Protein AF-A0A389MUV8-F1 (afdb_monomer_lite)

Sequence (398 aa):
MSDDGNKIAGRWSVSFKKWKWIYTFEDDGKVSWVDPLNNLGGDGRWAENGKLINLTWYGSETKESWYRPIVPEKQSGWYAADYGTGNFQAKKIEAPVAPRAPDLSVNPEIAKLPWSRYVDQFSSQLYDMNYKIPPDKSFAYSSILRMTYDDGTEIEIDFEKELSNENLSSKEVQDALVRGSLGRGGRIFPLKMTAATVPRIWAARDTALKIQNGDFEAFAAVALAGVAFILTIPAMPAGAPPPSTVKVGRQRVNGVSRAGARAAGAPRIKPVNGKVNVGGGTENSKVTNLNPINPNSGGPTTGIPNHVLGGMEDMGELFEAGSVREMFSNKLRYVDVNWPRATQAAARVMAPGGKVSMNVWTIETAEQQALKTAFEAAGFKNVKVVGEGAGTILTATF

Secondary structure (DSSP, 8-state):
--HHHHHH-EEEEEEETTEEEEEEE-TTSEEEEE-TTT--EEEEEEEEETTEEEEEETT---EEEEESSP-TTSEEEEEEETTEEEEEEEEEEPPP-----------HHHHTS-GGGBTT--SEEEE-TTTT--TT-TTPPP-EEEEE-TTS-EEEEETTTSB------HHHHHHHHHT-EE-GGG-EE-SSB-TTT-HHHHHHHHHHHHHHHHHHHHHHHHHHHHHHHHHHS----S--PPPP-----PPPPTT---TT---TTPPPBPPGGGEEEEEES---TTSEEEE---TTSSS-SS--TTEEE--GGGHHHHB-TT-EEEEEEEEEEGGG--HHHHHHHHHHHEEEEEEEEEEEEB-SHHHHHHHHHHHHHTT-EEEEEES-BTT-EEEEE-

Radius of gyration: 32.74 Å; chains: 1; bounding box: 74×57×90 Å

pLDDT: mean 86.62, std 18.41, range [26.22, 98.69]

Structure (mmCIF, N/CA/C/O backbone):
data_AF-A0A389MUV8-F1
#
_entry.id   AF-A0A389MUV8-F1
#
loop_
_atom_site.group_PDB
_atom_site.id
_atom_site.type_symbol
_atom_site.label_atom_id
_atom_site.label_alt_id
_atom_site.label_comp_id
_atom_site.label_asym_id
_atom_site.label_entity_id
_atom_site.label_seq_id
_atom_site.pdbx_PDB_ins_code
_atom_site.Cartn_x
_atom_site.Cartn_y
_atom_site.Cartn_z
_atom_site.occupancy
_atom_site.B_iso_or_equiv
_atom_site.auth_seq_id
_atom_site.auth_comp_id
_atom_site.auth_asym_id
_atom_site.auth_atom_id
_atom_site.pdbx_PDB_model_num
ATOM 1 N N . MET A 1 1 ? 11.111 -7.616 -46.922 1.00 54.78 1 MET A N 1
ATOM 2 C CA . MET A 1 1 ? 11.272 -6.194 -46.558 1.00 54.78 1 MET A CA 1
ATOM 3 C C . MET A 1 1 ? 12.121 -5.539 -47.627 1.00 54.78 1 MET A C 1
ATOM 5 O O . MET A 1 1 ? 12.992 -6.219 -48.163 1.00 54.78 1 MET A O 1
ATOM 9 N N . SER A 1 2 ? 11.831 -4.296 -48.008 1.00 71.31 2 SER A N 1
ATOM 10 C CA . SER A 1 2 ? 12.710 -3.585 -48.940 1.00 71.31 2 SER A CA 1
ATOM 11 C C . SER A 1 2 ? 14.032 -3.221 -48.243 1.00 71.31 2 SER A C 1
ATOM 13 O O . SER A 1 2 ? 14.113 -3.268 -47.015 1.00 71.31 2 SER A O 1
ATOM 15 N N . ASP A 1 3 ? 15.061 -2.847 -49.006 1.00 83.31 3 ASP A N 1
ATOM 16 C CA . ASP A 1 3 ? 16.342 -2.357 -48.465 1.00 83.31 3 ASP A CA 1
ATOM 17 C C . ASP A 1 3 ? 16.144 -1.186 -47.474 1.00 83.31 3 ASP A C 1
ATOM 19 O O . ASP A 1 3 ? 16.835 -1.083 -46.462 1.00 83.31 3 ASP A O 1
ATOM 23 N N . ASP A 1 4 ? 15.119 -0.355 -47.690 1.00 85.00 4 ASP A N 1
ATOM 24 C CA . ASP A 1 4 ? 14.779 0.742 -46.780 1.00 85.00 4 ASP A CA 1
ATOM 25 C C . ASP A 1 4 ? 14.173 0.265 -45.452 1.00 85.00 4 ASP A C 1
ATOM 27 O O . ASP A 1 4 ? 14.415 0.896 -44.425 1.00 85.00 4 ASP A O 1
ATOM 31 N N . GLY A 1 5 ? 13.434 -0.850 -45.445 1.00 84.00 5 GLY A N 1
ATOM 32 C CA . GLY A 1 5 ? 12.856 -1.430 -44.228 1.00 84.00 5 GLY A CA 1
ATOM 33 C C . GLY A 1 5 ? 13.933 -1.860 -43.228 1.00 84.00 5 GLY A C 1
ATOM 34 O O . GLY A 1 5 ? 13.861 -1.537 -42.046 1.00 84.00 5 GLY A O 1
ATOM 35 N N . ASN A 1 6 ? 15.010 -2.478 -43.717 1.00 88.25 6 ASN A N 1
ATOM 36 C CA . ASN A 1 6 ? 16.160 -2.819 -42.873 1.00 88.25 6 ASN A CA 1
ATOM 37 C C . ASN A 1 6 ? 16.940 -1.564 -42.438 1.00 88.25 6 ASN A C 1
ATOM 39 O O . ASN A 1 6 ? 17.514 -1.510 -41.349 1.00 88.25 6 ASN A O 1
ATOM 43 N N . LYS A 1 7 ? 16.986 -0.532 -43.290 1.00 93.19 7 LYS A N 1
ATOM 44 C CA . LYS A 1 7 ? 17.697 0.717 -42.989 1.00 93.19 7 LYS A CA 1
ATOM 45 C C . LYS A 1 7 ? 16.971 1.581 -41.964 1.00 93.19 7 LYS A C 1
ATOM 47 O O . LYS A 1 7 ? 17.663 2.247 -41.189 1.00 93.19 7 LYS A O 1
ATOM 52 N N . ILE A 1 8 ? 15.635 1.575 -41.930 1.00 95.50 8 ILE A N 1
ATOM 53 C CA . ILE A 1 8 ? 14.860 2.366 -40.965 1.00 95.50 8 ILE A CA 1
ATOM 54 C C . ILE A 1 8 ? 14.865 1.758 -39.559 1.00 95.50 8 ILE A C 1
ATOM 56 O O . ILE A 1 8 ? 14.865 2.512 -38.592 1.00 95.50 8 ILE A O 1
ATOM 60 N N . ALA A 1 9 ? 14.964 0.436 -39.416 1.00 94.69 9 ALA A N 1
ATOM 61 C CA . ALA A 1 9 ? 15.017 -0.217 -38.110 1.00 94.69 9 ALA A CA 1
ATOM 62 C C . ALA A 1 9 ? 16.135 0.332 -37.200 1.00 94.69 9 ALA A C 1
ATOM 64 O O . ALA A 1 9 ? 17.258 0.575 -37.652 1.00 94.69 9 ALA A O 1
ATOM 65 N N . GLY A 1 10 ? 15.849 0.516 -35.910 1.00 94.25 10 GLY A N 1
ATOM 66 C CA . GLY A 1 10 ? 16.774 1.057 -34.910 1.00 94.25 10 GLY A CA 1
ATOM 67 C C . GLY A 1 10 ? 16.385 2.440 -34.377 1.00 94.25 10 GLY A C 1
ATOM 68 O O . GLY A 1 10 ? 15.248 2.888 -34.523 1.00 94.25 10 GLY A O 1
ATOM 69 N N . ARG A 1 11 ? 17.333 3.113 -33.708 1.00 95.50 11 ARG A N 1
ATOM 70 C CA . ARG A 1 11 ? 17.088 4.393 -33.025 1.00 95.50 11 ARG A CA 1
ATOM 71 C C . ARG A 1 11 ? 17.426 5.596 -33.899 1.00 95.50 11 ARG A C 1
ATOM 73 O O . ARG A 1 11 ? 18.440 5.600 -34.591 1.00 95.50 11 ARG A O 1
ATOM 80 N N . TRP A 1 12 ? 16.616 6.645 -33.815 1.00 97.44 12 TRP A N 1
ATOM 81 C CA . TRP A 1 12 ? 16.769 7.872 -34.595 1.00 97.44 12 TRP A CA 1
ATOM 82 C C . TRP A 1 12 ? 16.587 9.109 -33.725 1.00 97.44 12 TRP A C 1
ATOM 84 O O . TRP A 1 12 ? 15.674 9.169 -32.913 1.00 97.44 12 TRP A O 1
ATOM 94 N N . SER A 1 13 ? 17.435 10.114 -33.922 1.00 97.19 13 SER A N 1
ATOM 95 C CA . SER A 1 13 ? 17.246 11.462 -33.392 1.00 97.19 13 SER A CA 1
ATOM 96 C C . SER A 1 13 ? 16.457 12.257 -34.416 1.00 97.19 13 SER A C 1
ATOM 98 O O . SER A 1 13 ? 16.943 12.447 -35.531 1.00 97.19 13 SER A O 1
ATOM 100 N N . VAL A 1 14 ? 15.259 12.703 -34.057 1.00 97.81 14 VAL A N 1
ATOM 101 C CA . VAL A 1 14 ? 14.355 13.467 -34.924 1.00 97.81 14 VAL A CA 1
ATOM 102 C C . VAL A 1 14 ? 14.259 14.887 -34.391 1.00 97.81 14 VAL A C 1
ATOM 104 O O . VAL A 1 14 ? 14.138 15.096 -33.187 1.00 97.81 14 VAL A O 1
ATOM 107 N N . SER A 1 15 ? 14.353 15.884 -35.267 1.00 96.81 15 SER A N 1
ATOM 108 C CA . SER A 1 15 ? 14.296 17.302 -34.905 1.00 96.81 15 SER A CA 1
ATOM 109 C C . SER A 1 15 ? 13.340 18.072 -35.814 1.00 96.81 15 SER A C 1
ATOM 111 O O . SER A 1 15 ? 13.486 18.060 -37.039 1.00 96.81 15 SER A O 1
ATOM 113 N N . PHE A 1 16 ? 12.401 18.798 -35.206 1.00 96.88 16 PHE A N 1
ATOM 114 C CA . PHE A 1 16 ? 11.449 19.671 -35.894 1.00 96.88 16 PHE A CA 1
ATOM 115 C C . PHE A 1 16 ? 11.296 20.995 -35.139 1.00 96.88 16 PHE A C 1
ATOM 117 O O . PHE A 1 16 ? 10.817 21.039 -34.005 1.00 96.88 16 PHE A O 1
ATOM 124 N N . LYS A 1 17 ? 11.686 22.108 -35.773 1.00 94.50 17 LYS A N 1
ATOM 125 C CA . LYS A 1 17 ? 11.768 23.428 -35.122 1.00 94.50 17 LYS A CA 1
ATOM 126 C C . LYS A 1 17 ? 12.594 23.344 -33.822 1.00 94.50 17 LYS A C 1
ATOM 128 O O . LYS A 1 17 ? 13.778 23.030 -33.876 1.00 94.50 17 LYS A O 1
ATOM 133 N N . LYS A 1 18 ? 11.976 23.626 -32.669 1.00 94.69 18 LYS A N 1
ATOM 134 C CA . LYS A 1 18 ? 12.597 23.573 -31.335 1.00 94.69 18 LYS A CA 1
ATOM 135 C C . LYS A 1 18 ? 12.527 22.194 -30.670 1.00 94.69 18 LYS A C 1
ATOM 137 O O . LYS A 1 18 ? 13.106 22.017 -29.605 1.00 94.69 18 LYS A O 1
ATOM 142 N N . TRP A 1 19 ? 11.794 21.254 -31.259 1.00 94.81 19 TRP A N 1
ATOM 143 C CA . TRP A 1 19 ? 11.508 19.958 -30.659 1.00 94.81 19 TRP A CA 1
ATOM 144 C C . TRP A 1 19 ? 12.507 18.902 -31.113 1.00 94.81 19 TRP A C 1
ATOM 146 O O . TRP A 1 19 ? 12.962 18.918 -32.262 1.00 94.81 19 TRP A O 1
ATOM 156 N N . LYS A 1 20 ? 12.833 17.989 -30.197 1.00 96.75 20 LYS A N 1
ATOM 157 C CA . LYS A 1 20 ? 13.702 16.841 -30.440 1.00 96.75 20 LYS A CA 1
ATOM 158 C C . LYS A 1 20 ? 13.088 15.599 -29.821 1.00 96.75 20 LYS A C 1
ATOM 160 O O . LYS A 1 20 ? 12.614 15.660 -28.694 1.00 96.75 20 LYS A O 1
ATOM 165 N N . TRP A 1 21 ? 13.177 14.484 -30.527 1.00 96.69 21 TRP A N 1
ATOM 166 C CA . TRP A 1 21 ? 12.692 13.192 -30.060 1.00 96.69 21 TRP A CA 1
ATOM 167 C C . TRP A 1 21 ? 13.672 12.089 -30.419 1.00 96.69 21 TRP A C 1
ATOM 169 O O . TRP A 1 21 ? 14.461 12.219 -31.359 1.00 96.69 21 TRP A O 1
ATOM 179 N N . ILE A 1 22 ? 13.590 10.989 -29.682 1.00 96.88 22 ILE A N 1
ATOM 180 C CA . ILE A 1 22 ? 14.299 9.755 -29.987 1.00 96.88 22 ILE A CA 1
ATOM 181 C C . ILE A 1 22 ? 13.281 8.709 -30.406 1.00 96.88 22 ILE A C 1
ATOM 183 O O . ILE A 1 22 ? 12.478 8.282 -29.583 1.00 96.88 22 ILE A O 1
ATOM 187 N N . TYR A 1 23 ? 13.310 8.315 -31.674 1.00 97.44 23 TYR A N 1
ATOM 188 C CA . TYR A 1 23 ? 12.422 7.293 -32.219 1.00 97.44 23 TYR A CA 1
ATOM 189 C C . TYR A 1 23 ? 13.114 5.937 -32.177 1.00 97.44 23 TYR A C 1
ATOM 191 O O . TYR A 1 23 ? 14.331 5.866 -32.352 1.00 97.44 23 TYR A O 1
ATOM 199 N N . THR A 1 24 ? 12.350 4.869 -31.984 1.00 96.38 24 THR A N 1
ATOM 200 C CA . THR A 1 24 ? 12.818 3.484 -32.080 1.00 96.38 24 THR A CA 1
ATOM 201 C C . THR A 1 24 ? 11.906 2.738 -33.039 1.00 96.38 24 THR A C 1
ATOM 203 O O . THR A 1 24 ? 10.734 2.544 -32.739 1.00 96.38 24 THR A O 1
ATOM 206 N N . PHE A 1 25 ? 12.435 2.350 -34.198 1.00 96.12 25 PHE A N 1
ATOM 207 C CA . PHE A 1 25 ? 11.728 1.545 -35.192 1.00 96.12 25 PHE A CA 1
ATOM 208 C C . PHE A 1 25 ? 12.079 0.070 -34.997 1.00 96.12 25 PHE A C 1
ATOM 210 O O . PHE A 1 25 ? 13.259 -0.286 -34.978 1.00 96.12 25 PHE A O 1
ATOM 217 N N . GLU A 1 26 ? 11.062 -0.776 -34.884 1.00 93.44 26 GLU A N 1
ATOM 218 C CA . GLU A 1 26 ? 11.199 -2.233 -34.860 1.00 93.44 26 GLU A CA 1
ATOM 219 C C . GLU A 1 26 ? 10.945 -2.822 -36.253 1.00 93.44 26 GLU A C 1
ATOM 221 O O . GLU A 1 26 ? 10.185 -2.265 -37.053 1.00 93.44 26 GLU A O 1
ATOM 226 N N . ASP A 1 27 ? 11.549 -3.981 -36.523 1.00 91.12 27 ASP A N 1
ATOM 227 C CA . ASP A 1 27 ? 11.438 -4.699 -37.803 1.00 91.12 27 ASP A CA 1
ATOM 228 C C . ASP A 1 27 ? 10.005 -5.182 -38.105 1.00 91.12 27 ASP A C 1
ATOM 230 O O . ASP A 1 27 ? 9.671 -5.497 -39.247 1.00 91.12 27 ASP A O 1
ATOM 234 N N . ASP A 1 28 ? 9.137 -5.240 -37.091 1.00 89.94 28 ASP A N 1
ATOM 235 C CA . ASP A 1 28 ? 7.749 -5.706 -37.189 1.00 89.94 28 ASP A CA 1
ATOM 236 C C . ASP A 1 28 ? 6.739 -4.583 -37.511 1.00 89.94 28 ASP A C 1
ATOM 238 O O . ASP A 1 28 ? 5.519 -4.763 -37.393 1.00 89.94 28 ASP A O 1
ATOM 242 N N . GLY A 1 29 ? 7.234 -3.405 -37.900 1.00 94.44 29 GLY A N 1
ATOM 243 C CA . GLY A 1 29 ? 6.402 -2.257 -38.242 1.00 94.44 29 GLY A CA 1
ATOM 244 C C . GLY A 1 29 ? 5.940 -1.434 -37.039 1.00 94.44 29 GLY A C 1
ATOM 245 O O . GLY A 1 29 ? 5.076 -0.571 -37.205 1.00 94.44 29 GLY A O 1
ATOM 246 N N . LYS A 1 30 ? 6.439 -1.684 -35.821 1.00 96.31 30 LYS A N 1
ATOM 247 C CA . LYS A 1 30 ? 6.211 -0.794 -34.671 1.00 96.31 30 LYS A CA 1
ATOM 248 C C . LYS A 1 30 ? 7.210 0.353 -34.635 1.00 96.31 30 LYS A C 1
ATOM 250 O O . LYS A 1 30 ? 8.349 0.237 -35.089 1.00 96.31 30 LYS A O 1
ATOM 255 N N . VAL A 1 31 ? 6.766 1.469 -34.072 1.00 97.50 31 VAL A N 1
ATOM 256 C CA . VAL A 1 31 ? 7.623 2.610 -33.763 1.00 97.50 31 VAL A CA 1
ATOM 257 C C . VAL A 1 31 ? 7.207 3.212 -32.427 1.00 97.50 31 VAL A C 1
ATOM 259 O O . VAL A 1 31 ? 6.016 3.308 -32.143 1.00 97.50 31 VAL A O 1
ATOM 262 N N . SER A 1 32 ? 8.176 3.630 -31.624 1.00 96.62 32 SER A N 1
ATOM 263 C CA . SER A 1 32 ? 7.953 4.416 -30.409 1.00 96.62 32 SER A CA 1
ATOM 264 C C . SER A 1 32 ? 8.815 5.670 -30.419 1.00 96.62 32 SER A C 1
ATOM 266 O O . SER A 1 32 ? 9.820 5.733 -31.132 1.00 96.62 32 SER A O 1
ATOM 268 N N . TRP A 1 33 ? 8.435 6.681 -29.644 1.00 96.94 33 TRP A N 1
ATOM 269 C CA . TRP A 1 33 ? 9.227 7.889 -29.450 1.00 96.94 33 TRP A CA 1
ATOM 270 C C . TRP A 1 33 ? 9.306 8.291 -27.982 1.00 96.94 33 TRP A C 1
ATOM 272 O O . TRP A 1 33 ? 8.397 8.016 -27.204 1.00 96.94 33 TRP A O 1
ATOM 282 N N . VAL A 1 34 ? 10.392 8.980 -27.626 1.00 93.25 34 VAL A N 1
ATOM 283 C CA . VAL A 1 34 ? 10.586 9.620 -26.318 1.00 93.25 34 VAL A CA 1
ATOM 284 C C . VAL A 1 34 ? 11.140 11.033 -26.510 1.00 93.25 34 VAL A C 1
ATOM 286 O O . VAL A 1 34 ? 12.075 11.237 -27.289 1.00 93.25 34 VAL A O 1
ATOM 289 N N . ASP A 1 35 ? 10.575 12.012 -25.807 1.00 91.75 35 ASP A N 1
ATOM 290 C CA . ASP A 1 35 ? 11.143 13.351 -25.646 1.00 91.75 35 ASP A CA 1
ATOM 291 C C . ASP A 1 35 ? 12.225 13.303 -24.547 1.00 91.75 35 ASP A C 1
ATOM 293 O O . ASP A 1 35 ? 11.921 13.026 -23.382 1.00 91.75 35 ASP A O 1
ATOM 297 N N . PRO A 1 36 ? 13.503 13.562 -24.879 1.00 85.56 36 PRO A N 1
ATOM 298 C CA . PRO A 1 36 ? 14.603 13.446 -23.928 1.00 85.56 36 PRO A CA 1
ATOM 299 C C . PRO A 1 36 ? 14.572 14.492 -22.801 1.00 85.56 36 PRO A C 1
ATOM 301 O O . PRO A 1 36 ? 15.344 14.358 -21.855 1.00 85.56 36 PRO A O 1
ATOM 304 N N . LEU A 1 37 ? 13.744 15.542 -22.887 1.00 82.31 37 LEU A N 1
ATOM 305 C CA . LEU A 1 37 ? 13.689 16.606 -21.877 1.00 82.31 37 LEU A CA 1
ATOM 306 C C . LEU A 1 37 ? 12.729 16.302 -20.726 1.00 82.31 37 LEU A C 1
ATOM 308 O O . LEU A 1 37 ? 12.982 16.714 -19.597 1.00 82.31 37 LEU A O 1
ATOM 312 N N . ASN A 1 38 ? 11.620 15.622 -21.007 1.00 84.25 38 ASN A N 1
ATOM 313 C CA . ASN A 1 38 ? 10.549 15.366 -20.035 1.00 84.25 38 ASN A CA 1
ATOM 314 C C . ASN A 1 38 ? 10.171 13.880 -19.930 1.00 84.25 38 ASN A C 1
ATOM 316 O O . ASN A 1 38 ? 9.315 13.533 -19.119 1.00 84.25 38 ASN A O 1
ATOM 320 N N . ASN A 1 39 ? 10.814 13.015 -20.721 1.00 82.31 39 ASN A N 1
ATOM 321 C CA . ASN A 1 39 ? 10.585 11.574 -20.767 1.00 82.31 39 ASN A CA 1
ATOM 322 C C . ASN A 1 39 ? 9.142 11.173 -21.131 1.00 82.31 39 ASN A C 1
ATOM 324 O O . ASN A 1 39 ? 8.731 10.041 -20.880 1.00 82.31 39 ASN A O 1
ATOM 328 N N . LEU A 1 40 ? 8.370 12.089 -21.724 1.00 81.94 40 LEU A N 1
ATOM 329 C CA . LEU A 1 40 ? 7.099 11.756 -22.355 1.00 81.94 40 LEU A CA 1
ATOM 330 C C . LEU A 1 40 ? 7.372 10.963 -23.629 1.00 81.94 40 LEU A C 1
ATOM 332 O O . LEU A 1 40 ? 8.399 11.149 -24.282 1.00 81.94 40 LEU A O 1
ATOM 336 N N . GLY A 1 41 ? 6.445 10.091 -23.995 1.00 93.81 41 GLY A N 1
ATOM 337 C CA . GLY A 1 41 ? 6.591 9.253 -25.170 1.00 93.81 41 GLY A CA 1
ATOM 338 C C . GLY A 1 41 ? 5.257 8.861 -25.770 1.00 93.81 41 GLY A C 1
ATOM 339 O O . GLY A 1 41 ? 4.192 9.231 -25.274 1.00 93.81 41 GLY A O 1
ATOM 340 N N . GLY A 1 42 ? 5.334 8.097 -26.846 1.00 93.94 42 GLY A N 1
ATOM 341 C CA . GLY A 1 42 ? 4.172 7.531 -27.503 1.00 93.94 42 GLY A CA 1
ATOM 342 C C . GLY A 1 42 ? 4.567 6.432 -28.472 1.00 93.94 42 GLY A C 1
ATOM 343 O O . GLY A 1 42 ? 5.729 6.306 -28.860 1.00 93.94 42 GLY A O 1
ATOM 344 N N . ASP A 1 43 ? 3.573 5.653 -28.872 1.00 96.38 43 ASP A N 1
ATOM 345 C CA . ASP A 1 43 ? 3.746 4.477 -29.715 1.00 96.38 43 ASP A CA 1
ATOM 346 C C . ASP A 1 43 ? 2.915 4.591 -30.992 1.00 96.38 43 ASP A C 1
ATOM 348 O O . ASP A 1 43 ? 1.929 5.331 -31.077 1.00 96.38 43 ASP A O 1
ATOM 352 N N . GLY A 1 44 ? 3.310 3.834 -32.006 1.00 97.38 44 GLY A N 1
ATOM 353 C CA . GLY A 1 44 ? 2.691 3.861 -33.314 1.00 97.38 44 GLY A CA 1
ATOM 354 C C . GLY A 1 44 ? 3.086 2.688 -34.202 1.00 97.38 44 GLY A C 1
ATOM 355 O O . GLY A 1 44 ? 3.680 1.690 -33.781 1.00 97.38 44 GLY A O 1
ATOM 356 N N . ARG A 1 45 ? 2.728 2.819 -35.475 1.00 97.88 45 ARG A N 1
ATOM 357 C CA . ARG A 1 45 ? 3.082 1.896 -36.553 1.00 97.88 45 ARG A CA 1
ATOM 358 C C . ARG A 1 45 ? 3.715 2.654 -37.700 1.00 97.88 45 ARG A C 1
ATOM 360 O O . ARG A 1 45 ? 3.368 3.807 -37.945 1.00 97.88 45 ARG A O 1
ATOM 367 N N . TRP A 1 46 ? 4.585 1.983 -38.437 1.00 97.75 46 TRP A N 1
ATOM 368 C CA . TRP A 1 46 ? 5.121 2.481 -39.693 1.00 97.75 46 TRP A CA 1
ATOM 369 C C . TRP A 1 46 ? 4.876 1.476 -40.815 1.00 97.75 46 TRP A C 1
ATOM 371 O O . TRP A 1 46 ? 4.827 0.266 -40.596 1.00 97.75 46 TRP A O 1
ATOM 381 N N . ALA A 1 47 ? 4.699 1.988 -42.029 1.00 96.50 47 ALA A N 1
ATOM 382 C CA . ALA A 1 47 ? 4.551 1.167 -43.220 1.00 96.50 47 ALA A CA 1
ATOM 383 C C . ALA A 1 47 ? 5.175 1.854 -44.434 1.00 96.50 47 ALA A C 1
ATOM 385 O O . ALA A 1 47 ? 5.063 3.069 -44.618 1.00 96.50 47 ALA A O 1
ATOM 386 N N . GLU A 1 48 ? 5.813 1.064 -45.292 1.00 96.19 48 GLU A N 1
ATOM 387 C CA . GLU A 1 48 ? 6.312 1.542 -46.576 1.00 96.19 48 GLU A CA 1
ATOM 388 C C . GLU A 1 48 ? 5.152 1.804 -47.550 1.00 96.19 48 GLU A C 1
ATOM 390 O O . GLU A 1 48 ? 4.296 0.946 -47.755 1.00 96.19 48 GLU A O 1
ATOM 395 N N . ASN A 1 49 ? 5.144 2.968 -48.201 1.00 95.19 49 ASN A N 1
ATOM 396 C CA . ASN A 1 49 ? 4.180 3.309 -49.243 1.00 95.19 49 ASN A CA 1
ATOM 397 C C . ASN A 1 49 ? 4.852 4.103 -50.376 1.00 95.19 49 ASN A C 1
ATOM 399 O O . ASN A 1 49 ? 5.030 5.322 -50.301 1.00 95.19 49 ASN A O 1
ATOM 403 N N . GLY A 1 50 ? 5.239 3.400 -51.443 1.00 94.38 50 GLY A N 1
ATOM 404 C CA . GLY A 1 50 ? 5.884 4.005 -52.607 1.00 94.38 50 GLY A CA 1
ATOM 405 C C . GLY A 1 50 ? 7.176 4.733 -52.228 1.00 94.38 50 GLY A C 1
ATOM 406 O O . GLY A 1 50 ? 8.132 4.109 -51.778 1.00 94.38 50 GLY A O 1
ATOM 407 N N . LYS A 1 51 ? 7.196 6.060 -52.405 1.00 96.69 51 LYS A N 1
ATOM 408 C CA . LYS A 1 51 ? 8.346 6.935 -52.096 1.00 96.69 51 LYS A CA 1
ATOM 409 C C . LYS A 1 51 ? 8.395 7.407 -50.638 1.00 96.69 51 LYS A C 1
ATOM 411 O O . LYS A 1 51 ? 9.245 8.228 -50.298 1.00 96.69 51 LYS A O 1
ATOM 416 N N . LEU A 1 52 ? 7.479 6.931 -49.801 1.00 97.25 52 LEU A N 1
ATOM 417 C CA . LEU A 1 52 ? 7.332 7.358 -48.416 1.00 97.25 52 LEU A CA 1
ATOM 418 C C . LEU A 1 52 ? 7.342 6.156 -47.471 1.00 97.25 52 LEU A C 1
ATOM 420 O O . LEU A 1 52 ? 7.014 5.034 -47.857 1.00 97.25 52 LEU A O 1
ATOM 424 N N . ILE A 1 53 ? 7.687 6.412 -46.216 1.00 97.38 53 ILE A N 1
ATOM 425 C CA . ILE A 1 53 ? 7.338 5.567 -45.077 1.00 97.38 53 ILE A CA 1
ATOM 426 C C . ILE A 1 53 ? 6.374 6.379 -44.224 1.00 97.38 53 ILE A C 1
ATOM 428 O O . ILE A 1 53 ? 6.736 7.445 -43.738 1.00 97.38 53 ILE A O 1
ATOM 432 N N . ASN A 1 54 ? 5.139 5.909 -44.089 1.00 97.94 54 ASN A N 1
ATOM 433 C CA . ASN A 1 54 ? 4.102 6.607 -43.337 1.00 97.94 54 ASN A CA 1
ATOM 434 C C . ASN A 1 54 ? 4.069 6.096 -41.905 1.00 97.94 54 ASN A C 1
ATOM 436 O O . ASN A 1 54 ? 4.093 4.883 -41.689 1.00 97.94 54 ASN A O 1
ATOM 440 N N . LEU A 1 55 ? 3.977 7.018 -40.952 1.00 98.00 55 LEU A N 1
ATOM 441 C CA . LEU A 1 55 ? 3.833 6.717 -39.537 1.00 98.00 55 LEU A CA 1
ATOM 442 C C . LEU A 1 55 ? 2.400 7.025 -39.101 1.00 98.00 55 LEU A C 1
ATOM 444 O O . LEU A 1 55 ? 1.781 7.991 -39.545 1.00 98.00 55 LEU A O 1
ATOM 448 N N . THR A 1 56 ? 1.866 6.175 -38.233 1.00 96.69 56 THR A N 1
ATOM 449 C CA . THR A 1 56 ? 0.584 6.369 -37.554 1.00 96.69 56 THR A CA 1
ATOM 450 C C . THR A 1 56 ? 0.831 6.294 -36.059 1.00 96.69 56 THR A C 1
ATOM 452 O O . THR A 1 56 ? 1.257 5.254 -35.563 1.00 96.69 56 THR A O 1
ATOM 455 N N . TRP A 1 57 ? 0.562 7.386 -35.352 1.00 96.81 57 TRP A N 1
ATOM 456 C CA . TRP A 1 57 ? 0.742 7.492 -33.908 1.00 96.81 57 TRP A CA 1
ATOM 457 C C . TRP A 1 57 ? -0.574 7.206 -33.187 1.00 96.81 57 TRP A C 1
ATOM 459 O O . TRP A 1 57 ? -1.611 7.778 -33.528 1.00 96.81 57 TRP A O 1
ATOM 469 N N . TYR A 1 58 ? -0.562 6.322 -32.193 1.00 95.56 58 TYR A N 1
ATOM 470 C CA . TYR A 1 58 ? -1.774 6.008 -31.442 1.00 95.56 58 TYR A CA 1
ATOM 471 C C . TYR A 1 58 ? -2.186 7.190 -30.559 1.00 95.56 58 TYR A C 1
ATOM 473 O O . TYR A 1 58 ? -1.363 7.780 -29.865 1.00 95.56 58 TYR A O 1
ATOM 481 N N . GLY A 1 59 ? -3.475 7.540 -30.589 1.00 93.56 59 GLY A N 1
ATOM 482 C CA . GLY A 1 59 ? -4.018 8.644 -29.789 1.00 93.56 59 GLY A CA 1
ATOM 483 C C . GLY A 1 59 ? -3.589 10.042 -30.249 1.00 93.56 59 GLY A C 1
ATOM 484 O O . GLY A 1 59 ? -3.783 10.999 -29.506 1.00 93.56 59 GLY A O 1
ATOM 485 N N . SER A 1 60 ? -3.021 10.182 -31.452 1.00 93.94 60 SER A N 1
ATOM 486 C CA . SER A 1 60 ? -2.612 11.472 -32.010 1.00 93.94 60 SER A CA 1
ATOM 487 C C . SER A 1 60 ? -3.153 11.661 -33.425 1.00 93.94 60 SER A C 1
ATOM 489 O O . SER A 1 60 ? -3.145 10.737 -34.232 1.00 93.94 60 SER A O 1
ATOM 491 N N . GLU A 1 61 ? -3.574 12.883 -33.750 1.00 95.06 61 GLU A N 1
ATOM 492 C CA . GLU A 1 61 ? -3.950 13.274 -35.119 1.00 95.06 61 GLU A CA 1
ATOM 493 C C . GLU A 1 61 ? -2.734 13.626 -35.995 1.00 95.06 61 GLU A C 1
ATOM 495 O O . GLU A 1 61 ? -2.877 14.008 -37.159 1.00 95.06 61 GLU A O 1
ATOM 500 N N . THR A 1 62 ? -1.529 13.499 -35.437 1.00 95.81 62 THR A N 1
ATOM 501 C CA . THR A 1 62 ? -0.268 13.763 -36.125 1.00 95.81 62 THR A CA 1
ATOM 502 C C . THR A 1 62 ? -0.129 12.905 -37.377 1.00 95.81 62 THR A C 1
ATOM 504 O O . THR A 1 62 ? -0.231 11.678 -37.325 1.00 95.81 62 THR A O 1
ATOM 507 N N . LYS A 1 63 ? 0.201 13.550 -38.497 1.00 95.50 63 LYS A N 1
ATOM 508 C CA . LYS A 1 63 ? 0.554 12.888 -39.755 1.00 95.50 63 LYS A CA 1
ATOM 509 C C . LYS A 1 63 ? 2.036 13.056 -40.023 1.00 95.50 63 LYS A C 1
ATOM 511 O O . LYS A 1 63 ? 2.537 14.178 -40.051 1.00 95.50 63 LYS A O 1
ATOM 516 N N . GLU A 1 64 ? 2.722 11.950 -40.270 1.00 97.56 64 GLU A N 1
ATOM 517 C CA . GLU A 1 64 ? 4.161 11.961 -40.496 1.00 97.56 64 GLU A CA 1
ATOM 518 C C . GLU A 1 64 ? 4.566 10.969 -41.588 1.00 97.56 64 GLU A C 1
ATOM 520 O O . GLU A 1 64 ? 4.109 9.824 -41.622 1.00 97.56 64 GLU A O 1
ATOM 525 N N . SER A 1 65 ? 5.445 11.425 -42.481 1.00 98.00 65 SER A N 1
ATOM 526 C CA . SER A 1 65 ? 5.958 10.640 -43.600 1.00 98.00 65 SER A CA 1
ATOM 527 C C . SER A 1 65 ? 7.455 10.871 -43.779 1.00 98.00 65 SER A C 1
ATOM 529 O O . SER A 1 65 ? 7.904 12.008 -43.906 1.00 98.00 65 SER A O 1
ATOM 531 N N . TRP A 1 66 ? 8.234 9.798 -43.852 1.00 98.19 66 TRP A N 1
ATOM 532 C CA . TRP A 1 66 ? 9.675 9.825 -44.099 1.00 98.19 66 TRP A CA 1
ATOM 533 C C . TRP A 1 66 ? 9.949 9.602 -45.585 1.00 98.19 66 TRP A C 1
ATOM 535 O O . TRP A 1 66 ? 9.376 8.698 -46.194 1.00 98.19 66 TRP A O 1
ATOM 545 N N . TYR A 1 67 ? 10.817 10.417 -46.184 1.00 98.00 67 TYR A N 1
ATOM 546 C CA . TYR A 1 67 ? 11.151 10.277 -47.602 1.00 98.00 67 TYR A CA 1
ATOM 547 C C . TYR A 1 67 ? 12.052 9.064 -47.846 1.00 98.00 67 TYR A C 1
ATOM 549 O O . TYR A 1 67 ? 12.975 8.805 -47.078 1.00 98.00 67 TYR A O 1
ATOM 557 N N . ARG A 1 68 ? 11.813 8.343 -48.943 1.00 96.75 68 ARG A N 1
ATOM 558 C CA . ARG A 1 68 ? 12.679 7.255 -49.413 1.00 96.75 68 ARG A CA 1
ATOM 559 C C . ARG A 1 68 ? 13.576 7.729 -50.567 1.00 96.75 68 ARG A C 1
ATOM 561 O O . ARG A 1 68 ? 13.122 8.557 -51.365 1.00 96.75 68 ARG A O 1
ATOM 568 N N . PRO A 1 69 ? 14.802 7.192 -50.719 1.00 97.00 69 PRO A N 1
ATOM 569 C CA . PRO A 1 69 ? 15.418 6.125 -49.914 1.00 97.00 69 PRO A CA 1
ATOM 570 C C . PRO A 1 69 ? 15.850 6.598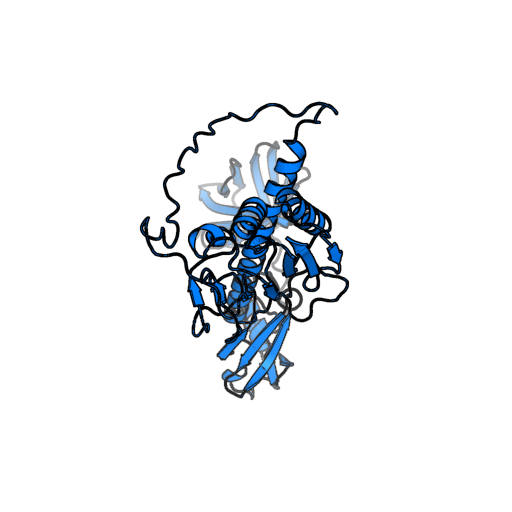 -48.520 1.00 97.00 69 PRO A C 1
ATOM 572 O O . PRO A 1 69 ? 16.038 7.794 -48.302 1.00 97.00 69 PRO A O 1
ATOM 575 N N . ILE A 1 70 ? 16.018 5.658 -47.588 1.00 97.25 70 ILE A N 1
ATOM 576 C CA . ILE A 1 70 ? 16.460 5.966 -46.224 1.00 97.25 70 ILE A CA 1
ATOM 577 C C . ILE A 1 70 ? 17.964 6.260 -46.207 1.00 97.25 70 ILE A C 1
ATOM 579 O O . ILE A 1 70 ? 18.781 5.439 -46.631 1.00 97.25 70 ILE A O 1
ATOM 583 N N . VAL A 1 71 ? 18.329 7.429 -45.677 1.00 96.88 71 VAL A N 1
ATOM 584 C CA . VAL A 1 71 ? 19.704 7.934 -45.561 1.00 96.88 71 VAL A CA 1
ATOM 585 C C . VAL A 1 71 ? 20.046 8.140 -44.078 1.00 96.88 71 VAL A C 1
ATOM 587 O O . VAL A 1 71 ? 19.792 9.218 -43.543 1.00 96.88 71 VAL A O 1
ATOM 590 N N . PRO A 1 72 ? 20.641 7.139 -43.394 1.00 95.56 72 PRO A N 1
ATOM 591 C CA . PRO A 1 72 ? 20.889 7.160 -41.947 1.00 95.56 72 PRO A CA 1
ATOM 592 C C . PRO A 1 72 ? 21.517 8.441 -41.393 1.00 95.56 72 PRO A C 1
ATOM 594 O O . PRO A 1 72 ? 21.091 8.936 -40.356 1.00 95.56 72 PRO A O 1
ATOM 597 N N . GLU A 1 73 ? 22.482 9.025 -42.098 1.00 95.50 73 GLU A N 1
ATOM 598 C CA . GLU A 1 73 ? 23.204 10.208 -41.616 1.00 95.50 73 GLU A CA 1
ATOM 599 C C . GLU A 1 73 ? 22.428 11.525 -41.746 1.00 95.50 73 GLU A C 1
ATOM 601 O O . GLU A 1 73 ? 22.737 12.494 -41.050 1.00 95.50 73 GLU A O 1
ATOM 606 N N . LYS A 1 74 ? 21.453 11.589 -42.659 1.00 95.94 74 LYS A N 1
ATOM 607 C CA . LYS A 1 74 ? 20.748 12.827 -43.015 1.00 95.94 74 LYS A CA 1
ATOM 608 C C . LYS A 1 74 ? 19.376 12.519 -43.607 1.00 95.94 74 LYS A C 1
ATOM 610 O O . LYS A 1 74 ? 19.086 12.814 -44.767 1.00 95.94 74 LYS A O 1
ATOM 615 N N . GLN A 1 75 ? 18.543 11.892 -42.798 1.00 98.19 75 GLN A N 1
ATOM 616 C CA . GLN A 1 75 ? 17.183 11.564 -43.168 1.00 98.19 75 GLN A CA 1
ATOM 617 C C . GLN A 1 75 ? 16.281 12.792 -43.030 1.00 98.19 75 GLN A C 1
ATOM 619 O O . GLN A 1 75 ? 16.543 13.709 -42.252 1.00 98.19 75 GLN A O 1
ATOM 624 N N . SER A 1 76 ? 15.199 12.822 -43.800 1.00 97.81 76 SER A N 1
ATOM 625 C CA . SER A 1 76 ? 14.187 13.868 -43.696 1.00 97.81 76 SER A CA 1
ATOM 626 C C . SER A 1 76 ? 12.799 13.317 -43.988 1.00 97.81 76 SER A C 1
ATOM 628 O O . SER A 1 76 ? 12.629 12.204 -44.496 1.00 97.81 76 SER A O 1
ATOM 630 N N . GLY A 1 77 ? 11.799 14.113 -43.662 1.00 97.81 77 GLY A N 1
ATOM 631 C CA . GLY A 1 77 ? 10.419 13.813 -43.973 1.00 97.81 77 GLY A CA 1
ATOM 632 C C . GLY A 1 77 ? 9.548 15.030 -43.756 1.00 97.81 77 GLY A C 1
ATOM 633 O O . GLY A 1 77 ? 10.040 16.133 -43.501 1.00 97.81 77 GLY A O 1
ATOM 634 N N . TRP A 1 78 ? 8.252 14.806 -43.861 1.00 97.69 78 TRP A N 1
ATOM 635 C CA . TRP A 1 78 ? 7.227 15.802 -43.642 1.00 97.69 78 TRP A CA 1
ATOM 636 C C . TRP A 1 78 ? 6.379 15.425 -42.436 1.00 97.69 78 TRP A C 1
ATOM 638 O O . TRP A 1 78 ? 6.097 14.251 -42.196 1.00 97.69 78 TRP A O 1
ATOM 648 N N . TYR A 1 79 ? 5.978 16.443 -41.689 1.00 94.56 79 TYR A N 1
ATOM 649 C CA . TYR A 1 79 ? 5.251 16.325 -40.440 1.00 94.56 79 TYR A CA 1
ATOM 650 C C . TYR A 1 79 ? 4.128 17.364 -40.389 1.00 94.56 79 TYR A C 1
ATOM 652 O O . TYR A 1 79 ? 4.341 18.523 -40.764 1.00 94.56 79 TYR A O 1
ATOM 660 N N . ALA A 1 80 ? 2.956 16.974 -39.889 1.00 96.06 80 ALA A N 1
ATOM 661 C CA . ALA A 1 80 ? 1.852 17.866 -39.556 1.00 96.06 80 ALA A CA 1
ATOM 662 C C . ALA A 1 80 ? 1.186 17.468 -38.237 1.00 96.06 80 ALA A C 1
ATOM 664 O O . ALA A 1 80 ? 0.632 16.375 -38.120 1.00 96.06 80 ALA A O 1
ATOM 665 N N . ALA A 1 81 ? 1.182 18.403 -37.291 1.00 94.44 81 ALA A N 1
ATOM 666 C CA . ALA A 1 81 ? 0.414 18.348 -36.054 1.00 94.44 81 ALA A CA 1
ATOM 667 C C . ALA A 1 81 ? -0.139 19.734 -35.693 1.00 94.44 81 ALA A C 1
ATOM 669 O O . ALA A 1 81 ? 0.119 20.725 -36.384 1.00 94.44 81 ALA A O 1
ATOM 670 N N . ASP A 1 82 ? -0.873 19.804 -34.588 1.00 93.00 82 ASP A N 1
ATOM 671 C CA . ASP A 1 82 ? -1.471 21.021 -34.025 1.00 93.00 82 ASP A CA 1
ATOM 672 C C . ASP A 1 82 ? -0.448 22.143 -33.759 1.00 93.00 82 ASP A C 1
ATOM 674 O O . ASP A 1 82 ? -0.733 23.319 -33.984 1.00 93.00 82 ASP A O 1
ATOM 678 N N . TYR A 1 83 ? 0.780 21.800 -33.364 1.00 90.56 83 TYR A N 1
ATOM 679 C CA . TYR A 1 83 ? 1.859 22.763 -33.112 1.00 90.56 83 TYR A CA 1
ATOM 680 C C . TYR A 1 83 ? 2.700 23.117 -34.356 1.00 90.56 83 TYR A C 1
ATOM 682 O O . TYR A 1 83 ? 3.664 23.899 -34.281 1.00 90.56 83 TYR A O 1
ATOM 690 N N . GLY A 1 84 ? 2.361 22.574 -35.528 1.00 95.12 84 GLY A N 1
ATOM 691 C CA . GLY A 1 84 ? 2.898 23.037 -36.801 1.00 95.12 84 GLY A CA 1
ATOM 692 C C . GLY A 1 84 ? 3.010 21.983 -37.894 1.00 95.12 84 GLY A C 1
ATOM 693 O O . GLY A 1 84 ? 2.908 20.780 -37.681 1.00 95.12 84 GLY A O 1
ATOM 694 N N . THR A 1 85 ? 3.295 22.476 -39.095 1.00 97.62 85 THR A N 1
ATOM 695 C CA . THR A 1 85 ? 3.507 21.671 -40.300 1.00 97.62 85 THR A CA 1
ATOM 696 C C . THR A 1 85 ? 4.833 22.046 -40.955 1.00 97.62 85 THR A C 1
ATOM 698 O O . THR A 1 85 ? 5.215 23.219 -40.941 1.00 97.62 85 THR A O 1
ATOM 701 N N . GLY A 1 86 ? 5.552 21.071 -41.510 1.00 97.44 86 GLY A N 1
ATOM 702 C CA . GLY A 1 86 ? 6.780 21.314 -42.265 1.00 97.44 86 GLY A CA 1
ATOM 703 C C . GLY A 1 86 ? 7.687 20.093 -42.369 1.00 97.44 86 GLY A C 1
ATOM 704 O O . GLY A 1 86 ? 7.295 18.977 -42.046 1.00 97.44 86 GLY A O 1
ATOM 705 N N . ASN A 1 87 ? 8.921 20.319 -42.822 1.00 98.19 87 ASN A N 1
ATOM 706 C CA . ASN A 1 87 ? 9.922 19.261 -42.912 1.00 98.19 87 ASN A CA 1
ATOM 707 C C . ASN A 1 87 ? 10.679 19.101 -41.588 1.00 98.19 87 ASN A C 1
ATOM 709 O O . ASN A 1 87 ? 11.028 20.097 -40.948 1.00 98.19 87 ASN A O 1
ATOM 713 N N . PHE A 1 88 ? 10.997 17.862 -41.226 1.00 97.75 88 PHE A N 1
ATOM 714 C CA . PHE A 1 88 ? 11.897 17.539 -40.119 1.00 97.75 88 PHE A CA 1
ATOM 715 C C . PHE A 1 88 ? 13.230 16.990 -40.640 1.00 97.75 88 PHE A C 1
ATOM 717 O O . PHE A 1 88 ? 13.370 16.630 -41.813 1.00 97.75 88 PHE A O 1
ATOM 724 N N . GLN A 1 89 ? 14.218 16.939 -39.752 1.00 98.12 89 GLN A N 1
ATOM 725 C CA . GLN A 1 89 ? 15.496 16.271 -39.984 1.00 98.12 89 GLN A CA 1
ATOM 726 C C . GLN A 1 89 ? 15.620 15.098 -39.019 1.00 98.12 89 GLN A C 1
ATOM 728 O O . GLN A 1 89 ? 15.217 15.209 -37.861 1.00 98.12 89 GLN A O 1
ATOM 733 N N . ALA A 1 90 ? 16.186 13.993 -39.484 1.00 98.00 90 ALA A N 1
ATOM 734 C CA . ALA A 1 90 ? 16.424 12.817 -38.671 1.00 98.00 90 ALA A CA 1
ATOM 735 C C . ALA A 1 90 ? 17.822 12.249 -38.925 1.00 98.00 90 ALA A C 1
ATOM 737 O O . ALA A 1 90 ? 18.346 12.302 -40.037 1.00 98.00 90 ALA A O 1
ATOM 738 N N . LYS A 1 91 ? 18.433 11.698 -37.881 1.00 97.75 91 LYS A N 1
ATOM 739 C CA . LYS A 1 91 ? 19.715 11.003 -37.966 1.00 97.75 91 LYS A CA 1
ATOM 740 C C . LYS A 1 91 ? 19.639 9.700 -37.187 1.00 97.75 91 LYS A C 1
ATOM 742 O O . LYS A 1 91 ? 19.223 9.709 -36.029 1.00 97.75 91 LYS A O 1
ATOM 747 N N . LYS A 1 92 ? 20.056 8.594 -37.799 1.00 96.50 92 LYS A N 1
ATOM 748 C CA . LYS A 1 92 ? 20.155 7.301 -37.132 1.00 96.50 92 LYS A CA 1
ATOM 749 C C . LYS A 1 92 ? 21.223 7.411 -36.055 1.00 96.50 92 LYS A C 1
ATOM 751 O O . LYS A 1 92 ? 22.342 7.852 -36.309 1.00 96.50 92 LYS A O 1
ATOM 756 N N . ILE A 1 93 ? 20.846 7.074 -34.835 1.00 94.44 93 ILE A N 1
ATOM 757 C CA . ILE A 1 93 ? 21.770 7.016 -33.715 1.00 94.44 93 ILE A CA 1
ATOM 758 C C . ILE A 1 93 ? 22.235 5.573 -33.682 1.00 94.44 93 ILE A C 1
ATOM 760 O O . ILE A 1 93 ? 21.408 4.662 -33.579 1.00 94.44 93 ILE A O 1
ATOM 764 N N . GLU A 1 94 ? 23.542 5.355 -33.799 1.00 81.69 94 GLU A N 1
ATOM 765 C CA . GLU A 1 94 ? 24.093 4.037 -33.523 1.00 81.69 94 GLU A CA 1
ATOM 766 C C . GLU A 1 94 ? 23.605 3.620 -32.138 1.00 81.69 94 GLU A C 1
ATOM 768 O O . GLU A 1 94 ? 23.698 4.391 -31.175 1.00 81.69 94 GLU A O 1
ATOM 773 N N . ALA A 1 95 ? 23.016 2.423 -32.044 1.00 64.81 95 ALA A N 1
ATOM 774 C CA . ALA A 1 95 ? 22.776 1.831 -30.741 1.00 64.81 95 ALA A CA 1
ATOM 775 C C . ALA A 1 95 ? 24.102 1.951 -29.978 1.00 64.81 95 ALA A C 1
ATOM 777 O O . ALA A 1 95 ? 25.133 1.639 -30.583 1.00 64.81 95 ALA A O 1
ATOM 778 N N . PRO A 1 96 ? 24.112 2.455 -28.726 1.00 56.03 96 PRO A N 1
ATOM 779 C CA . PRO A 1 96 ? 25.346 2.503 -27.955 1.00 56.03 96 PRO A CA 1
ATOM 780 C C . PRO A 1 96 ? 25.981 1.132 -28.104 1.00 56.03 96 PRO A C 1
ATOM 782 O O . PRO A 1 96 ? 25.292 0.142 -27.844 1.00 56.03 96 PRO A O 1
ATOM 785 N N . VAL A 1 97 ? 27.206 1.087 -28.653 1.00 42.16 97 VAL A N 1
ATOM 786 C CA . VAL A 1 97 ? 27.933 -0.159 -28.897 1.00 42.16 97 VAL A CA 1
ATOM 787 C C . VAL A 1 97 ? 27.776 -0.949 -27.621 1.00 42.16 97 VAL A C 1
ATOM 789 O O . VAL A 1 97 ? 28.285 -0.523 -26.581 1.00 42.16 97 VAL A O 1
ATOM 792 N N . ALA A 1 98 ? 26.963 -2.009 -27.669 1.00 42.69 98 ALA A N 1
ATOM 793 C CA . ALA A 1 98 ? 26.710 -2.793 -26.481 1.00 42.69 98 ALA A CA 1
ATOM 794 C C . ALA A 1 98 ? 28.105 -3.191 -26.004 1.00 42.69 98 ALA A C 1
ATOM 796 O O . ALA A 1 98 ? 28.851 -3.746 -26.823 1.00 42.69 98 ALA A O 1
ATOM 797 N N . PRO A 1 99 ? 28.516 -2.829 -24.773 1.00 41.72 99 PRO A N 1
ATOM 798 C CA . PRO A 1 99 ? 29.831 -3.200 -24.288 1.00 41.72 99 PRO A CA 1
ATOM 799 C C . PRO A 1 99 ? 29.974 -4.687 -24.573 1.00 41.72 99 PRO A C 1
ATOM 801 O O . PRO A 1 99 ? 29.069 -5.456 -24.231 1.00 41.72 99 PRO A O 1
ATOM 804 N N . ARG A 1 100 ? 31.025 -5.036 -25.335 1.00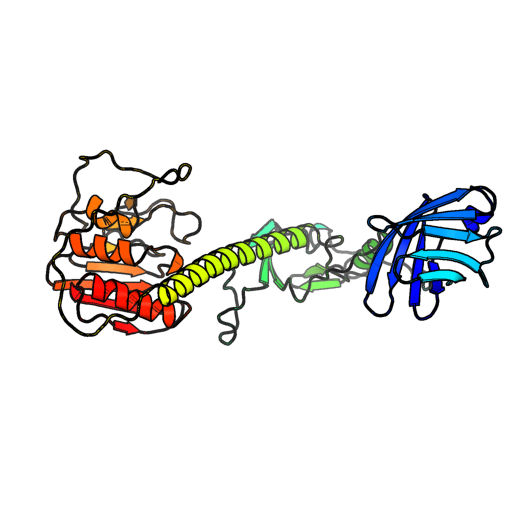 38.34 100 ARG A N 1
ATOM 805 C CA . ARG A 1 100 ? 31.355 -6.400 -25.763 1.00 38.34 100 ARG A CA 1
ATOM 806 C C . ARG A 1 100 ? 30.955 -7.320 -24.625 1.00 38.34 100 ARG A C 1
ATOM 808 O O . ARG A 1 100 ? 31.504 -7.126 -23.543 1.00 38.34 100 ARG A O 1
ATOM 815 N N . ALA A 1 101 ? 29.943 -8.170 -24.854 1.00 42.16 101 ALA A N 1
ATOM 816 C CA . ALA A 1 101 ? 29.264 -8.904 -23.791 1.00 42.16 101 ALA A CA 1
ATOM 817 C C . ALA A 1 101 ? 30.337 -9.434 -22.835 1.00 42.16 101 ALA A C 1
ATOM 819 O O . ALA A 1 101 ? 31.153 -10.250 -23.275 1.00 42.16 101 ALA A O 1
ATOM 820 N N . PRO A 1 102 ? 30.451 -8.888 -21.609 1.00 47.00 102 PRO A N 1
ATOM 821 C CA . PRO A 1 102 ? 31.390 -9.449 -20.663 1.00 47.00 102 PRO A CA 1
ATOM 822 C C . PRO A 1 102 ? 30.955 -10.896 -20.508 1.00 47.00 102 PRO A C 1
ATOM 824 O O . PRO A 1 102 ? 29.751 -11.159 -20.440 1.00 47.00 102 PRO A O 1
ATOM 827 N N . ASP A 1 103 ? 31.928 -11.798 -20.579 1.00 54.44 103 ASP A N 1
ATOM 828 C CA . ASP A 1 103 ? 31.753 -13.223 -20.342 1.00 54.44 103 ASP A CA 1
ATOM 829 C C . ASP A 1 103 ? 30.682 -13.411 -19.259 1.00 54.44 103 ASP A C 1
ATOM 831 O O . ASP A 1 103 ? 30.881 -12.993 -18.113 1.00 54.44 103 ASP A O 1
ATOM 835 N N . LEU A 1 104 ? 29.506 -13.923 -19.653 1.00 57.56 104 LEU A N 1
ATOM 836 C CA . LEU A 1 104 ? 28.337 -14.131 -18.789 1.00 57.56 104 LEU A CA 1
ATOM 837 C C . LEU A 1 104 ? 28.594 -15.307 -17.838 1.00 57.56 104 LEU A C 1
ATOM 839 O O . LEU A 1 104 ? 27.740 -16.164 -17.621 1.00 57.56 104 LEU A O 1
ATOM 843 N N . SER A 1 105 ? 29.796 -15.361 -17.276 1.00 78.94 105 SER A N 1
ATOM 844 C CA . SER A 1 105 ? 30.110 -16.187 -16.135 1.00 78.94 105 SER A CA 1
ATOM 845 C C . SER A 1 105 ? 29.162 -15.778 -15.009 1.00 78.94 105 SER A C 1
ATOM 847 O O . SER A 1 105 ? 29.168 -14.647 -14.517 1.00 78.94 105 SER A O 1
ATOM 849 N N . VAL A 1 106 ? 28.261 -16.701 -14.667 1.00 85.06 106 VAL A N 1
ATOM 850 C CA . VAL A 1 106 ? 27.399 -16.590 -13.490 1.00 85.06 106 VAL A CA 1
ATOM 851 C C . VAL A 1 106 ? 28.296 -16.293 -12.302 1.00 85.06 106 VAL A C 1
ATOM 853 O O . VAL A 1 106 ? 29.338 -16.939 -12.155 1.00 85.06 106 VAL A O 1
ATOM 856 N N . ASN A 1 107 ? 27.901 -15.331 -11.465 1.00 86.88 107 ASN A N 1
ATOM 857 C CA . ASN A 1 107 ? 28.668 -15.004 -10.270 1.00 86.88 107 ASN A CA 1
ATOM 858 C C . ASN A 1 107 ? 28.982 -16.313 -9.499 1.00 86.88 107 ASN A C 1
ATOM 860 O O . ASN A 1 107 ? 28.056 -17.038 -9.116 1.00 86.88 107 ASN A O 1
ATOM 864 N N . PRO A 1 108 ? 30.270 -16.660 -9.299 1.00 90.12 108 PRO A N 1
ATOM 865 C CA . PRO A 1 108 ? 30.665 -17.972 -8.793 1.00 90.12 108 PRO A CA 1
ATOM 866 C C . PRO A 1 108 ? 30.150 -18.256 -7.376 1.00 90.12 108 PRO A C 1
ATOM 868 O O . PRO A 1 108 ? 30.052 -19.424 -6.994 1.00 90.12 108 PRO A O 1
ATOM 871 N N . GLU A 1 109 ? 29.803 -17.218 -6.607 1.00 91.75 109 GLU A N 1
ATOM 872 C CA . GLU A 1 109 ? 29.203 -17.352 -5.275 1.00 91.75 109 GLU A CA 1
ATOM 873 C C . GLU A 1 109 ? 27.770 -17.890 -5.333 1.00 91.75 109 GLU A C 1
ATOM 875 O O . GLU A 1 109 ? 27.394 -18.726 -4.512 1.00 91.75 109 GLU A O 1
ATOM 880 N N . ILE A 1 110 ? 26.981 -17.462 -6.324 1.00 94.25 110 ILE A N 1
ATOM 881 C CA . ILE A 1 110 ? 25.589 -17.909 -6.487 1.00 94.25 110 ILE A CA 1
ATOM 882 C C . ILE A 1 110 ? 25.487 -19.146 -7.383 1.00 94.25 110 ILE A C 1
ATOM 884 O O . ILE A 1 110 ? 24.567 -19.938 -7.213 1.00 94.25 110 ILE A O 1
ATOM 888 N N . ALA A 1 111 ? 26.452 -19.362 -8.288 1.00 92.75 111 ALA A N 1
ATOM 889 C CA . ALA A 1 111 ? 26.458 -20.481 -9.235 1.00 92.75 111 ALA A CA 1
ATOM 890 C C . ALA A 1 111 ? 26.443 -21.863 -8.555 1.00 92.75 111 ALA A C 1
ATOM 892 O O . ALA A 1 111 ? 26.013 -22.847 -9.151 1.00 92.75 111 ALA A O 1
ATOM 893 N N . LYS A 1 112 ? 26.927 -21.942 -7.309 1.00 94.00 112 LYS A N 1
ATOM 894 C CA . LYS A 1 112 ? 26.977 -23.178 -6.511 1.00 94.00 112 LYS A CA 1
ATOM 895 C C . LYS A 1 112 ? 25.730 -23.398 -5.651 1.00 94.00 112 LYS A C 1
ATOM 897 O O . LYS A 1 112 ? 25.603 -24.455 -5.036 1.00 94.00 112 LYS A O 1
ATOM 902 N N . LEU A 1 113 ? 24.846 -22.407 -5.550 1.00 95.38 113 LEU A N 1
ATOM 903 C CA . LEU A 1 113 ? 23.665 -22.464 -4.696 1.00 95.38 113 LEU A CA 1
ATOM 904 C C . LEU A 1 113 ? 22.465 -23.021 -5.474 1.00 95.38 113 LEU A C 1
ATOM 906 O O . LEU A 1 113 ? 22.309 -22.734 -6.661 1.00 95.38 113 LEU A O 1
ATOM 910 N N . PRO A 1 114 ? 21.585 -23.805 -4.827 1.00 96.50 114 PRO A N 1
ATOM 911 C CA . PRO A 1 114 ? 20.380 -24.290 -5.484 1.00 96.50 114 PRO A CA 1
ATOM 912 C C . PRO A 1 114 ? 19.417 -23.129 -5.757 1.00 96.50 114 PRO A C 1
ATOM 914 O O . PRO A 1 114 ? 19.308 -22.200 -4.958 1.00 96.50 114 PRO A O 1
ATOM 917 N N . TRP A 1 115 ? 18.649 -23.217 -6.846 1.00 94.62 115 TRP A N 1
ATOM 918 C CA . TRP A 1 115 ? 17.671 -22.186 -7.224 1.00 94.62 115 TRP A CA 1
ATOM 919 C C . TRP A 1 115 ? 16.591 -21.929 -6.157 1.00 94.62 115 TRP A C 1
ATOM 921 O O . TRP A 1 115 ? 16.052 -20.831 -6.076 1.00 94.62 115 TRP A O 1
ATOM 931 N N . SER A 1 116 ? 16.331 -22.887 -5.261 1.00 96.19 116 SER A N 1
ATOM 932 C CA . SER A 1 116 ? 15.466 -22.692 -4.084 1.00 96.19 116 SER A CA 1
ATOM 933 C C . SER A 1 116 ? 15.968 -21.607 -3.116 1.00 96.19 116 SER A C 1
ATOM 935 O O . SER A 1 116 ? 15.224 -21.141 -2.255 1.00 96.19 116 SER A O 1
ATOM 937 N N . ARG A 1 117 ? 17.225 -21.162 -3.252 1.00 97.44 117 ARG A N 1
ATOM 938 C CA . ARG A 1 117 ? 17.780 -20.008 -2.532 1.00 97.44 117 ARG A CA 1
ATOM 939 C C . ARG A 1 117 ? 17.432 -18.669 -3.183 1.00 97.44 117 ARG A C 1
ATOM 941 O O . ARG A 1 117 ? 17.792 -17.640 -2.619 1.00 97.44 117 ARG A O 1
ATOM 948 N N . TYR A 1 118 ? 16.758 -18.640 -4.330 1.00 98.38 118 TYR A N 1
ATOM 949 C CA . TYR A 1 118 ? 16.362 -17.388 -4.970 1.00 98.38 118 TYR A CA 1
ATOM 950 C C . TYR A 1 118 ? 15.387 -16.591 -4.096 1.00 98.38 118 TYR A C 1
ATOM 952 O O . TYR A 1 118 ? 14.482 -17.162 -3.492 1.00 98.38 118 TYR A O 1
ATOM 960 N N . VAL A 1 119 ? 15.580 -15.271 -4.007 1.00 98.44 119 VAL A N 1
ATOM 961 C CA . VAL A 1 119 ? 14.796 -14.398 -3.113 1.00 98.44 119 VAL A CA 1
ATOM 962 C C . VAL A 1 119 ? 13.289 -14.461 -3.405 1.00 98.44 119 VAL A C 1
ATOM 964 O O . VAL A 1 119 ? 12.469 -14.396 -2.499 1.00 98.44 119 VAL A O 1
ATOM 967 N N . ASP A 1 120 ? 12.897 -14.695 -4.657 1.00 98.38 120 ASP A N 1
ATOM 968 C CA . ASP A 1 120 ? 11.483 -14.790 -5.044 1.00 98.38 120 ASP A CA 1
ATOM 969 C C . ASP A 1 120 ? 10.844 -16.162 -4.714 1.00 98.38 120 ASP A C 1
ATOM 971 O O . ASP A 1 120 ? 9.668 -16.402 -4.986 1.00 98.38 120 ASP A O 1
ATOM 975 N N . GLN A 1 121 ? 11.601 -17.096 -4.124 1.00 98.19 121 GLN A N 1
ATOM 976 C CA . GLN A 1 121 ? 11.152 -18.445 -3.739 1.00 98.19 121 GLN A CA 1
ATOM 977 C C . GLN A 1 121 ? 10.717 -18.522 -2.263 1.00 98.19 121 GLN A C 1
ATOM 979 O O . GLN A 1 121 ? 11.035 -19.479 -1.563 1.00 98.19 121 GLN A O 1
ATOM 984 N N . PHE A 1 122 ? 9.999 -17.510 -1.767 1.00 98.31 122 PHE A N 1
ATOM 985 C CA . PHE A 1 122 ? 9.431 -17.517 -0.412 1.00 98.31 122 PHE A CA 1
ATOM 986 C C . PHE A 1 122 ? 8.200 -18.439 -0.313 1.00 98.31 122 PHE A C 1
ATOM 988 O O . PHE A 1 122 ? 7.511 -18.686 -1.311 1.00 98.31 122 PHE A O 1
ATOM 995 N N . SER A 1 123 ? 7.921 -18.945 0.888 1.00 97.94 123 SER A N 1
ATOM 996 C CA . SER A 1 123 ? 6.793 -19.836 1.188 1.00 97.94 123 SER A CA 1
ATOM 997 C C . SER A 1 123 ? 5.575 -19.073 1.706 1.00 97.94 123 SER A C 1
ATOM 999 O O . SER A 1 123 ? 4.442 -19.403 1.356 1.00 97.94 123 SER A O 1
ATOM 1001 N N . SER A 1 124 ? 5.795 -18.003 2.471 1.00 97.81 124 SER A N 1
ATOM 1002 C CA . SER A 1 124 ? 4.744 -17.089 2.909 1.00 97.81 124 SER A CA 1
ATOM 1003 C C . SER A 1 124 ? 5.248 -15.653 3.020 1.00 97.81 124 SER A C 1
ATOM 1005 O O . SER A 1 124 ? 6.448 -15.389 3.138 1.00 97.81 124 SER A O 1
ATOM 1007 N N . GLN A 1 125 ? 4.304 -14.718 2.963 1.00 97.88 125 GLN A N 1
ATOM 1008 C CA . GLN A 1 125 ? 4.540 -13.297 3.138 1.00 97.88 125 GLN A CA 1
ATOM 1009 C C . GLN A 1 125 ? 3.563 -12.706 4.151 1.00 97.88 125 GLN A C 1
ATOM 1011 O O . GLN A 1 125 ? 2.383 -13.060 4.175 1.00 97.88 125 GLN A O 1
ATOM 1016 N N . LEU A 1 126 ? 4.052 -11.768 4.956 1.00 97.12 126 LEU A N 1
ATOM 1017 C CA . LEU A 1 126 ? 3.257 -10.971 5.877 1.00 97.12 126 LEU A CA 1
ATOM 1018 C C . LEU A 1 126 ? 3.496 -9.491 5.585 1.00 97.12 126 LEU A C 1
ATOM 1020 O O . LEU A 1 126 ? 4.635 -9.020 5.560 1.00 97.12 126 LEU A O 1
ATOM 1024 N N . TYR A 1 127 ? 2.399 -8.766 5.399 1.00 97.44 127 TYR A N 1
ATOM 1025 C CA . TYR A 1 127 ? 2.394 -7.317 5.321 1.00 97.44 127 TYR A CA 1
ATOM 1026 C C . TYR A 1 127 ? 1.617 -6.761 6.511 1.00 97.44 127 TYR A C 1
ATOM 1028 O O . TYR A 1 127 ? 0.448 -7.094 6.699 1.00 97.44 127 TYR A O 1
ATOM 1036 N N . ASP A 1 128 ? 2.279 -5.933 7.313 1.00 93.19 128 ASP A N 1
ATOM 1037 C CA . ASP A 1 128 ? 1.671 -5.206 8.422 1.00 93.19 128 ASP A CA 1
ATOM 1038 C C . ASP A 1 128 ? 1.900 -3.716 8.177 1.00 93.19 128 ASP A C 1
ATOM 1040 O O . ASP A 1 128 ? 3.034 -3.235 8.182 1.00 93.19 128 ASP A O 1
ATOM 1044 N N . MET A 1 129 ? 0.802 -2.992 7.949 1.00 92.50 129 MET A N 1
ATOM 1045 C CA . MET A 1 129 ? 0.821 -1.563 7.643 1.00 92.50 129 MET A CA 1
ATOM 1046 C C . MET A 1 129 ? 1.529 -0.740 8.714 1.00 92.50 129 MET A C 1
ATOM 1048 O O . MET A 1 129 ? 2.082 0.299 8.376 1.00 92.50 129 MET A O 1
ATOM 1052 N N . ASN A 1 130 ? 1.540 -1.199 9.970 1.00 92.12 130 ASN A N 1
ATOM 1053 C CA . ASN A 1 130 ? 2.117 -0.471 11.096 1.00 92.12 130 ASN A CA 1
ATOM 1054 C C . ASN A 1 130 ? 3.539 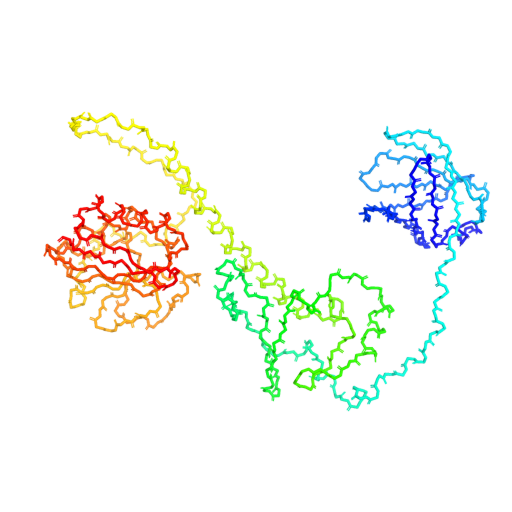-0.921 11.455 1.00 92.12 130 ASN A C 1
ATOM 1056 O O . ASN A 1 130 ? 4.121 -0.474 12.447 1.00 92.12 130 ASN A O 1
ATOM 1060 N N . TYR A 1 131 ? 4.120 -1.819 10.662 1.00 95.12 131 TYR A N 1
ATOM 1061 C CA . TYR A 1 131 ? 5.395 -2.432 10.987 1.00 95.12 131 TYR A CA 1
ATOM 1062 C C . TYR A 1 131 ? 6.569 -1.462 10.828 1.00 95.12 131 TYR A C 1
ATOM 1064 O O . TYR A 1 131 ? 6.839 -0.969 9.733 1.00 95.12 131 TYR A O 1
ATOM 1072 N N . LYS A 1 132 ? 7.310 -1.232 11.919 1.00 94.44 132 LYS A N 1
ATOM 1073 C CA . LYS A 1 132 ? 8.517 -0.382 11.961 1.00 94.44 132 LYS A CA 1
ATOM 1074 C C . LYS A 1 132 ? 8.319 1.031 11.380 1.00 94.44 132 LYS A C 1
ATOM 1076 O O . LYS A 1 132 ? 9.270 1.611 10.857 1.00 94.44 132 LYS A O 1
ATOM 1081 N N . ILE A 1 133 ? 7.119 1.606 11.497 1.00 88.94 133 ILE A N 1
ATOM 1082 C CA . ILE A 1 133 ? 6.917 3.020 11.166 1.00 88.94 133 ILE A CA 1
ATOM 1083 C C . ILE A 1 133 ? 7.703 3.872 12.182 1.00 88.94 133 ILE A C 1
ATOM 1085 O O . ILE A 1 133 ? 7.527 3.685 13.391 1.00 88.94 133 ILE A O 1
ATOM 1089 N N . PRO A 1 134 ? 8.573 4.794 11.731 1.00 81.12 134 PRO A N 1
ATOM 1090 C CA . PRO A 1 134 ? 9.241 5.737 12.618 1.00 81.12 134 PRO A CA 1
ATOM 1091 C C . PRO A 1 134 ? 8.229 6.570 13.429 1.00 81.12 134 PRO A C 1
ATOM 1093 O O . PRO A 1 134 ? 7.221 7.000 12.866 1.00 81.12 134 PRO A O 1
ATOM 1096 N N . PRO A 1 135 ? 8.474 6.849 14.723 1.00 78.56 135 PRO A N 1
ATOM 1097 C CA . PRO A 1 135 ? 7.541 7.618 15.555 1.00 78.56 135 PRO A CA 1
ATOM 1098 C C . PRO A 1 135 ? 7.208 9.014 15.006 1.00 78.56 135 PRO A C 1
ATOM 1100 O O . PRO A 1 135 ? 6.132 9.540 15.267 1.00 78.56 135 PRO A O 1
ATOM 1103 N N . ASP A 1 136 ? 8.119 9.609 14.233 1.00 84.50 136 ASP A N 1
ATOM 1104 C CA . ASP A 1 136 ? 7.972 10.906 13.566 1.00 84.50 136 ASP A CA 1
ATOM 1105 C C . ASP A 1 136 ? 7.124 10.852 12.281 1.00 84.50 136 ASP A C 1
ATOM 1107 O O . ASP A 1 136 ? 6.842 11.890 11.685 1.00 84.50 136 ASP A O 1
ATOM 1111 N N . LYS A 1 137 ? 6.690 9.659 11.853 1.00 77.31 137 LYS A N 1
ATOM 1112 C CA . LYS A 1 137 ? 5.908 9.430 10.631 1.00 77.31 137 LYS A CA 1
ATOM 1113 C C . LYS A 1 137 ? 4.594 8.710 10.914 1.00 77.31 137 LYS A C 1
ATOM 1115 O O . LYS A 1 137 ? 4.259 7.742 10.242 1.00 77.31 137 LYS A O 1
ATOM 1120 N N . SER A 1 138 ? 3.821 9.211 11.871 1.00 67.56 138 SER A N 1
ATOM 1121 C CA . SER A 1 138 ? 2.526 8.645 12.288 1.00 67.56 138 SER A CA 1
ATOM 1122 C C . SER A 1 138 ? 1.488 8.460 11.164 1.00 67.56 138 SER A C 1
ATOM 1124 O O . SER A 1 138 ? 0.519 7.735 11.365 1.00 67.56 138 SER A O 1
ATOM 1126 N N . PHE A 1 139 ? 1.700 9.065 9.991 1.00 68.88 139 PHE A N 1
ATOM 1127 C CA . PHE A 1 139 ? 0.837 8.962 8.807 1.00 68.88 139 PHE A CA 1
ATOM 1128 C C . PHE A 1 139 ? 1.444 8.154 7.647 1.00 68.88 139 PHE A C 1
ATOM 1130 O O . PHE A 1 139 ? 0.864 8.112 6.565 1.00 68.88 139 PHE A O 1
ATOM 1137 N N . ALA A 1 140 ? 2.627 7.559 7.819 1.00 82.88 140 ALA A N 1
ATOM 1138 C CA . ALA A 1 140 ? 3.240 6.734 6.783 1.00 82.88 140 ALA A CA 1
ATOM 1139 C C . ALA A 1 140 ? 2.826 5.273 6.952 1.00 82.88 140 ALA A C 1
ATOM 1141 O O . ALA A 1 140 ? 2.862 4.746 8.058 1.00 82.88 140 ALA A O 1
ATOM 1142 N N . TYR A 1 141 ? 2.507 4.593 5.857 1.00 89.94 141 TYR A N 1
ATOM 1143 C CA . TYR A 1 141 ? 2.373 3.142 5.868 1.00 89.94 141 TYR A CA 1
ATOM 1144 C C . TYR A 1 141 ? 3.751 2.478 5.826 1.00 89.94 141 TYR A C 1
ATOM 1146 O O . TYR A 1 141 ? 4.688 2.993 5.215 1.00 89.94 141 TYR A O 1
ATOM 1154 N N . SER A 1 142 ? 3.884 1.309 6.452 1.00 94.56 142 SER A N 1
ATOM 1155 C CA . SER A 1 142 ? 5.088 0.492 6.320 1.00 94.56 142 SER A CA 1
ATOM 1156 C C . SER A 1 142 ? 5.313 0.103 4.860 1.00 94.56 142 SER A C 1
ATOM 1158 O O . SER A 1 142 ? 4.384 -0.353 4.187 1.00 94.56 142 SER A O 1
ATOM 1160 N N . SER A 1 143 ? 6.556 0.218 4.396 1.00 96.56 143 SER A N 1
ATOM 1161 C CA . SER A 1 143 ? 7.022 -0.297 3.105 1.00 96.56 143 SER A CA 1
ATOM 1162 C C . SER A 1 143 ? 7.669 -1.684 3.220 1.00 96.56 143 SER A C 1
ATOM 1164 O O . SER A 1 143 ? 8.303 -2.166 2.281 1.00 96.56 143 SER A O 1
ATOM 1166 N N . ILE A 1 144 ? 7.561 -2.332 4.384 1.00 97.75 144 ILE A N 1
ATOM 1167 C CA . ILE A 1 144 ? 8.289 -3.564 4.678 1.00 97.75 144 ILE A CA 1
ATOM 1168 C C . ILE A 1 144 ? 7.407 -4.788 4.446 1.00 97.75 144 ILE A C 1
ATOM 1170 O O . ILE A 1 144 ? 6.372 -4.976 5.083 1.00 97.75 144 ILE A O 1
ATOM 1174 N N . LEU A 1 145 ? 7.879 -5.673 3.577 1.00 98.12 145 LEU A N 1
ATOM 1175 C CA . LEU A 1 145 ? 7.362 -7.022 3.416 1.00 98.12 145 LEU A CA 1
ATOM 1176 C C . LEU A 1 145 ? 8.211 -8.004 4.222 1.00 98.12 145 LEU A C 1
ATOM 1178 O O . LEU A 1 145 ? 9.430 -8.065 4.049 1.00 98.12 145 LEU A O 1
ATOM 1182 N N . ARG A 1 146 ? 7.567 -8.802 5.076 1.00 98.25 146 ARG A N 1
ATOM 1183 C CA . ARG A 1 146 ? 8.218 -9.898 5.803 1.00 98.25 146 ARG A CA 1
ATOM 1184 C C . ARG A 1 146 ? 8.018 -11.195 5.033 1.00 98.25 146 ARG A C 1
ATOM 1186 O O . ARG A 1 146 ? 6.882 -11.574 4.762 1.00 98.25 146 ARG A O 1
ATOM 1193 N N . MET A 1 147 ? 9.113 -11.852 4.675 1.00 98.19 147 MET A N 1
ATOM 1194 C CA . MET A 1 147 ? 9.128 -13.046 3.831 1.00 98.19 147 MET A CA 1
ATOM 1195 C C . MET A 1 147 ? 9.694 -14.221 4.621 1.00 98.19 147 MET A C 1
ATOM 1197 O O . MET A 1 147 ? 10.804 -14.120 5.148 1.00 98.19 147 MET A O 1
ATOM 1201 N N . THR A 1 148 ? 8.964 -15.332 4.656 1.00 98.25 148 THR A N 1
ATOM 1202 C CA . THR A 1 148 ? 9.400 -16.597 5.259 1.00 98.25 148 THR A CA 1
ATOM 1203 C C . THR A 1 148 ? 9.645 -17.617 4.152 1.00 98.25 148 THR A C 1
ATOM 1205 O O . THR A 1 148 ? 8.917 -17.653 3.161 1.00 98.25 148 THR A O 1
ATOM 1208 N N . TYR A 1 149 ? 10.683 -18.436 4.296 1.00 98.31 149 TYR A N 1
ATOM 1209 C CA . TYR A 1 149 ? 11.080 -19.446 3.312 1.00 98.31 149 TYR A CA 1
ATOM 1210 C C . TYR A 1 149 ? 10.955 -20.864 3.876 1.00 98.31 149 TYR A C 1
ATOM 1212 O O . TYR A 1 149 ? 10.882 -21.057 5.087 1.00 98.31 149 TYR A O 1
ATOM 1220 N N . ASP A 1 150 ? 10.992 -21.869 2.997 1.00 97.31 150 ASP A N 1
ATOM 1221 C CA . ASP A 1 150 ? 10.838 -23.286 3.372 1.00 97.31 150 ASP A CA 1
ATOM 1222 C C . ASP A 1 150 ? 11.914 -23.805 4.337 1.00 97.31 150 ASP A C 1
ATOM 1224 O O . ASP A 1 150 ? 11.672 -24.739 5.096 1.00 97.31 150 ASP A O 1
ATOM 1228 N N . ASP A 1 151 ? 13.102 -23.198 4.344 1.00 96.88 151 ASP A N 1
ATOM 1229 C CA . ASP A 1 151 ? 14.177 -23.546 5.282 1.00 96.88 151 ASP A CA 1
ATOM 1230 C C . ASP A 1 151 ? 14.081 -22.799 6.629 1.00 96.88 151 ASP A C 1
ATOM 1232 O O . ASP A 1 151 ? 15.019 -22.843 7.424 1.00 96.88 151 ASP A O 1
ATOM 1236 N N . GLY A 1 152 ? 12.975 -22.088 6.873 1.00 97.75 152 GLY A N 1
ATOM 1237 C CA . GLY A 1 152 ? 12.726 -21.317 8.091 1.00 97.75 152 GLY A CA 1
ATOM 1238 C C . GLY A 1 152 ? 13.414 -19.952 8.141 1.00 97.75 152 GLY A C 1
ATOM 1239 O O . GLY A 1 152 ? 13.241 -19.226 9.117 1.00 97.75 152 GLY A O 1
ATOM 1240 N N . THR A 1 153 ? 14.179 -19.569 7.115 1.00 98.25 153 THR A N 1
ATOM 1241 C CA . THR A 1 153 ? 14.764 -18.222 7.047 1.00 98.25 153 THR A CA 1
ATOM 1242 C C . THR A 1 153 ? 13.655 -17.177 6.956 1.00 98.25 153 THR A C 1
ATOM 1244 O O . THR A 1 153 ? 12.718 -17.341 6.175 1.00 98.25 153 THR A O 1
ATOM 1247 N N . GLU A 1 154 ? 13.807 -16.065 7.674 1.00 98.31 154 GLU A N 1
ATOM 1248 C CA . GLU A 1 154 ? 12.991 -14.863 7.497 1.00 98.31 154 GLU A CA 1
ATOM 1249 C C . GLU A 1 154 ? 13.855 -13.706 6.993 1.00 98.31 154 GLU A C 1
ATOM 1251 O O . GLU A 1 154 ? 14.970 -13.497 7.478 1.00 98.31 154 GLU A O 1
ATOM 1256 N N . ILE A 1 155 ? 13.344 -12.937 6.030 1.00 98.38 155 ILE A N 1
ATOM 1257 C CA . ILE A 1 155 ? 13.955 -11.668 5.620 1.00 98.38 155 ILE A CA 1
ATOM 1258 C C . ILE A 1 155 ? 12.899 -10.571 5.511 1.00 98.38 155 ILE A C 1
ATOM 1260 O O . ILE A 1 155 ? 11.715 -10.829 5.306 1.00 98.38 155 ILE A O 1
ATOM 1264 N N . GLU A 1 156 ? 13.363 -9.332 5.586 1.00 98.44 156 GLU A N 1
ATOM 1265 C CA . GLU A 1 156 ? 12.566 -8.139 5.323 1.00 98.44 156 GLU A CA 1
ATOM 1266 C C . GLU A 1 156 ? 12.991 -7.528 3.982 1.00 98.44 156 GLU A C 1
ATOM 1268 O O . GLU A 1 156 ? 14.190 -7.463 3.681 1.00 98.44 156 GLU A O 1
ATOM 1273 N N . ILE A 1 157 ? 12.017 -7.099 3.179 1.00 98.19 157 ILE A N 1
ATOM 1274 C CA . ILE A 1 157 ? 12.214 -6.368 1.921 1.00 98.19 157 ILE A CA 1
ATOM 1275 C C . ILE A 1 157 ? 11.498 -5.025 2.038 1.00 98.19 157 ILE A C 1
ATOM 1277 O O . ILE A 1 157 ? 10.281 -4.994 2.217 1.00 98.19 157 ILE A O 1
ATOM 1281 N N . ASP A 1 158 ? 12.240 -3.925 1.919 1.00 97.75 158 ASP A N 1
ATOM 1282 C CA . ASP A 1 158 ? 11.663 -2.585 1.795 1.00 97.75 158 ASP A CA 1
ATOM 1283 C C . ASP A 1 158 ? 11.298 -2.330 0.328 1.00 97.75 158 ASP A C 1
ATOM 1285 O O . ASP A 1 158 ? 12.165 -2.041 -0.498 1.00 97.75 158 ASP A O 1
ATOM 1289 N N . PHE A 1 159 ? 10.020 -2.481 -0.026 1.00 97.06 159 PHE A N 1
ATOM 1290 C CA . PHE A 1 159 ? 9.600 -2.443 -1.428 1.00 97.06 159 PHE A CA 1
ATOM 1291 C C . PHE A 1 159 ? 9.622 -1.049 -2.056 1.00 97.06 159 PHE A C 1
ATOM 1293 O O . PHE A 1 159 ? 9.469 -0.938 -3.269 1.00 97.06 159 PHE A O 1
ATOM 1300 N N . GLU A 1 160 ? 9.797 0.013 -1.274 1.00 93.75 160 GLU A N 1
ATOM 1301 C CA . GLU A 1 160 ? 9.990 1.357 -1.824 1.00 93.75 160 GLU A CA 1
ATOM 1302 C C . GLU A 1 160 ? 11.456 1.633 -2.153 1.00 93.75 160 GLU A C 1
ATOM 1304 O O . GLU A 1 160 ? 11.750 2.369 -3.092 1.00 93.75 160 GLU A O 1
ATOM 1309 N N . LYS A 1 161 ? 12.382 1.040 -1.390 1.00 96.38 161 LYS A N 1
ATOM 1310 C CA . LYS A 1 161 ? 13.823 1.259 -1.574 1.00 96.38 161 LYS A CA 1
ATOM 1311 C C . LYS A 1 161 ? 14.484 0.232 -2.478 1.00 96.38 161 LYS A C 1
ATOM 1313 O O . LYS A 1 161 ? 15.445 0.560 -3.167 1.00 96.38 161 LYS A O 1
ATOM 1318 N N . GLU A 1 162 ? 14.029 -1.013 -2.418 1.00 97.62 162 GLU A N 1
ATOM 1319 C CA . GLU A 1 162 ? 14.739 -2.139 -3.027 1.00 97.62 162 GLU A CA 1
ATOM 1320 C C . GLU A 1 162 ? 14.149 -2.563 -4.373 1.00 97.62 162 GLU A C 1
ATOM 1322 O O . GLU A 1 162 ? 14.871 -3.110 -5.206 1.00 97.62 162 GLU A O 1
ATOM 1327 N N . LEU A 1 163 ? 12.862 -2.297 -4.615 1.00 97.31 163 LEU A N 1
ATOM 1328 C CA . LEU A 1 163 ? 12.216 -2.592 -5.893 1.00 97.31 163 LEU A CA 1
ATOM 1329 C C . LEU A 1 163 ? 12.311 -1.387 -6.836 1.00 97.31 163 LEU A C 1
ATOM 1331 O O . LEU A 1 163 ? 12.062 -0.247 -6.455 1.00 97.31 163 LEU A O 1
ATOM 1335 N N . SER A 1 164 ? 12.627 -1.659 -8.100 1.00 95.88 164 SER A N 1
ATOM 1336 C CA . SER A 1 164 ? 12.712 -0.669 -9.170 1.00 95.88 164 SER A CA 1
ATOM 1337 C C . SER A 1 164 ? 11.560 -0.834 -10.160 1.00 95.88 164 SER A C 1
ATOM 1339 O O . SER A 1 164 ? 11.250 -1.945 -10.587 1.00 95.88 164 SER A O 1
ATOM 1341 N N . ASN A 1 165 ? 10.952 0.287 -10.561 1.00 92.75 165 ASN A N 1
ATOM 1342 C CA . ASN A 1 165 ? 9.924 0.344 -11.611 1.00 92.75 165 ASN A CA 1
ATOM 1343 C C . ASN A 1 165 ? 10.517 0.382 -13.034 1.00 92.75 165 ASN A C 1
ATOM 1345 O O . ASN A 1 165 ? 9.799 0.667 -13.989 1.00 92.75 165 ASN A O 1
ATOM 1349 N N . GLU A 1 166 ? 11.819 0.136 -13.194 1.00 93.19 166 GLU A N 1
ATOM 1350 C CA . GLU A 1 166 ? 12.447 0.041 -14.511 1.00 93.19 166 GLU A CA 1
ATOM 1351 C C . GLU A 1 166 ? 11.902 -1.149 -15.315 1.00 93.19 166 GLU A C 1
ATOM 1353 O O . GLU A 1 166 ? 11.858 -2.284 -14.835 1.00 93.19 166 GLU A O 1
ATOM 1358 N N . ASN A 1 167 ? 11.557 -0.894 -16.578 1.00 89.44 167 ASN A N 1
ATOM 1359 C CA . ASN A 1 167 ? 11.241 -1.939 -17.546 1.00 89.44 167 ASN A CA 1
ATOM 1360 C C . ASN A 1 167 ? 12.538 -2.440 -18.187 1.00 89.44 167 ASN A C 1
ATOM 1362 O O . ASN A 1 167 ? 13.172 -1.718 -18.955 1.00 89.44 167 ASN A O 1
ATOM 1366 N N . LEU A 1 168 ? 12.926 -3.674 -17.867 1.00 89.19 168 LEU A N 1
ATOM 1367 C CA . LEU A 1 168 ? 14.115 -4.321 -18.422 1.00 89.19 168 LEU A CA 1
ATOM 1368 C C . LEU A 1 168 ? 13.761 -5.113 -19.686 1.00 89.19 168 LEU A C 1
ATOM 1370 O O . LEU A 1 168 ? 12.762 -5.833 -19.722 1.00 89.19 168 LEU A O 1
ATOM 1374 N N . SER A 1 169 ? 14.610 -5.038 -20.710 1.00 89.25 169 SER A N 1
ATOM 1375 C CA . SER A 1 169 ? 14.557 -5.959 -21.850 1.00 89.25 169 SER A CA 1
ATOM 1376 C C . SER A 1 169 ? 14.899 -7.391 -21.419 1.00 89.25 169 SER A C 1
ATOM 1378 O O . SER A 1 169 ? 15.561 -7.611 -20.404 1.00 89.25 169 SER A O 1
ATOM 1380 N N . SER A 1 170 ? 14.523 -8.399 -22.212 1.00 85.38 170 SER A N 1
ATOM 1381 C CA . SER A 1 170 ? 14.805 -9.809 -21.884 1.00 85.38 170 SER A CA 1
ATOM 1382 C C . SER A 1 170 ? 16.292 -10.091 -21.644 1.00 85.38 170 SER A C 1
ATOM 1384 O O . SER A 1 170 ? 16.635 -10.897 -20.781 1.00 85.38 170 SER A O 1
ATOM 1386 N N . LYS A 1 171 ? 17.178 -9.404 -22.375 1.00 86.00 171 LYS A N 1
ATOM 1387 C CA . LYS A 1 171 ? 18.627 -9.514 -22.186 1.00 86.00 171 LYS A CA 1
ATOM 1388 C C . LYS A 1 171 ? 19.067 -8.908 -20.852 1.00 86.00 171 LYS A C 1
ATOM 1390 O O . LYS A 1 171 ? 19.841 -9.524 -20.134 1.00 86.00 171 LYS A O 1
ATOM 1395 N N . GLU A 1 172 ? 18.542 -7.742 -20.489 1.00 90.56 172 GLU A N 1
ATOM 1396 C CA . GLU A 1 172 ? 18.852 -7.100 -19.205 1.00 90.56 172 GLU A CA 1
ATOM 1397 C C . GLU A 1 172 ? 18.313 -7.896 -18.012 1.00 90.56 172 GLU A C 1
ATOM 1399 O O . GLU A 1 172 ? 18.956 -7.930 -16.967 1.00 90.56 172 GLU A O 1
ATOM 1404 N N . VAL A 1 173 ? 17.174 -8.580 -18.168 1.00 92.50 173 VAL A N 1
ATOM 1405 C CA . VAL A 1 173 ? 16.653 -9.518 -17.160 1.00 92.50 173 VAL A CA 1
ATOM 1406 C C . VAL A 1 173 ? 17.623 -10.683 -16.960 1.00 92.50 173 VAL A C 1
ATOM 1408 O O . VAL A 1 173 ? 17.982 -10.984 -15.824 1.00 92.50 173 VAL A O 1
ATOM 1411 N N . GLN A 1 174 ? 18.087 -11.314 -18.045 1.00 91.50 174 GLN A N 1
ATOM 1412 C CA . GLN A 1 174 ? 19.083 -12.390 -17.963 1.00 91.50 174 GLN A CA 1
ATOM 1413 C C . GLN A 1 174 ? 20.376 -11.902 -17.306 1.00 91.50 174 GLN A C 1
ATOM 1415 O O . GLN A 1 174 ? 20.855 -12.528 -16.361 1.00 91.50 174 GLN A O 1
ATOM 1420 N N . ASP A 1 175 ? 20.893 -10.751 -17.738 1.00 91.12 175 ASP A N 1
ATOM 1421 C CA . ASP A 1 175 ? 22.101 -10.153 -17.172 1.00 91.12 175 ASP A CA 1
ATOM 1422 C C . ASP A 1 175 ? 21.930 -9.853 -15.672 1.00 91.12 175 ASP A C 1
ATOM 1424 O O . ASP A 1 175 ? 22.839 -10.120 -14.882 1.00 91.12 175 ASP A O 1
ATOM 1428 N N . ALA A 1 176 ? 20.763 -9.350 -15.252 1.00 94.62 176 ALA A N 1
ATOM 1429 C CA . ALA A 1 176 ? 20.466 -9.066 -13.850 1.00 94.62 176 ALA A CA 1
ATOM 1430 C C . ALA A 1 176 ? 20.399 -10.334 -12.984 1.00 94.62 176 ALA A C 1
ATOM 1432 O O . ALA A 1 176 ? 20.784 -10.288 -11.815 1.00 94.62 176 ALA A O 1
ATOM 1433 N N . LEU A 1 177 ? 19.934 -11.458 -13.537 1.00 94.81 177 LEU A N 1
ATOM 1434 C CA . LEU A 1 177 ? 19.900 -12.750 -12.845 1.00 94.81 177 LEU A CA 1
ATOM 1435 C C . LEU A 1 177 ? 21.298 -13.380 -12.748 1.00 94.81 177 LEU A C 1
ATOM 1437 O O . LEU A 1 177 ? 21.699 -13.818 -11.671 1.00 94.81 177 LEU A O 1
ATOM 1441 N N . VAL A 1 178 ? 22.062 -13.383 -13.846 1.00 92.19 178 VAL A N 1
ATOM 1442 C CA . VAL A 1 178 ? 23.424 -13.954 -13.920 1.00 92.19 178 VAL A CA 1
ATOM 1443 C C . VAL A 1 178 ? 24.395 -13.211 -12.999 1.00 92.19 178 VAL A C 1
ATOM 1445 O O . VAL A 1 178 ? 25.250 -13.828 -12.360 1.00 92.19 178 VAL A O 1
ATOM 1448 N N . ARG A 1 179 ? 24.243 -11.885 -12.900 1.00 92.69 179 ARG A N 1
ATOM 1449 C CA . ARG A 1 179 ? 25.055 -11.006 -12.042 1.00 92.69 179 ARG A CA 1
ATOM 1450 C C . ARG A 1 179 ? 24.444 -10.768 -10.664 1.00 92.69 179 ARG A C 1
ATOM 1452 O O . ARG A 1 179 ? 24.776 -9.778 -10.014 1.00 92.69 179 ARG A O 1
ATOM 1459 N N . GLY A 1 180 ? 23.537 -11.641 -10.235 1.00 95.00 180 GLY A N 1
ATOM 1460 C CA . GLY A 1 180 ? 22.995 -11.593 -8.888 1.00 95.00 180 GLY A CA 1
ATOM 1461 C C . GLY A 1 180 ? 24.079 -11.707 -7.811 1.00 95.00 180 GLY A C 1
ATOM 1462 O O . GLY A 1 180 ? 25.235 -12.058 -8.073 1.00 95.00 180 GLY A O 1
ATOM 1463 N N . SER A 1 181 ? 23.696 -11.421 -6.575 1.00 96.44 181 SER A N 1
ATOM 1464 C CA . SER A 1 181 ? 24.569 -11.505 -5.407 1.00 96.44 181 SER A CA 1
ATOM 1465 C C . SER A 1 181 ? 23.915 -12.307 -4.289 1.00 96.44 181 SER A C 1
ATOM 1467 O O . SER A 1 181 ? 22.695 -12.490 -4.246 1.00 96.44 181 SER A O 1
ATOM 1469 N N . LEU A 1 182 ? 24.745 -12.816 -3.380 1.00 97.25 182 LEU A N 1
ATOM 1470 C CA . LEU A 1 182 ? 24.267 -13.422 -2.148 1.00 97.25 182 LEU A CA 1
ATOM 1471 C C . LEU A 1 182 ? 23.897 -12.307 -1.160 1.00 97.25 182 LEU A C 1
ATOM 1473 O O . LEU A 1 182 ? 24.753 -11.544 -0.721 1.00 97.25 182 LEU A O 1
ATOM 1477 N N . GLY A 1 183 ? 22.613 -12.194 -0.841 1.00 96.62 183 GLY A N 1
ATOM 1478 C CA . GLY A 1 183 ? 22.069 -11.171 0.044 1.00 96.62 183 GLY A CA 1
ATOM 1479 C C . GLY A 1 183 ? 21.667 -11.704 1.419 1.00 96.62 183 GLY A C 1
ATOM 1480 O O . GLY A 1 183 ? 22.143 -12.734 1.906 1.00 96.62 183 GLY A O 1
ATOM 1481 N N . ARG A 1 184 ? 20.755 -10.968 2.063 1.00 97.69 184 ARG A N 1
ATOM 1482 C CA . ARG A 1 184 ? 20.262 -11.261 3.418 1.00 97.69 184 ARG A CA 1
ATOM 1483 C C . ARG A 1 184 ? 19.663 -12.671 3.487 1.00 97.69 184 ARG A C 1
ATOM 1485 O O . ARG A 1 184 ? 19.002 -13.120 2.553 1.00 97.69 184 ARG A O 1
ATOM 1492 N N . GLY A 1 185 ? 19.918 -13.377 4.590 1.00 96.50 185 GLY A N 1
ATOM 1493 C CA . GLY A 1 185 ? 19.437 -14.750 4.789 1.00 96.50 185 GLY A CA 1
ATOM 1494 C C . GLY A 1 185 ? 20.054 -15.789 3.842 1.00 96.50 185 GLY A C 1
ATOM 1495 O O . GLY A 1 185 ? 19.474 -16.855 3.654 1.00 96.50 185 GLY A O 1
ATOM 1496 N N . GLY A 1 186 ? 21.190 -15.480 3.199 1.00 96.94 186 GLY A N 1
ATOM 1497 C CA . GLY A 1 186 ? 21.827 -16.385 2.238 1.00 96.94 186 GLY A CA 1
ATOM 1498 C C . GLY A 1 186 ? 20.986 -16.609 0.977 1.00 96.94 186 GLY A C 1
ATOM 1499 O O . GLY A 1 186 ? 21.031 -17.693 0.392 1.00 96.94 186 GLY A O 1
ATOM 1500 N N . ARG A 1 187 ? 20.180 -15.612 0.586 1.00 98.12 187 ARG A N 1
ATOM 1501 C CA . ARG A 1 187 ? 19.338 -15.658 -0.616 1.00 98.12 187 ARG A CA 1
ATOM 1502 C C . ARG A 1 187 ? 20.051 -15.080 -1.824 1.00 98.12 187 ARG A C 1
ATOM 1504 O O . ARG A 1 187 ? 20.838 -14.151 -1.694 1.00 98.12 187 ARG A O 1
ATOM 1511 N N . ILE A 1 188 ? 19.736 -15.601 -3.001 1.00 98.12 188 ILE A N 1
ATOM 1512 C CA . ILE A 1 188 ? 20.217 -15.069 -4.274 1.00 98.12 188 ILE A CA 1
ATOM 1513 C C . ILE A 1 188 ? 19.309 -13.900 -4.657 1.00 98.12 188 ILE A C 1
ATOM 1515 O O . ILE A 1 188 ? 18.118 -14.099 -4.909 1.00 98.12 188 ILE A O 1
ATOM 1519 N N . PHE A 1 189 ? 19.870 -12.697 -4.705 1.00 98.25 189 PHE A N 1
ATOM 1520 C CA . PHE A 1 189 ? 19.193 -11.494 -5.175 1.00 98.25 189 PHE A CA 1
ATOM 1521 C C . PHE A 1 189 ? 19.624 -11.191 -6.610 1.00 98.25 189 PHE A C 1
ATOM 1523 O O . PHE A 1 189 ? 20.818 -11.270 -6.906 1.00 98.25 189 PHE A O 1
ATOM 1530 N N . PRO A 1 190 ? 18.701 -10.825 -7.517 1.00 97.75 190 PRO A N 1
ATOM 1531 C CA . PRO A 1 190 ? 19.100 -10.271 -8.804 1.00 97.75 190 PRO A CA 1
ATOM 1532 C C . PRO A 1 190 ? 19.795 -8.920 -8.601 1.00 97.75 190 PRO A C 1
ATOM 1534 O O . PRO A 1 190 ? 19.547 -8.228 -7.616 1.00 97.75 190 PRO A O 1
ATOM 1537 N N . LEU A 1 191 ? 20.601 -8.498 -9.577 1.00 96.19 191 LEU A N 1
ATOM 1538 C CA . LEU A 1 191 ? 21.244 -7.179 -9.562 1.00 96.19 191 LEU A CA 1
ATOM 1539 C C . LEU A 1 191 ? 20.222 -6.032 -9.454 1.00 96.19 191 LEU A C 1
ATOM 1541 O O . LEU A 1 191 ? 20.500 -5.001 -8.848 1.00 96.19 191 LEU A O 1
ATOM 1545 N N . LYS A 1 192 ? 19.042 -6.218 -10.056 1.00 96.81 192 LYS A N 1
ATOM 1546 C CA . LYS A 1 192 ? 17.895 -5.312 -9.964 1.00 96.81 192 LYS A CA 1
ATOM 1547 C C . LYS A 1 192 ? 16.642 -6.115 -9.646 1.00 96.81 192 LYS A C 1
ATOM 1549 O O . LYS A 1 192 ? 16.336 -7.076 -10.355 1.00 96.81 192 LYS A O 1
ATOM 1554 N N . MET A 1 193 ? 15.900 -5.710 -8.621 1.00 98.25 193 MET A N 1
ATOM 1555 C CA . MET A 1 193 ? 14.590 -6.274 -8.292 1.00 98.25 193 MET A CA 1
ATOM 1556 C C . MET A 1 193 ? 13.504 -5.481 -9.022 1.00 98.25 193 MET A C 1
ATOM 1558 O O . MET A 1 193 ? 13.203 -4.350 -8.663 1.00 98.25 193 MET A O 1
ATOM 1562 N N . THR A 1 194 ? 12.940 -6.064 -10.072 1.00 98.00 194 THR A N 1
ATOM 1563 C CA . THR A 1 194 ? 11.881 -5.482 -10.911 1.00 98.00 194 THR A CA 1
ATOM 1564 C C . THR A 1 194 ? 10.744 -6.489 -11.046 1.00 98.00 194 THR A C 1
ATOM 1566 O O . THR A 1 194 ? 10.905 -7.654 -10.670 1.00 98.00 194 THR A O 1
ATOM 1569 N N . ALA A 1 195 ? 9.624 -6.090 -11.652 1.00 96.50 195 ALA A N 1
ATOM 1570 C CA . ALA A 1 195 ? 8.522 -7.005 -11.957 1.00 96.50 195 ALA A CA 1
ATOM 1571 C C . ALA A 1 195 ? 8.966 -8.241 -12.765 1.00 96.50 195 ALA A C 1
ATOM 1573 O O . ALA A 1 195 ? 8.389 -9.315 -12.620 1.00 96.50 195 ALA A O 1
ATOM 1574 N N . ALA A 1 196 ? 10.002 -8.100 -13.600 1.00 96.06 196 ALA A N 1
ATOM 1575 C CA . ALA A 1 196 ? 10.503 -9.175 -14.450 1.00 96.06 196 ALA A CA 1
ATOM 1576 C C . ALA A 1 196 ? 11.486 -10.121 -13.740 1.00 96.06 196 ALA A C 1
ATOM 1578 O O . ALA A 1 196 ? 11.594 -11.283 -14.124 1.00 96.06 196 ALA A O 1
ATOM 1579 N N . THR A 1 197 ? 12.216 -9.643 -12.727 1.00 97.75 197 THR A N 1
ATOM 1580 C CA . THR A 1 197 ? 13.197 -10.464 -12.000 1.00 97.75 197 THR A CA 1
ATOM 1581 C C . THR A 1 197 ? 12.598 -11.105 -10.750 1.00 97.75 197 THR A C 1
ATOM 1583 O O . THR A 1 197 ? 12.903 -12.256 -10.472 1.00 97.75 197 THR A O 1
ATOM 1586 N N . VAL A 1 198 ? 11.703 -10.418 -10.032 1.00 98.38 198 VAL A N 1
ATOM 1587 C CA . VAL A 1 198 ? 11.069 -10.913 -8.793 1.00 98.38 198 VAL A CA 1
ATOM 1588 C C . VAL A 1 198 ? 9.535 -10.823 -8.849 1.00 98.38 198 VAL A C 1
ATOM 1590 O O . VAL A 1 198 ? 8.919 -10.094 -8.066 1.00 98.38 198 VAL A O 1
ATOM 1593 N N . PRO A 1 199 ? 8.876 -11.513 -9.798 1.00 98.00 199 PRO A N 1
ATOM 1594 C CA . PRO A 1 199 ? 7.441 -11.360 -10.038 1.00 98.00 199 PRO A CA 1
ATOM 1595 C C . PRO A 1 199 ? 6.556 -11.671 -8.818 1.00 98.00 199 PRO A C 1
ATOM 1597 O O . PRO A 1 199 ? 5.503 -11.050 -8.665 1.00 98.00 199 PRO A O 1
ATOM 1600 N N . ARG A 1 200 ? 6.945 -12.595 -7.926 1.00 98.31 200 ARG A N 1
ATOM 1601 C CA . ARG A 1 200 ? 6.129 -12.940 -6.745 1.00 98.31 200 ARG A CA 1
ATOM 1602 C C . ARG A 1 200 ? 6.219 -11.871 -5.660 1.00 98.31 200 ARG A C 1
ATOM 1604 O O . ARG A 1 200 ? 5.186 -11.475 -5.120 1.00 98.31 200 ARG A O 1
ATOM 1611 N N . ILE A 1 201 ? 7.418 -11.368 -5.366 1.00 98.44 201 ILE A N 1
ATOM 1612 C CA . ILE A 1 201 ? 7.616 -10.229 -4.460 1.00 98.44 201 ILE A CA 1
ATOM 1613 C C . ILE A 1 201 ? 6.930 -8.990 -5.042 1.00 98.44 201 ILE A C 1
ATOM 1615 O O . ILE A 1 201 ? 6.299 -8.239 -4.300 1.00 98.44 201 ILE A O 1
ATOM 1619 N N . TRP A 1 202 ? 6.980 -8.797 -6.363 1.00 98.06 202 TRP A N 1
ATOM 1620 C CA . TRP A 1 202 ? 6.278 -7.700 -7.025 1.00 98.06 202 TRP A CA 1
ATOM 1621 C C . TRP A 1 202 ? 4.760 -7.771 -6.823 1.00 98.06 202 TRP A C 1
ATOM 1623 O O . TRP A 1 202 ? 4.141 -6.791 -6.415 1.00 98.06 202 TRP A O 1
ATOM 1633 N N . ALA A 1 203 ? 4.158 -8.947 -7.004 1.00 95.88 203 ALA A N 1
ATOM 1634 C CA . ALA A 1 203 ? 2.738 -9.149 -6.724 1.00 95.88 203 ALA A CA 1
ATOM 1635 C C . ALA A 1 203 ? 2.387 -8.917 -5.238 1.00 95.88 203 ALA A C 1
ATOM 1637 O O . ALA A 1 203 ? 1.315 -8.392 -4.919 1.00 95.88 203 ALA A O 1
ATOM 1638 N N . ALA A 1 204 ? 3.290 -9.274 -4.316 1.00 97.25 204 ALA A N 1
ATOM 1639 C CA . ALA A 1 204 ? 3.132 -8.977 -2.893 1.00 97.25 204 ALA A CA 1
ATOM 1640 C C . ALA A 1 204 ? 3.175 -7.463 -2.613 1.00 97.25 204 ALA A C 1
ATOM 1642 O O . ALA A 1 204 ? 2.339 -6.970 -1.856 1.00 97.25 204 ALA A O 1
ATOM 1643 N N . ARG A 1 205 ? 4.072 -6.715 -3.275 1.00 97.12 205 ARG A N 1
ATOM 1644 C CA . ARG A 1 205 ? 4.096 -5.241 -3.247 1.00 97.12 205 ARG A CA 1
ATOM 1645 C C . ARG A 1 205 ? 2.778 -4.655 -3.749 1.00 97.12 205 ARG A C 1
ATOM 1647 O O . ARG A 1 205 ? 2.192 -3.832 -3.056 1.00 97.12 205 ARG A O 1
ATOM 1654 N N . ASP A 1 206 ? 2.286 -5.083 -4.910 1.00 94.44 206 ASP A N 1
ATOM 1655 C CA . ASP A 1 206 ? 1.028 -4.564 -5.468 1.00 94.44 206 ASP A CA 1
ATOM 1656 C C . ASP A 1 206 ? -0.161 -4.834 -4.534 1.00 94.44 206 ASP A C 1
ATOM 1658 O O . ASP A 1 206 ? -1.070 -4.013 -4.405 1.00 94.44 206 ASP A O 1
ATOM 1662 N N . THR A 1 207 ? -0.148 -5.977 -3.843 1.00 93.25 207 THR A N 1
ATOM 1663 C CA . THR A 1 207 ? -1.148 -6.308 -2.820 1.00 93.25 207 THR A CA 1
ATOM 1664 C C . THR A 1 207 ? -1.037 -5.377 -1.610 1.00 93.25 207 THR A C 1
ATOM 1666 O O . THR A 1 207 ? -2.055 -4.858 -1.158 1.00 93.25 207 THR A O 1
ATOM 1669 N N . ALA A 1 208 ? 0.178 -5.111 -1.120 1.00 94.19 208 ALA A N 1
ATOM 1670 C CA . ALA A 1 208 ? 0.414 -4.166 -0.029 1.00 94.19 208 ALA A CA 1
ATOM 1671 C C . ALA A 1 208 ? -0.057 -2.746 -0.389 1.00 94.19 208 ALA A C 1
ATOM 1673 O O . ALA A 1 208 ? -0.799 -2.140 0.379 1.00 94.19 208 ALA A O 1
ATOM 1674 N N . LEU A 1 209 ? 0.272 -2.252 -1.588 1.00 91.38 209 LEU A N 1
ATOM 1675 C CA . LEU A 1 209 ? -0.177 -0.940 -2.073 1.00 91.38 209 LEU A CA 1
ATOM 1676 C C . LEU A 1 209 ? -1.704 -0.851 -2.203 1.00 91.38 209 LEU A C 1
ATOM 1678 O O . LEU A 1 209 ? -2.292 0.177 -1.882 1.00 91.38 209 LEU A O 1
ATOM 1682 N N . LYS A 1 210 ? -2.381 -1.928 -2.625 1.00 88.69 210 LYS A N 1
ATOM 1683 C CA . LYS A 1 210 ? -3.855 -1.975 -2.637 1.00 88.69 210 LYS A CA 1
ATOM 1684 C C . LYS A 1 210 ? -4.448 -1.891 -1.234 1.00 88.69 210 LYS A C 1
ATOM 1686 O O . LYS A 1 210 ? -5.453 -1.211 -1.056 1.00 88.69 210 LYS A O 1
ATOM 1691 N N . ILE A 1 211 ? -3.839 -2.565 -0.258 1.00 86.31 211 ILE A N 1
ATOM 1692 C CA . ILE A 1 211 ? -4.260 -2.491 1.147 1.00 86.31 211 ILE A CA 1
ATOM 1693 C C . ILE A 1 211 ? -4.092 -1.057 1.666 1.00 86.31 211 ILE A C 1
ATOM 1695 O O . ILE A 1 211 ? -5.034 -0.513 2.236 1.00 86.31 211 ILE A O 1
ATOM 1699 N N . GLN A 1 212 ? -2.944 -0.425 1.401 1.00 88.62 212 GLN A N 1
ATOM 1700 C CA . GLN A 1 212 ? -2.694 0.976 1.759 1.00 88.62 212 GLN A CA 1
ATOM 1701 C C . GLN A 1 212 ? -3.712 1.928 1.121 1.00 88.62 212 GLN A C 1
ATOM 1703 O O . GLN A 1 212 ? -4.304 2.746 1.816 1.00 88.62 212 GLN A O 1
ATOM 1708 N N . ASN A 1 213 ? -3.959 1.803 -0.186 1.00 79.94 213 ASN A N 1
ATOM 1709 C CA . ASN A 1 213 ? -4.918 2.653 -0.892 1.00 79.94 213 ASN A CA 1
ATOM 1710 C C . ASN A 1 213 ? -6.347 2.451 -0.381 1.00 79.94 213 ASN A C 1
ATOM 1712 O O . ASN A 1 213 ? -7.077 3.423 -0.240 1.00 79.94 213 ASN A O 1
ATOM 1716 N N . GLY A 1 214 ? -6.744 1.212 -0.075 1.00 77.56 214 GLY A N 1
ATOM 1717 C CA . GLY A 1 214 ? -8.062 0.930 0.492 1.00 77.56 214 GLY A CA 1
ATOM 1718 C C . GLY A 1 214 ? -8.255 1.558 1.874 1.00 77.56 214 GLY A C 1
ATOM 1719 O O . GLY A 1 214 ? -9.325 2.093 2.163 1.00 77.56 214 GLY A O 1
ATOM 1720 N N . ASP A 1 215 ? -7.217 1.542 2.712 1.00 77.75 215 ASP A N 1
ATOM 1721 C CA . ASP A 1 215 ? -7.232 2.231 4.005 1.00 77.75 215 ASP A CA 1
ATOM 1722 C C . ASP A 1 215 ? -7.252 3.758 3.836 1.00 77.75 215 ASP A C 1
ATOM 1724 O O . ASP A 1 215 ? -8.048 4.442 4.478 1.00 77.75 215 ASP A O 1
ATOM 1728 N N . PHE A 1 216 ? -6.465 4.287 2.895 1.00 72.62 216 PHE A N 1
ATOM 1729 C CA . PHE A 1 216 ? -6.455 5.711 2.572 1.00 72.62 216 PHE A CA 1
ATOM 1730 C C . PHE A 1 216 ? -7.800 6.201 2.018 1.00 72.62 216 PHE A C 1
ATOM 1732 O O . PHE A 1 216 ? -8.272 7.266 2.403 1.00 72.62 216 PHE A O 1
ATOM 1739 N N . GLU A 1 217 ? -8.456 5.441 1.139 1.00 66.38 217 GLU A N 1
ATOM 1740 C CA . GLU A 1 217 ? -9.789 5.773 0.623 1.00 66.38 217 GLU A CA 1
ATOM 1741 C C . GLU A 1 217 ? -10.839 5.762 1.736 1.00 66.38 217 GLU A C 1
ATOM 1743 O O . GLU A 1 217 ? -11.670 6.672 1.811 1.00 66.38 217 GLU A O 1
ATOM 1748 N N . ALA A 1 218 ? -10.785 4.770 2.632 1.00 64.75 218 ALA A N 1
ATOM 1749 C CA . ALA A 1 218 ? -11.650 4.723 3.805 1.00 64.75 218 ALA A CA 1
ATOM 1750 C C . ALA A 1 218 ? -11.424 5.946 4.710 1.00 64.75 218 ALA A C 1
ATOM 1752 O O . ALA A 1 218 ? -12.390 6.577 5.145 1.00 64.75 218 ALA A O 1
ATOM 1753 N N . PHE A 1 219 ? -10.164 6.331 4.925 1.00 61.62 219 PHE A N 1
ATOM 1754 C CA . PHE A 1 219 ? -9.794 7.544 5.648 1.00 61.62 219 PHE A CA 1
ATOM 1755 C C . PHE A 1 219 ? -10.320 8.816 4.957 1.00 61.62 219 PHE A C 1
ATOM 1757 O O . PHE A 1 219 ? -11.008 9.624 5.583 1.00 61.62 219 PHE A O 1
ATOM 1764 N N . ALA A 1 220 ? -10.082 8.979 3.652 1.00 61.03 220 ALA A N 1
ATOM 1765 C CA . ALA A 1 220 ? -10.493 10.153 2.882 1.00 61.03 220 ALA A CA 1
ATOM 1766 C C . ALA A 1 220 ? -12.020 10.324 2.838 1.00 61.03 220 ALA A C 1
ATOM 1768 O O . ALA A 1 220 ? -12.527 11.443 2.959 1.00 61.03 220 ALA A O 1
ATOM 1769 N N . ALA A 1 221 ? -12.768 9.223 2.712 1.00 57.44 221 ALA A N 1
ATOM 1770 C CA . ALA A 1 221 ? -14.227 9.237 2.744 1.00 57.44 221 ALA A CA 1
ATOM 1771 C C . ALA A 1 221 ? -14.770 9.726 4.098 1.00 57.44 221 ALA A C 1
ATOM 1773 O O . ALA A 1 221 ? -15.738 10.493 4.139 1.00 57.44 221 ALA A O 1
ATOM 1774 N N . VAL A 1 222 ? -14.132 9.329 5.204 1.00 53.31 222 VAL A N 1
ATOM 1775 C CA . VAL A 1 222 ? -14.498 9.789 6.552 1.00 53.31 222 VAL A CA 1
ATOM 1776 C C . VAL A 1 222 ? -14.135 11.263 6.747 1.00 53.31 222 VAL A C 1
ATOM 1778 O O . VAL A 1 222 ? -14.973 12.035 7.221 1.00 53.31 222 VAL A O 1
ATOM 1781 N N . ALA A 1 223 ? -12.943 11.685 6.320 1.00 51.94 223 ALA A N 1
ATOM 1782 C CA . ALA A 1 223 ? -12.499 13.073 6.433 1.00 51.94 223 ALA A CA 1
ATOM 1783 C C . ALA A 1 223 ? -13.415 14.040 5.656 1.00 51.94 223 ALA A C 1
ATOM 1785 O O . ALA A 1 223 ? -13.853 15.061 6.194 1.00 51.94 223 ALA A O 1
ATOM 1786 N N . LEU A 1 224 ? -13.795 13.689 4.419 1.00 47.50 224 LEU A N 1
ATOM 1787 C CA . LEU A 1 224 ? -14.737 14.471 3.606 1.00 47.50 224 LEU A CA 1
ATOM 1788 C C . LEU A 1 224 ? -16.118 14.594 4.266 1.00 47.50 224 LEU A C 1
ATOM 1790 O O . LEU A 1 224 ? -16.710 15.677 4.257 1.00 47.50 224 LEU A O 1
ATOM 1794 N N . ALA A 1 225 ? -16.624 13.518 4.876 1.00 51.59 225 ALA A N 1
ATOM 1795 C CA . ALA A 1 225 ? -17.888 13.553 5.610 1.00 51.59 225 ALA A CA 1
ATOM 1796 C C . ALA A 1 225 ? -17.810 14.453 6.859 1.00 51.59 225 ALA A C 1
ATOM 1798 O O . ALA A 1 225 ? -18.753 15.196 7.142 1.00 51.59 225 ALA A O 1
ATOM 1799 N N . GLY A 1 226 ? -16.681 14.435 7.576 1.00 44.25 226 GLY A N 1
ATOM 1800 C CA . GLY A 1 226 ? -16.429 15.302 8.730 1.00 44.25 226 GLY A CA 1
ATOM 1801 C C . GLY A 1 226 ? -16.395 16.791 8.366 1.00 44.25 226 GLY A C 1
ATOM 1802 O O . GLY A 1 226 ? -17.067 17.603 9.006 1.00 44.25 226 GLY A O 1
ATOM 1803 N N . VAL A 1 227 ? -15.684 17.155 7.293 1.00 42.50 227 VAL A N 1
ATOM 1804 C CA . VAL A 1 227 ? -15.597 18.548 6.816 1.00 42.50 227 VAL A CA 1
ATOM 1805 C C . VAL A 1 227 ? -16.955 19.059 6.318 1.00 42.50 227 VAL A C 1
ATOM 1807 O O . VAL A 1 227 ? -17.358 20.174 6.658 1.00 42.50 227 VAL A O 1
ATOM 1810 N N . ALA A 1 228 ? -17.707 18.244 5.573 1.00 41.66 228 ALA A N 1
ATOM 1811 C CA . ALA A 1 228 ? -19.046 18.611 5.105 1.00 41.66 228 ALA A CA 1
ATOM 1812 C C . ALA A 1 228 ? -20.040 18.831 6.263 1.00 41.66 228 ALA A C 1
ATOM 1814 O O . ALA A 1 228 ? -20.916 19.696 6.179 1.00 41.66 228 ALA A O 1
ATOM 1815 N N . PHE A 1 229 ? -19.894 18.094 7.368 1.00 45.50 229 PHE A N 1
ATOM 1816 C CA . PHE A 1 229 ? -20.710 18.298 8.563 1.00 45.50 229 PHE A CA 1
ATOM 1817 C C . PHE A 1 229 ? -20.413 19.643 9.244 1.00 45.50 229 PHE A C 1
ATOM 1819 O O . PHE A 1 229 ? -21.346 20.374 9.558 1.00 45.50 229 PHE A O 1
ATOM 1826 N N . ILE A 1 230 ? -19.140 20.024 9.403 1.00 40.22 230 ILE A N 1
ATOM 1827 C CA . ILE A 1 230 ? -18.766 21.314 10.019 1.00 40.22 230 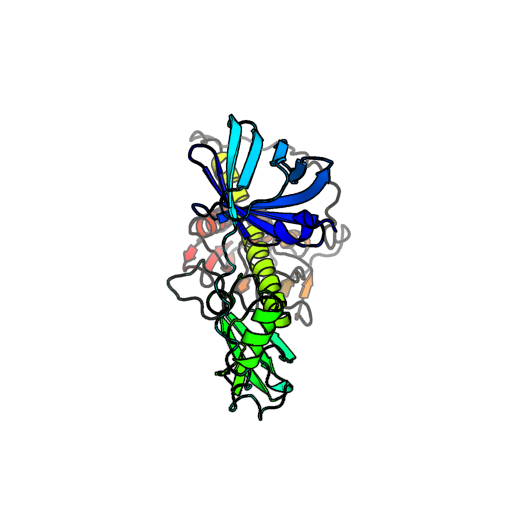ILE A CA 1
ATOM 1828 C C . ILE A 1 230 ? -19.305 22.500 9.204 1.00 40.22 230 ILE A C 1
ATOM 1830 O O . ILE A 1 230 ? -19.788 23.474 9.778 1.00 40.22 230 ILE A O 1
ATOM 1834 N N . LEU A 1 231 ? -19.283 22.409 7.872 1.00 38.88 231 LEU A N 1
ATOM 1835 C CA . LEU A 1 231 ? -19.745 23.487 6.990 1.00 38.88 231 LEU A CA 1
ATOM 1836 C C . LEU A 1 231 ? -21.273 23.601 6.870 1.00 38.88 231 LEU A C 1
ATOM 1838 O O . LEU A 1 231 ? -21.768 24.625 6.404 1.00 38.88 231 LEU A O 1
ATOM 1842 N N . THR A 1 232 ? -22.033 22.579 7.273 1.00 45.06 232 THR A N 1
ATOM 1843 C CA . THR A 1 232 ? -23.505 22.572 7.163 1.00 45.06 232 THR A CA 1
ATOM 1844 C C . THR A 1 232 ? -24.223 22.899 8.467 1.00 45.06 232 THR A C 1
ATOM 1846 O O . THR A 1 232 ? -25.450 22.978 8.466 1.00 45.06 232 THR A O 1
ATOM 1849 N N . ILE A 1 233 ? -23.498 23.146 9.564 1.00 42.25 233 ILE A N 1
ATOM 1850 C CA . ILE A 1 233 ? -24.093 23.690 10.787 1.00 42.25 233 ILE A CA 1
ATOM 1851 C C . ILE A 1 233 ? -24.341 25.190 10.550 1.00 42.25 233 ILE A C 1
ATOM 1853 O O . ILE A 1 233 ? -23.377 25.958 10.505 1.00 42.25 233 ILE A O 1
ATOM 1857 N N . PRO A 1 234 ? -25.598 25.654 10.394 1.00 40.31 234 PRO A N 1
ATOM 1858 C CA . PRO A 1 234 ? -25.863 27.085 10.368 1.00 40.31 234 PRO A CA 1
ATOM 1859 C C . PRO A 1 234 ? -25.399 27.696 11.694 1.00 40.31 234 PRO A C 1
ATOM 1861 O O . PRO A 1 234 ? -25.637 27.121 12.759 1.00 40.31 234 PRO A O 1
ATOM 1864 N N . ALA A 1 235 ? -24.747 28.860 11.639 1.00 44.59 235 ALA A N 1
ATOM 1865 C CA . ALA A 1 235 ? -24.396 29.629 12.828 1.00 44.59 235 ALA A CA 1
ATOM 1866 C C . ALA A 1 235 ? -25.676 29.890 13.642 1.00 44.59 235 ALA A C 1
ATOM 1868 O O . ALA A 1 235 ? -26.526 30.684 13.238 1.00 44.59 235 ALA A O 1
ATOM 1869 N N . MET A 1 236 ? -25.864 29.159 14.744 1.00 38.34 236 MET A N 1
ATOM 1870 C CA . MET A 1 236 ? -27.089 29.269 15.529 1.00 38.34 236 MET A CA 1
ATOM 1871 C C . MET A 1 236 ? -27.120 30.624 16.253 1.00 38.34 236 MET A C 1
ATOM 1873 O O . MET A 1 236 ? -26.153 30.955 16.944 1.00 38.34 236 MET A O 1
ATOM 1877 N N . PRO A 1 237 ? -28.214 31.404 16.144 1.00 42.56 237 PRO A N 1
ATOM 1878 C CA . PRO A 1 237 ? -28.418 32.579 16.979 1.00 42.56 237 PRO A CA 1
ATOM 1879 C C . PRO A 1 237 ? -28.527 32.142 18.440 1.00 42.56 237 PRO A C 1
ATOM 1881 O O . PRO A 1 237 ? -29.260 31.210 18.774 1.00 42.56 237 PRO A O 1
ATOM 1884 N N . ALA A 1 238 ? -27.797 32.816 19.321 1.00 42.97 238 ALA A N 1
ATOM 1885 C CA . ALA A 1 238 ? -27.872 32.582 20.752 1.00 42.97 238 ALA A CA 1
ATOM 1886 C C . ALA A 1 238 ? -29.247 33.020 21.291 1.00 42.97 238 ALA A C 1
ATOM 1888 O O . ALA A 1 238 ? -29.477 34.206 21.508 1.00 42.97 238 ALA A O 1
ATOM 1889 N N . GLY A 1 239 ? -30.154 32.069 21.531 1.00 44.34 239 GLY A N 1
ATOM 1890 C CA . GLY A 1 239 ? -31.322 32.290 22.387 1.00 44.34 239 GLY A CA 1
ATOM 1891 C C . GLY A 1 239 ? -32.607 31.578 21.960 1.00 44.34 239 GLY A C 1
ATOM 1892 O O . GLY A 1 239 ? -33.068 31.731 20.838 1.00 44.34 239 GLY A O 1
ATOM 1893 N N . ALA A 1 240 ? -33.213 30.907 22.945 1.00 38.19 240 ALA A N 1
ATOM 1894 C CA . ALA A 1 240 ? -34.526 30.248 22.981 1.00 38.19 240 ALA A CA 1
ATOM 1895 C C . ALA A 1 240 ? -34.628 28.812 22.398 1.00 38.19 240 ALA A C 1
ATOM 1897 O O . ALA A 1 240 ? -34.354 28.590 21.220 1.00 38.19 240 ALA A O 1
ATOM 1898 N N . PRO A 1 241 ? -35.076 27.818 23.201 1.00 37.59 241 PRO A N 1
ATOM 1899 C CA . PRO A 1 241 ? -35.366 26.474 22.705 1.00 37.59 241 PRO A CA 1
ATOM 1900 C C . PRO A 1 241 ? -36.713 26.447 21.954 1.00 37.59 241 PRO A C 1
ATOM 1902 O O . PRO A 1 241 ? -37.718 26.894 22.513 1.00 37.59 241 PRO A O 1
ATOM 1905 N N . PRO A 1 242 ? -36.792 25.902 20.725 1.00 40.72 242 PRO A N 1
ATOM 1906 C CA . PRO A 1 242 ? -38.072 25.685 20.065 1.00 40.72 242 PRO A CA 1
ATOM 1907 C C . PRO A 1 242 ? -38.727 24.362 20.514 1.00 40.72 242 PRO A C 1
ATOM 1909 O O . PRO A 1 242 ? -38.030 23.393 20.838 1.00 40.72 242 PRO A O 1
ATOM 1912 N N . PRO A 1 243 ? -40.070 24.282 20.504 1.00 43.31 243 PRO A N 1
ATOM 1913 C CA . PRO A 1 243 ? -40.799 23.050 20.762 1.00 43.31 243 PRO A CA 1
ATOM 1914 C C . PRO A 1 243 ? -40.638 22.058 19.601 1.00 43.31 243 PRO A C 1
ATOM 1916 O O . PRO A 1 243 ? -40.722 22.392 18.421 1.00 43.31 243 PRO A O 1
ATOM 1919 N N . SER A 1 244 ? -40.410 20.802 19.968 1.00 46.88 244 SER A N 1
ATOM 1920 C CA . SER A 1 244 ? -40.246 19.648 19.090 1.00 46.88 244 SER A CA 1
ATOM 1921 C C . SER A 1 244 ? -41.474 19.384 18.213 1.00 46.88 244 SER A C 1
ATOM 1923 O O . SER A 1 244 ? -42.548 19.120 18.747 1.00 46.88 244 SER A O 1
ATOM 1925 N N . THR A 1 245 ? -41.306 19.345 16.887 1.00 44.97 245 THR A N 1
ATOM 1926 C CA . THR A 1 245 ? -41.940 18.362 15.976 1.00 44.97 245 THR A CA 1
ATOM 1927 C C . THR A 1 245 ? -41.464 18.569 14.533 1.00 44.97 245 THR A C 1
ATOM 1929 O O . THR A 1 245 ? -42.058 19.312 13.762 1.00 44.97 245 THR A O 1
ATOM 1932 N N . VAL A 1 246 ? -40.412 17.853 14.124 1.00 35.56 246 VAL A N 1
ATOM 1933 C CA . VAL A 1 246 ? -40.105 17.656 12.697 1.00 35.56 246 VAL A CA 1
ATOM 1934 C C . VAL A 1 246 ? -40.014 16.156 12.435 1.00 35.56 246 VAL A C 1
ATOM 1936 O O . VAL A 1 246 ? -39.093 15.478 12.889 1.00 35.56 246 VAL A O 1
ATOM 1939 N N . LYS A 1 247 ? -41.009 15.619 11.719 1.00 37.09 247 LYS A N 1
ATOM 1940 C CA . LYS A 1 247 ? -40.974 14.262 11.162 1.00 37.09 247 LYS A CA 1
ATOM 1941 C C . LYS A 1 247 ? -40.021 14.260 9.970 1.00 37.09 247 LYS A C 1
ATOM 1943 O O . LYS A 1 247 ? -40.379 14.708 8.887 1.00 37.09 247 LYS A O 1
ATOM 1948 N N . VAL A 1 248 ? -38.819 13.730 10.165 1.00 33.91 248 VAL A N 1
ATOM 1949 C CA . VAL A 1 248 ? -37.880 13.467 9.070 1.00 33.91 248 VAL A CA 1
ATOM 1950 C C . VAL A 1 248 ? -38.261 12.140 8.411 1.00 33.91 248 VAL A C 1
ATOM 1952 O O . VAL A 1 248 ? -38.080 11.069 8.994 1.00 33.91 248 VAL A O 1
ATOM 1955 N N . GLY A 1 249 ? -38.808 12.202 7.197 1.00 35.16 249 GLY A N 1
ATOM 1956 C CA . GLY A 1 249 ? -38.991 11.031 6.343 1.00 35.16 249 GLY A CA 1
ATOM 1957 C C . GLY A 1 249 ? -37.640 10.571 5.802 1.00 35.16 249 GLY A C 1
ATOM 1958 O O . GLY A 1 249 ? -37.022 11.267 5.003 1.00 35.16 249 GLY A O 1
ATOM 1959 N N . ARG A 1 250 ? -37.152 9.408 6.247 1.00 34.31 250 ARG A N 1
ATOM 1960 C CA . ARG A 1 250 ? -35.943 8.791 5.685 1.00 34.31 250 ARG A CA 1
ATOM 1961 C C . ARG A 1 250 ? -36.279 8.104 4.365 1.00 34.31 250 ARG A C 1
ATOM 1963 O O . ARG A 1 250 ? -37.013 7.118 4.351 1.00 34.31 250 ARG A O 1
ATOM 1970 N N . GLN A 1 251 ? -35.693 8.593 3.280 1.00 30.42 251 GLN A N 1
ATOM 1971 C CA . GLN A 1 251 ? -35.683 7.912 1.991 1.00 30.42 251 GLN A CA 1
ATOM 1972 C C . GLN A 1 251 ? -34.722 6.715 2.066 1.00 30.42 251 GLN A C 1
ATOM 1974 O O . GLN A 1 251 ? -33.555 6.860 2.430 1.00 30.42 251 GLN A O 1
ATOM 1979 N N . ARG A 1 252 ? -35.231 5.507 1.793 1.00 30.56 252 ARG A N 1
ATOM 1980 C CA . ARG A 1 252 ? -34.419 4.283 1.726 1.00 30.56 252 ARG A CA 1
ATOM 1981 C C . ARG A 1 252 ? -33.552 4.321 0.468 1.00 30.56 252 ARG A C 1
ATOM 1983 O O . ARG A 1 252 ? -34.073 4.512 -0.626 1.00 30.56 252 ARG A O 1
ATOM 1990 N N . VAL A 1 253 ? -32.253 4.087 0.630 1.00 35.44 253 VAL A N 1
ATOM 1991 C CA . VAL A 1 253 ? -31.334 3.801 -0.477 1.00 35.44 253 VAL A CA 1
ATOM 1992 C C . VAL A 1 253 ? -31.411 2.297 -0.753 1.00 35.44 253 VAL A C 1
ATOM 1994 O O . VAL A 1 253 ? -31.149 1.492 0.143 1.00 35.44 253 VAL A O 1
ATOM 1997 N N . ASN A 1 254 ? -31.836 1.908 -1.955 1.00 26.22 254 ASN A N 1
ATOM 1998 C CA . ASN A 1 254 ? -31.871 0.503 -2.371 1.00 26.22 254 ASN A CA 1
ATOM 1999 C C . ASN A 1 254 ? -30.439 -0.010 -2.600 1.00 26.22 254 ASN A C 1
ATOM 2001 O O . ASN A 1 254 ? -29.669 0.646 -3.293 1.00 26.22 254 ASN A O 1
ATOM 2005 N N . GLY A 1 255 ? -30.102 -1.185 -2.054 1.00 34.72 255 GLY A N 1
ATOM 2006 C CA . GLY A 1 255 ? -28.877 -1.923 -2.409 1.00 34.72 255 GLY A CA 1
ATOM 2007 C C . GLY A 1 255 ? -27.901 -2.239 -1.270 1.00 34.72 255 GLY A C 1
ATOM 2008 O O . GLY A 1 255 ? -26.999 -3.041 -1.476 1.00 34.72 255 GLY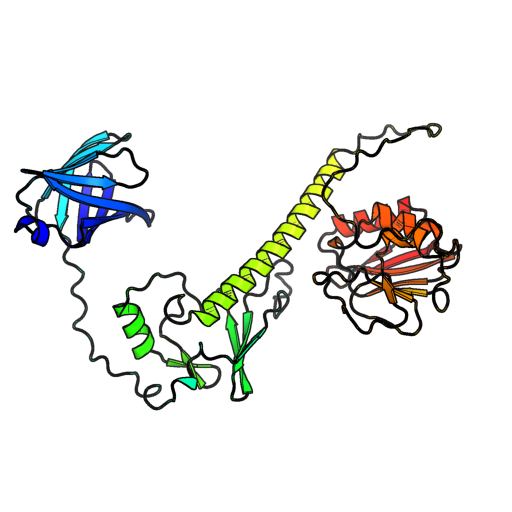 A O 1
ATOM 2009 N N . VAL A 1 256 ? -28.084 -1.690 -0.063 1.00 35.31 256 VAL A N 1
ATOM 2010 C CA . VAL A 1 256 ? -27.254 -2.049 1.103 1.00 35.31 256 VAL A CA 1
ATOM 2011 C C . VAL A 1 256 ? -28.009 -3.042 1.984 1.00 35.31 256 VAL A C 1
ATOM 2013 O O . VAL A 1 256 ? -28.872 -2.667 2.783 1.00 35.31 256 VAL A O 1
ATOM 2016 N N . SER A 1 257 ? -27.692 -4.325 1.833 1.00 35.88 257 SER A N 1
ATOM 2017 C CA . SER A 1 257 ? -28.161 -5.389 2.721 1.00 35.88 257 SER A CA 1
ATOM 2018 C C . SER A 1 257 ? -27.555 -5.181 4.110 1.00 35.88 257 SER A C 1
ATOM 2020 O O . SER A 1 257 ? -26.393 -5.504 4.339 1.00 35.88 257 SER A O 1
ATOM 2022 N N . ARG A 1 258 ? -28.323 -4.620 5.054 1.00 49.28 258 ARG A N 1
ATOM 2023 C CA . ARG A 1 258 ? -27.936 -4.626 6.472 1.00 49.28 258 ARG A CA 1
ATOM 2024 C C . ARG A 1 258 ? -27.791 -6.074 6.924 1.00 49.28 258 ARG A C 1
ATOM 2026 O O . ARG A 1 258 ? -28.763 -6.828 6.872 1.00 49.28 258 ARG A O 1
ATOM 2033 N N . ALA A 1 259 ? -26.605 -6.437 7.397 1.00 43.75 259 ALA A N 1
ATOM 2034 C CA . ALA A 1 259 ? -26.414 -7.665 8.146 1.00 43.75 259 ALA A CA 1
ATOM 2035 C C . ALA A 1 259 ? -27.359 -7.643 9.363 1.00 43.75 259 ALA A C 1
ATOM 2037 O O . ALA A 1 259 ? -27.225 -6.807 10.250 1.00 43.75 259 ALA A O 1
ATOM 2038 N N . GLY A 1 260 ? -28.367 -8.517 9.344 1.00 46.22 260 GLY A N 1
ATOM 2039 C CA . GLY A 1 260 ? -29.194 -8.855 10.500 1.00 46.22 260 GLY A CA 1
ATOM 2040 C C . GLY A 1 260 ? -30.168 -7.780 10.984 1.00 46.22 260 GLY A C 1
ATOM 2041 O O . GLY A 1 260 ? -30.069 -7.331 12.121 1.00 46.22 260 GLY A O 1
ATOM 2042 N N . ALA A 1 261 ? -31.191 -7.432 10.197 1.00 51.06 261 ALA A N 1
ATOM 2043 C CA . ALA A 1 261 ? -32.407 -6.872 10.792 1.00 51.06 261 ALA A CA 1
ATOM 2044 C C . ALA A 1 261 ? -33.040 -7.951 11.690 1.00 51.06 261 ALA A C 1
ATOM 2046 O O . ALA A 1 261 ? -33.731 -8.850 11.208 1.00 51.06 261 ALA A O 1
ATOM 2047 N N . ARG A 1 262 ? -32.747 -7.905 12.995 1.00 59.28 262 ARG A N 1
ATOM 2048 C CA . ARG A 1 262 ? -33.358 -8.780 13.999 1.00 59.28 262 ARG A CA 1
ATOM 2049 C C . ARG A 1 262 ? -34.879 -8.648 13.865 1.00 59.28 262 ARG A C 1
ATOM 2051 O O . ARG A 1 262 ? -35.390 -7.532 13.765 1.00 59.28 262 ARG A O 1
ATOM 2058 N N . ALA A 1 263 ? -35.594 -9.774 13.814 1.00 60.84 263 ALA A N 1
ATOM 2059 C CA . ALA A 1 263 ? -37.050 -9.767 13.711 1.00 60.84 263 ALA A CA 1
ATOM 2060 C C . ALA A 1 263 ? -37.630 -8.873 14.818 1.00 60.84 263 ALA A C 1
ATOM 2062 O O . ALA A 1 263 ? -37.265 -9.018 15.991 1.00 60.84 263 ALA A O 1
ATOM 2063 N N . ALA A 1 264 ? -38.484 -7.922 14.438 1.00 63.28 264 ALA A N 1
ATOM 2064 C CA . ALA A 1 264 ? -39.130 -7.020 15.381 1.00 63.28 264 ALA A CA 1
ATOM 2065 C C . ALA A 1 264 ? -39.837 -7.857 16.462 1.00 63.28 264 ALA A C 1
ATOM 2067 O O . ALA A 1 264 ? -40.778 -8.584 16.157 1.00 63.28 264 ALA A O 1
ATOM 2068 N N . GLY A 1 265 ? -39.340 -7.799 17.703 1.00 74.56 265 GLY A N 1
ATOM 2069 C CA . GLY A 1 265 ? -39.873 -8.571 18.833 1.00 74.56 265 GLY A CA 1
ATOM 2070 C C . GLY A 1 265 ? -38.915 -9.579 19.474 1.00 74.56 265 GLY A C 1
ATOM 2071 O O . GLY A 1 265 ? -39.276 -10.169 20.488 1.00 74.56 265 GLY A O 1
ATOM 2072 N N . ALA A 1 266 ? -37.695 -9.772 18.958 1.00 83.00 266 ALA A N 1
ATOM 2073 C CA . ALA A 1 266 ? -36.707 -10.565 19.688 1.00 83.00 266 ALA A CA 1
ATOM 2074 C C . ALA A 1 266 ? -36.413 -9.925 21.066 1.00 83.00 266 ALA A C 1
ATOM 2076 O O . ALA A 1 266 ? -36.201 -8.709 21.134 1.00 83.00 266 ALA A O 1
ATOM 2077 N N . PRO A 1 267 ? -36.384 -10.707 22.162 1.00 90.88 267 PRO A N 1
ATOM 2078 C CA . PRO A 1 267 ? -36.183 -10.157 23.493 1.00 90.88 267 PRO A CA 1
ATOM 2079 C C . PRO A 1 267 ? -34.814 -9.478 23.598 1.00 90.88 267 PRO A C 1
ATOM 2081 O O . PRO A 1 267 ? -33.786 -9.991 23.131 1.00 90.88 267 PRO A O 1
ATOM 2084 N N . ARG A 1 268 ? -34.820 -8.293 24.209 1.00 96.19 268 ARG A N 1
ATOM 2085 C CA . ARG A 1 268 ? -33.606 -7.607 24.656 1.00 96.19 268 ARG A CA 1
ATOM 2086 C C . ARG A 1 268 ? -32.955 -8.424 25.768 1.00 96.19 268 ARG A C 1
ATOM 2088 O O . ARG A 1 268 ? -33.649 -9.113 26.509 1.00 96.19 268 ARG A O 1
ATOM 2095 N N . ILE A 1 269 ? -31.634 -8.364 25.860 1.00 97.12 269 ILE A N 1
ATOM 2096 C CA . ILE A 1 269 ? -30.858 -9.132 26.838 1.00 97.12 269 ILE A CA 1
ATOM 2097 C C . ILE A 1 269 ? -30.248 -8.213 27.899 1.00 97.12 269 ILE A C 1
ATOM 2099 O O . ILE A 1 269 ? -30.052 -7.018 27.672 1.00 97.12 269 ILE A O 1
ATOM 2103 N N . LYS A 1 270 ? -29.897 -8.779 29.056 1.00 97.94 270 LYS A N 1
ATOM 2104 C CA . LYS A 1 270 ? -29.045 -8.112 30.048 1.00 97.94 270 LYS A CA 1
ATOM 2105 C C . LYS A 1 270 ? -27.582 -8.467 29.780 1.00 97.94 270 LYS A C 1
ATOM 2107 O O . LYS A 1 270 ? -27.293 -9.639 29.535 1.00 97.94 270 LYS A O 1
ATOM 2112 N N . PRO A 1 271 ? -26.653 -7.501 29.834 1.00 98.06 271 PRO A N 1
ATOM 2113 C CA . PRO A 1 271 ? -25.241 -7.783 29.623 1.00 98.06 271 PRO A CA 1
ATOM 2114 C C . PRO A 1 271 ? -24.643 -8.565 30.798 1.00 98.06 271 PRO A C 1
ATOM 2116 O O . PRO A 1 271 ? -25.023 -8.376 31.960 1.00 98.06 271 PRO A O 1
ATOM 2119 N N . VAL A 1 272 ? -23.659 -9.414 30.506 1.00 97.81 272 VAL A N 1
ATOM 2120 C CA . VAL A 1 272 ? -22.937 -10.202 31.511 1.00 97.81 272 VAL A CA 1
ATOM 2121 C C . VAL A 1 272 ? -22.280 -9.249 32.511 1.00 97.81 272 VAL A C 1
ATOM 2123 O O . VAL A 1 272 ? -21.521 -8.357 32.137 1.00 97.81 272 VAL A O 1
ATOM 2126 N N . ASN A 1 273 ? -22.609 -9.413 33.796 1.00 97.81 273 ASN A N 1
ATOM 2127 C CA . ASN A 1 273 ? -22.147 -8.565 34.902 1.00 97.81 273 ASN A CA 1
ATOM 2128 C C . ASN A 1 273 ? -22.463 -7.064 34.758 1.00 97.81 273 ASN A C 1
ATOM 2130 O O . ASN A 1 273 ? -21.814 -6.236 35.398 1.00 97.81 273 ASN A O 1
ATOM 2134 N N . GLY A 1 274 ? -23.443 -6.683 33.932 1.00 98.06 274 GLY A N 1
ATOM 2135 C CA . GLY A 1 274 ? -23.694 -5.268 33.658 1.00 98.06 274 GLY A CA 1
ATOM 2136 C C . GLY A 1 274 ? -22.636 -4.629 32.749 1.00 98.06 274 GLY A C 1
ATOM 2137 O O . GLY A 1 274 ? -22.582 -3.403 32.691 1.00 98.06 274 GLY A O 1
ATOM 2138 N N . LYS A 1 275 ? -21.765 -5.411 32.094 1.00 98.50 275 LYS A N 1
ATOM 2139 C CA . LYS A 1 275 ? -20.599 -4.901 31.359 1.00 98.50 275 LYS A CA 1
ATOM 2140 C C . LYS A 1 275 ? -20.658 -5.248 29.878 1.00 98.50 275 LYS A C 1
ATOM 2142 O O . LYS A 1 275 ? -20.926 -6.396 29.518 1.00 98.50 275 LYS A O 1
ATOM 2147 N N . VAL A 1 276 ? -20.349 -4.270 29.034 1.00 98.19 276 VAL A N 1
ATOM 2148 C CA . VAL A 1 276 ? -20.313 -4.437 27.578 1.00 98.19 276 VAL A CA 1
ATOM 2149 C C . VAL A 1 276 ? -18.970 -3.971 27.029 1.00 98.19 276 VAL A C 1
ATOM 2151 O O . VAL A 1 276 ? -18.556 -2.836 27.268 1.00 98.19 276 VAL A O 1
ATOM 2154 N N . ASN A 1 277 ? -18.319 -4.847 26.267 1.00 97.56 277 ASN A N 1
ATOM 2155 C CA . ASN A 1 277 ? -17.241 -4.476 25.361 1.00 97.56 277 ASN A CA 1
ATOM 2156 C C . ASN A 1 277 ? -17.851 -4.156 23.990 1.00 97.56 277 ASN A C 1
ATOM 2158 O O . ASN A 1 277 ? -18.478 -5.030 23.394 1.00 97.56 277 ASN A O 1
ATOM 2162 N N . VAL A 1 278 ? -17.700 -2.920 23.514 1.00 96.88 278 VAL A N 1
ATOM 2163 C CA . VAL A 1 278 ? -18.320 -2.442 22.263 1.00 96.88 278 VAL A CA 1
ATOM 2164 C C . VAL A 1 278 ? -17.426 -2.591 21.028 1.00 96.88 278 VAL A C 1
ATOM 2166 O O . VAL A 1 278 ? -17.766 -2.079 19.965 1.00 96.88 278 VAL A O 1
ATOM 2169 N N . GLY A 1 279 ? -16.296 -3.289 21.159 1.00 92.44 279 GLY A N 1
ATOM 2170 C CA . GLY A 1 279 ? -15.454 -3.697 20.039 1.00 92.44 279 GLY A CA 1
ATOM 2171 C C . GLY A 1 279 ? -13.964 -3.427 20.246 1.00 92.44 279 GLY A C 1
ATOM 2172 O O . GLY A 1 279 ? -13.507 -3.015 21.320 1.00 92.44 279 GLY A O 1
ATOM 2173 N N . GLY A 1 280 ? -13.204 -3.662 19.177 1.00 87.88 280 GLY A N 1
ATOM 2174 C CA . GLY A 1 280 ? -11.745 -3.636 19.182 1.00 87.88 280 GLY A CA 1
ATOM 2175 C C . GLY A 1 280 ? -11.135 -5.031 19.388 1.00 87.88 280 GLY A C 1
ATOM 2176 O O . GLY A 1 280 ? -11.743 -6.022 19.002 1.00 87.88 280 GLY A O 1
ATOM 2177 N N . GLY A 1 281 ? -9.925 -5.115 19.950 1.00 80.56 281 GLY A N 1
ATOM 2178 C CA . GLY A 1 281 ? -9.075 -6.316 19.898 1.00 80.56 281 GLY A CA 1
ATOM 2179 C C . GLY A 1 281 ? -8.871 -7.076 21.213 1.00 80.56 281 GLY A C 1
ATOM 2180 O O . GLY A 1 281 ? -7.781 -7.604 21.435 1.00 80.56 281 GLY A O 1
ATOM 2181 N N . THR A 1 282 ? -9.827 -7.084 22.149 1.00 83.19 282 THR A N 1
ATOM 2182 C CA . THR A 1 282 ? -9.688 -7.870 23.398 1.00 83.19 282 THR A CA 1
ATOM 2183 C C . THR A 1 282 ? -11.029 -8.288 23.987 1.00 83.19 282 THR A C 1
ATOM 2185 O O . THR A 1 282 ? -11.625 -7.594 24.810 1.00 83.19 282 THR A O 1
ATOM 2188 N N . GLU A 1 283 ? -11.485 -9.464 23.591 1.00 89.62 283 GLU A N 1
ATOM 2189 C CA . GLU A 1 283 ? -12.700 -10.096 24.074 1.00 89.62 283 GLU A CA 1
ATOM 2190 C C . GLU A 1 283 ? -12.496 -10.677 25.475 1.00 89.62 283 GLU A C 1
ATOM 2192 O O . GLU A 1 283 ? -11.472 -11.287 25.784 1.00 89.62 283 GLU A O 1
ATOM 2197 N N . ASN A 1 284 ? -13.497 -10.517 26.341 1.00 90.94 284 ASN A N 1
ATOM 2198 C CA . ASN A 1 284 ? -13.425 -10.974 27.727 1.00 90.94 284 ASN A CA 1
ATOM 2199 C C . ASN A 1 284 ? -14.652 -11.820 28.088 1.00 90.94 284 ASN A C 1
ATOM 2201 O O . ASN A 1 284 ? -15.790 -11.402 27.890 1.00 90.94 284 ASN A O 1
ATOM 2205 N N . SER A 1 285 ? -14.440 -13.007 28.656 1.00 95.88 285 SER A N 1
ATOM 2206 C CA . SER A 1 285 ? -15.518 -13.921 29.065 1.00 95.88 285 SER A CA 1
ATOM 2207 C C . SER A 1 285 ? -16.341 -13.442 30.265 1.00 95.88 285 SER A C 1
ATOM 2209 O O . SER A 1 285 ? -17.381 -14.023 30.567 1.00 95.88 285 SER A O 1
ATOM 2211 N N . LYS A 1 286 ? -15.924 -12.371 30.949 1.00 97.25 286 LYS A N 1
ATOM 2212 C CA . LYS A 1 286 ? -16.647 -11.767 32.080 1.00 97.25 286 LYS A CA 1
ATOM 2213 C C . LYS A 1 286 ? -17.584 -10.627 31.672 1.00 97.25 286 LYS A C 1
ATOM 2215 O O . LYS A 1 286 ? -18.176 -10.005 32.556 1.00 97.25 286 LYS A O 1
ATOM 2220 N N . VAL A 1 287 ? -17.696 -10.333 30.377 1.00 97.44 287 VAL A N 1
ATOM 2221 C CA . VAL A 1 287 ? -18.523 -9.247 29.825 1.00 97.44 287 VAL A CA 1
ATOM 2222 C C . VAL A 1 287 ? -19.281 -9.741 28.596 1.00 97.44 287 VAL A C 1
ATOM 2224 O O . VAL A 1 287 ? -18.964 -10.805 28.064 1.00 97.44 287 VAL A O 1
ATOM 2227 N N . THR A 1 288 ? -20.279 -8.988 28.140 1.00 98.00 288 THR A N 1
ATOM 2228 C CA . THR A 1 288 ? -20.875 -9.211 26.817 1.00 98.00 288 THR A CA 1
ATOM 2229 C C . THR A 1 288 ? -20.027 -8.516 25.757 1.00 98.00 288 THR A C 1
ATOM 2231 O O . THR A 1 288 ? -19.757 -7.323 25.890 1.00 98.00 288 THR A O 1
ATOM 2234 N N . ASN A 1 289 ? -19.614 -9.238 24.713 1.00 97.31 289 ASN A N 1
ATOM 2235 C CA . ASN A 1 289 ? -18.795 -8.681 23.634 1.00 97.31 289 ASN A CA 1
ATOM 2236 C C . ASN A 1 289 ? -19.677 -8.410 22.409 1.00 97.31 289 ASN A C 1
ATOM 2238 O O . ASN A 1 289 ? -20.203 -9.348 21.806 1.00 97.31 289 ASN A O 1
ATOM 2242 N N . LEU A 1 290 ? -19.840 -7.135 22.054 1.00 95.75 290 LEU A N 1
ATOM 2243 C CA . LEU A 1 290 ? -20.432 -6.722 20.786 1.00 95.75 290 LEU A CA 1
ATOM 2244 C C . LEU A 1 290 ? -19.364 -6.753 19.705 1.00 95.75 290 LEU A C 1
ATOM 2246 O O . LEU A 1 290 ? -18.304 -6.146 19.847 1.00 95.75 290 LEU A O 1
ATOM 2250 N N . ASN A 1 291 ? -19.657 -7.457 18.622 1.00 92.88 291 ASN A N 1
ATOM 2251 C CA . ASN A 1 291 ? -18.805 -7.462 17.447 1.00 92.88 291 ASN A CA 1
ATOM 2252 C C . ASN A 1 291 ? -19.689 -7.709 16.210 1.00 92.88 291 ASN A C 1
ATOM 2254 O O . ASN A 1 291 ? -20.406 -8.716 16.185 1.00 92.88 291 ASN A O 1
ATOM 2258 N N . PRO A 1 292 ? -19.673 -6.828 15.192 1.00 88.25 292 PRO A N 1
ATOM 2259 C CA . PRO A 1 292 ? -20.452 -7.013 13.967 1.00 88.25 292 PRO A CA 1
ATOM 2260 C C . PRO A 1 292 ? -19.876 -8.090 13.025 1.00 88.25 292 PRO A C 1
ATOM 2262 O O . PRO A 1 292 ? -20.481 -8.358 11.992 1.00 88.25 292 PRO A O 1
ATOM 2265 N N . ILE A 1 293 ? -18.734 -8.703 13.368 1.00 85.56 293 ILE A N 1
ATOM 2266 C CA . ILE A 1 293 ? -17.926 -9.589 12.516 1.00 85.56 293 ILE A CA 1
ATOM 2267 C C . ILE A 1 293 ? -17.588 -8.883 11.196 1.00 85.56 293 ILE A C 1
ATOM 2269 O O . ILE A 1 293 ? -17.976 -9.312 10.111 1.00 85.56 293 ILE A O 1
ATOM 2273 N N . ASN A 1 294 ? -16.871 -7.763 11.291 1.00 79.75 294 ASN A N 1
ATOM 2274 C CA . ASN A 1 294 ? -16.310 -7.095 10.122 1.00 79.75 294 ASN A CA 1
ATOM 2275 C C . ASN A 1 294 ? -14.877 -7.616 9.890 1.00 79.75 294 ASN A C 1
ATOM 2277 O O . ASN A 1 294 ? -14.007 -7.329 10.711 1.00 79.75 294 ASN A O 1
ATOM 2281 N N . PRO A 1 295 ? -14.590 -8.338 8.787 1.00 75.81 295 PRO A N 1
ATOM 2282 C CA . PRO A 1 295 ? -13.247 -8.856 8.506 1.00 75.81 295 PRO A CA 1
ATOM 2283 C C . PRO A 1 295 ? -12.164 -7.770 8.468 1.00 75.81 295 PRO A C 1
ATOM 2285 O O . PRO A 1 295 ? -10.997 -8.054 8.713 1.00 75.81 295 PRO A O 1
ATOM 2288 N N . ASN A 1 296 ? -12.558 -6.523 8.198 1.00 76.06 296 ASN A N 1
ATOM 2289 C CA . ASN A 1 296 ? -11.643 -5.399 8.053 1.00 76.06 296 ASN A CA 1
ATOM 2290 C C . ASN A 1 296 ? -11.446 -4.598 9.350 1.00 76.06 296 ASN A C 1
ATOM 2292 O O . ASN A 1 296 ? -10.665 -3.652 9.330 1.00 76.06 296 ASN A O 1
ATOM 2296 N N . SER A 1 297 ? -12.135 -4.921 10.457 1.00 73.94 297 SER A N 1
ATOM 2297 C CA . SER A 1 297 ? -12.050 -4.152 11.717 1.00 73.94 297 SER A CA 1
ATOM 2298 C C . SER A 1 297 ? -10.909 -4.573 12.646 1.00 73.94 297 SER A C 1
ATOM 2300 O O . SER A 1 297 ? -10.761 -4.009 13.728 1.00 73.94 297 SER A O 1
ATOM 2302 N N . GLY A 1 298 ? -10.113 -5.577 12.257 1.00 73.81 298 GLY A N 1
ATOM 2303 C CA . GLY A 1 298 ? -8.959 -6.063 13.024 1.00 73.81 298 GLY A CA 1
ATOM 2304 C C . GLY A 1 298 ? -9.296 -6.850 14.300 1.00 73.81 298 GLY A C 1
ATOM 2305 O O . GLY A 1 298 ? -8.383 -7.246 15.022 1.00 73.81 298 GLY A O 1
ATOM 2306 N N . GLY A 1 299 ? -10.580 -7.083 14.590 1.00 82.31 299 GLY A N 1
ATOM 2307 C CA . GLY A 1 299 ? -11.036 -7.938 15.692 1.00 82.31 299 GLY A CA 1
ATOM 2308 C C . GLY A 1 299 ? -11.178 -9.407 15.267 1.00 82.31 299 GLY A C 1
ATOM 2309 O O . GLY A 1 299 ? -11.240 -9.700 14.070 1.00 82.31 299 GLY A O 1
ATOM 2310 N N . PRO A 1 300 ? -11.253 -10.357 16.215 1.00 83.19 300 PRO A N 1
ATOM 2311 C CA . PRO A 1 300 ? -11.513 -11.754 15.891 1.00 83.19 300 PRO A CA 1
ATOM 2312 C C . PRO A 1 300 ? -12.893 -11.930 15.257 1.00 83.19 300 PRO 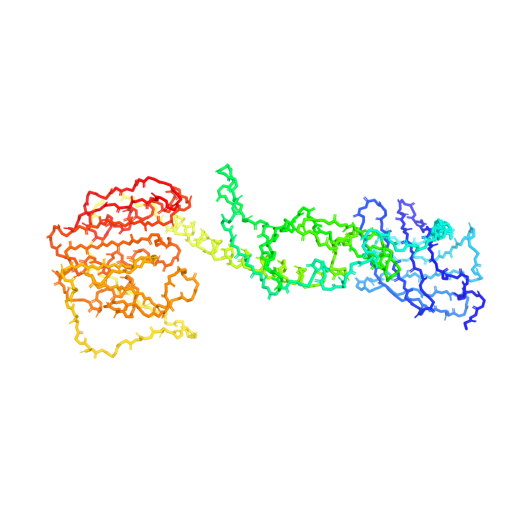A C 1
ATOM 2314 O O . PRO A 1 300 ? -13.847 -11.213 15.556 1.00 83.19 300 PRO A O 1
ATOM 2317 N N . THR A 1 301 ? -13.000 -12.934 14.392 1.00 87.75 301 THR A N 1
ATOM 2318 C CA . THR A 1 301 ? -14.239 -13.294 13.686 1.00 87.75 301 THR A CA 1
ATOM 2319 C C . THR A 1 301 ? -14.878 -14.576 14.223 1.00 87.75 301 THR A C 1
ATOM 2321 O O . THR A 1 301 ? -16.014 -14.893 13.877 1.00 87.75 301 THR A O 1
ATOM 2324 N N . THR A 1 302 ? -14.176 -15.314 15.088 1.00 90.81 302 THR A N 1
ATOM 2325 C CA . THR A 1 302 ? -14.611 -16.602 15.647 1.00 90.81 302 THR A CA 1
ATOM 2326 C C . THR A 1 302 ? -14.190 -16.747 17.106 1.00 90.81 302 THR A C 1
ATOM 2328 O O . THR A 1 302 ? -13.201 -16.151 17.524 1.00 90.81 302 THR A O 1
ATOM 2331 N N . GLY A 1 303 ? -14.898 -17.582 17.874 1.00 92.12 303 GLY A N 1
ATOM 2332 C CA . GLY A 1 303 ? -14.504 -17.921 19.250 1.00 92.12 303 GLY A CA 1
ATOM 2333 C C . GLY A 1 303 ? -14.690 -16.791 20.267 1.00 92.12 303 GLY A C 1
ATOM 2334 O O . GLY A 1 303 ? -14.085 -16.825 21.335 1.00 92.12 303 GLY A O 1
ATOM 2335 N N . ILE A 1 304 ? -15.520 -15.794 19.953 1.00 93.88 304 ILE A N 1
ATOM 2336 C CA . ILE A 1 304 ? -15.790 -14.653 20.830 1.00 93.88 304 ILE A CA 1
ATOM 2337 C C . ILE A 1 304 ? -16.671 -15.120 22.006 1.00 93.88 304 ILE A C 1
ATOM 2339 O O . ILE A 1 304 ? -17.812 -15.540 21.788 1.00 93.88 304 ILE A O 1
ATOM 2343 N N . PRO A 1 305 ? -16.201 -15.061 23.264 1.00 95.12 305 PRO A N 1
ATOM 2344 C CA . PRO A 1 305 ? -17.023 -15.430 24.410 1.00 95.12 305 PRO A CA 1
ATOM 2345 C C . PRO A 1 305 ? -18.169 -14.429 24.610 1.00 95.12 305 PRO A C 1
ATOM 2347 O O . PRO A 1 305 ? -17.985 -13.226 24.433 1.00 95.12 305 PRO A O 1
ATOM 2350 N N . ASN A 1 306 ? -19.351 -14.908 25.016 1.00 96.62 306 ASN A N 1
ATOM 2351 C CA . ASN A 1 306 ? -20.560 -14.087 25.219 1.00 96.62 306 ASN A CA 1
ATOM 2352 C C . ASN A 1 306 ? -20.840 -13.123 24.052 1.00 96.62 306 ASN A C 1
ATOM 2354 O O . ASN A 1 306 ? -21.174 -11.951 24.265 1.00 96.62 306 ASN A O 1
ATOM 2358 N N . HIS A 1 307 ? -20.616 -13.600 22.827 1.00 96.38 307 HIS A N 1
ATOM 2359 C CA . HIS A 1 307 ? -20.754 -12.792 21.627 1.00 96.38 307 HIS A CA 1
ATOM 2360 C C . HIS A 1 307 ? -22.203 -12.396 21.394 1.00 96.38 307 HIS A C 1
ATOM 2362 O O . HIS A 1 307 ? -23.115 -13.223 21.450 1.00 96.38 307 HIS A O 1
ATOM 2368 N N . VAL A 1 308 ? -22.396 -11.124 21.081 1.00 96.06 308 VAL A N 1
ATOM 2369 C CA . VAL A 1 308 ? -23.639 -10.604 20.535 1.00 96.06 308 VAL A CA 1
ATOM 2370 C C . VAL A 1 308 ? -23.306 -9.967 19.197 1.00 96.06 308 VAL A C 1
ATOM 2372 O O . VAL A 1 308 ? -22.504 -9.036 19.117 1.00 96.06 308 VAL A O 1
ATOM 2375 N N . LEU A 1 309 ? -23.924 -10.492 18.141 1.00 94.88 309 LEU A N 1
ATOM 2376 C CA . LEU A 1 309 ? -23.759 -9.967 16.795 1.00 94.88 309 LEU A CA 1
ATOM 2377 C C . LEU A 1 309 ? -24.419 -8.586 16.703 1.00 94.88 309 LEU A C 1
ATOM 2379 O O . LEU A 1 309 ? -25.645 -8.477 16.757 1.00 94.88 309 LEU A O 1
ATOM 2383 N N . GLY A 1 310 ? -23.598 -7.547 16.579 1.00 94.62 310 GLY A N 1
ATOM 2384 C CA . GLY A 1 310 ? -24.050 -6.163 16.458 1.00 94.62 310 GLY A CA 1
ATOM 2385 C C . GLY A 1 310 ? -22.956 -5.156 16.794 1.00 94.62 310 GLY A C 1
ATOM 2386 O O . GLY A 1 310 ? -21.975 -5.493 17.460 1.00 94.62 310 GLY A O 1
ATOM 2387 N N . GLY A 1 311 ? -23.131 -3.927 16.309 1.00 95.94 311 GLY A N 1
ATOM 2388 C CA . GLY A 1 311 ? -22.276 -2.790 16.646 1.00 95.94 311 GLY A CA 1
ATOM 2389 C C . GLY A 1 311 ? -22.788 -2.011 17.860 1.00 95.94 311 GLY A C 1
ATOM 2390 O O . GLY A 1 311 ? -23.861 -2.284 18.411 1.00 95.94 311 GLY A O 1
ATOM 2391 N N . MET A 1 312 ? -22.038 -0.985 18.260 1.00 97.12 312 MET A N 1
ATOM 2392 C CA . MET A 1 312 ? -22.450 -0.059 19.323 1.00 97.12 312 MET A CA 1
ATOM 2393 C C . MET A 1 312 ? -23.755 0.684 18.959 1.00 97.12 312 MET A C 1
ATOM 2395 O O . MET A 1 312 ? -24.580 0.996 19.816 1.00 97.12 312 MET A O 1
ATOM 2399 N N . GLU A 1 313 ? -23.991 0.906 17.668 1.00 97.38 313 GLU A N 1
ATOM 2400 C CA . GLU A 1 313 ? -25.176 1.535 17.077 1.00 97.38 313 GLU A CA 1
ATOM 2401 C C . GLU A 1 313 ? -26.475 0.764 17.303 1.00 97.38 313 GLU A C 1
ATOM 2403 O O . GLU A 1 313 ? -27.563 1.341 17.182 1.00 97.38 313 GLU A O 1
ATOM 2408 N N . ASP A 1 314 ? -26.363 -0.528 17.599 1.00 96.50 314 ASP A N 1
ATOM 2409 C CA . ASP A 1 314 ? -27.491 -1.442 17.749 1.00 96.50 314 ASP A CA 1
ATOM 2410 C C . ASP A 1 314 ? -27.779 -1.741 19.229 1.00 96.50 314 ASP A C 1
ATOM 2412 O O . ASP A 1 314 ? -28.748 -2.428 19.552 1.00 96.50 314 ASP A O 1
ATOM 2416 N N . MET A 1 315 ? -27.006 -1.172 20.166 1.00 97.44 315 MET A N 1
ATOM 2417 C CA . MET A 1 315 ? -27.157 -1.418 21.606 1.00 97.44 315 MET A CA 1
ATOM 2418 C C . MET A 1 315 ? -28.589 -1.222 22.107 1.00 97.44 315 MET A C 1
ATOM 2420 O O . MET A 1 315 ? -29.093 -2.065 22.843 1.00 97.44 315 MET A O 1
ATOM 2424 N N . GLY A 1 316 ? -29.273 -0.161 21.668 1.00 96.38 316 GLY A N 1
ATOM 2425 C CA . GLY A 1 316 ? -30.659 0.125 22.061 1.00 96.38 316 GLY A CA 1
ATOM 2426 C C . GLY A 1 316 ? -31.691 -0.906 21.584 1.00 96.38 316 GLY A C 1
ATOM 2427 O O . GLY A 1 316 ? -32.816 -0.935 22.086 1.00 96.38 316 GLY A O 1
ATOM 2428 N N . GLU A 1 317 ? -31.334 -1.736 20.607 1.00 95.62 317 GLU A N 1
ATOM 2429 C CA . GLU A 1 317 ? -32.155 -2.841 20.104 1.00 95.62 317 GLU A CA 1
ATOM 2430 C C . GLU A 1 317 ? -31.757 -4.176 20.751 1.00 95.62 317 GLU A C 1
ATOM 2432 O O . GLU A 1 317 ? -32.585 -5.080 20.873 1.00 95.62 317 GLU A O 1
ATOM 2437 N N . LEU A 1 318 ? -30.506 -4.290 21.199 1.00 96.50 318 LEU A N 1
ATOM 2438 C CA . LEU A 1 318 ? -29.935 -5.509 21.762 1.00 96.50 318 LEU A CA 1
ATOM 2439 C C . LEU A 1 318 ? -30.153 -5.620 23.274 1.00 96.50 318 LEU A C 1
ATOM 2441 O O . LEU A 1 318 ? -30.531 -6.692 23.747 1.00 96.50 318 LEU A O 1
ATOM 2445 N N . PHE A 1 319 ? -29.972 -4.533 24.025 1.00 97.81 319 PHE A N 1
ATOM 2446 C CA . PHE A 1 319 ? -29.972 -4.551 25.489 1.00 97.81 319 PHE A CA 1
ATOM 2447 C C . PHE A 1 319 ? -31.202 -3.901 26.112 1.00 97.81 319 PHE A C 1
ATOM 2449 O O . PHE A 1 319 ? -31.825 -3.001 25.548 1.00 97.81 319 PHE A O 1
ATOM 2456 N N . GLU A 1 320 ? -31.554 -4.360 27.312 1.00 97.75 320 GLU A N 1
ATOM 2457 C CA . GLU A 1 320 ? -32.589 -3.730 28.132 1.00 97.75 320 GLU A CA 1
ATOM 2458 C C . GLU A 1 320 ? -32.167 -2.316 28.572 1.00 97.75 320 GLU A C 1
ATOM 2460 O O . GLU A 1 320 ? -30.987 -2.049 28.822 1.00 97.75 320 GLU A O 1
ATOM 2465 N N . ALA A 1 321 ? -33.137 -1.407 28.701 1.00 98.00 321 ALA A N 1
ATOM 2466 C CA . ALA A 1 321 ? -32.878 -0.048 29.171 1.00 98.00 321 ALA A CA 1
ATOM 2467 C C . ALA A 1 321 ? -32.326 -0.061 30.607 1.00 98.00 321 ALA A C 1
ATOM 2469 O O . ALA A 1 321 ? -32.826 -0.797 31.457 1.00 98.00 321 ALA A O 1
ATOM 2470 N N . GLY A 1 322 ? -31.292 0.739 30.877 1.00 97.75 322 GLY A N 1
ATOM 2471 C CA . GLY A 1 322 ? -30.652 0.818 32.195 1.00 97.75 322 GLY A CA 1
ATOM 2472 C C . GLY A 1 322 ? -29.907 -0.447 32.648 1.00 97.75 322 GLY A C 1
ATOM 2473 O O . GLY A 1 322 ? -29.584 -0.571 33.829 1.00 97.75 322 GLY A O 1
ATOM 2474 N N . SER A 1 323 ? -29.652 -1.407 31.754 1.00 98.50 323 SER A N 1
ATOM 2475 C CA . SER A 1 323 ? -28.995 -2.675 32.103 1.00 98.50 323 SER A CA 1
ATOM 2476 C C . SER A 1 323 ? -27.464 -2.632 32.010 1.00 98.50 323 SER A C 1
ATOM 2478 O O . SER A 1 323 ? -26.793 -3.458 32.635 1.00 98.50 323 SER A O 1
ATOM 2480 N N . VAL A 1 324 ? -26.896 -1.666 31.279 1.00 98.44 324 VAL A N 1
ATOM 2481 C CA . VAL A 1 324 ? -25.444 -1.506 31.103 1.00 98.44 324 VAL A CA 1
ATOM 2482 C C . VAL A 1 324 ? -24.891 -0.572 32.183 1.00 98.44 324 VAL A C 1
ATOM 2484 O O . VAL A 1 324 ? -25.245 0.600 32.249 1.00 98.44 324 VAL A O 1
ATOM 2487 N N . ARG A 1 325 ? -24.013 -1.081 33.048 1.00 98.62 325 ARG A N 1
ATOM 2488 C CA . ARG A 1 325 ? -23.345 -0.322 34.122 1.00 98.62 325 ARG A CA 1
ATOM 2489 C C . ARG A 1 325 ? -21.950 0.145 33.726 1.00 98.62 325 ARG A C 1
ATOM 2491 O O . ARG A 1 325 ? -21.518 1.207 34.164 1.00 98.62 325 ARG A O 1
ATOM 2498 N N . GLU A 1 326 ? -21.248 -0.649 32.924 1.00 98.44 326 GLU A N 1
ATOM 2499 C CA . GLU A 1 326 ? -19.920 -0.322 32.410 1.00 98.44 326 GLU A CA 1
ATOM 2500 C C . GLU A 1 326 ? -19.845 -0.628 30.914 1.00 98.44 326 GLU A C 1
ATOM 2502 O O . GLU A 1 326 ? -20.196 -1.724 30.472 1.00 98.44 326 GLU A O 1
ATOM 2507 N N . MET A 1 327 ? -19.356 0.339 30.146 1.00 98.31 327 MET A N 1
ATOM 2508 C CA . MET A 1 327 ? -19.116 0.216 28.714 1.00 98.31 327 MET A CA 1
ATOM 2509 C C . MET A 1 327 ? -17.655 0.543 28.418 1.00 98.31 327 MET A C 1
ATOM 2511 O O . MET A 1 327 ? -17.143 1.573 28.861 1.00 98.31 327 MET A O 1
ATOM 2515 N N . PHE A 1 328 ? -16.976 -0.323 27.675 1.00 97.88 328 PHE A N 1
ATOM 2516 C CA . PHE A 1 328 ? -15.580 -0.112 27.309 1.00 97.88 328 PHE A CA 1
ATOM 2517 C C . PHE A 1 328 ? -15.261 -0.659 25.922 1.00 97.88 328 PHE A C 1
ATOM 2519 O O . PHE A 1 328 ? -16.046 -1.398 25.335 1.00 97.88 328 PHE A O 1
ATOM 2526 N N . SER A 1 329 ? -14.100 -0.282 25.402 1.00 96.31 329 SER A N 1
ATOM 2527 C CA . SER A 1 329 ? -13.537 -0.800 24.155 1.00 96.31 329 SER A CA 1
ATOM 2528 C C . SER A 1 329 ? -12.026 -0.922 24.285 1.00 96.31 329 SER A C 1
ATOM 2530 O O . SER A 1 329 ? -11.421 -0.237 25.117 1.00 96.31 329 SER A O 1
ATOM 2532 N N . ASN A 1 330 ? -11.405 -1.749 23.443 1.00 91.75 330 ASN A N 1
ATOM 2533 C CA . ASN A 1 330 ? -9.949 -1.831 23.379 1.00 91.75 330 ASN A CA 1
ATOM 2534 C C . ASN A 1 330 ? -9.433 -1.683 21.947 1.00 91.75 330 ASN A C 1
ATOM 2536 O O . ASN A 1 330 ? -9.546 -2.624 21.172 1.00 91.75 330 ASN A O 1
ATOM 2540 N N . LYS A 1 331 ? -8.822 -0.539 21.613 1.00 88.56 331 LYS A N 1
ATOM 2541 C CA . LYS A 1 331 ? -8.339 -0.219 20.256 1.00 88.56 331 LYS A CA 1
ATOM 2542 C C . LYS A 1 331 ? -9.459 -0.244 19.207 1.00 88.56 331 LYS A C 1
ATOM 2544 O O . LYS A 1 331 ? -9.295 -0.785 18.118 1.00 88.56 331 LYS A O 1
ATOM 2549 N N . LEU A 1 332 ? -10.620 0.310 19.548 1.00 93.31 332 LEU A N 1
ATOM 2550 C CA . LEU A 1 332 ? -11.722 0.459 18.598 1.00 93.31 332 LEU A CA 1
ATOM 2551 C C . LEU A 1 332 ? -11.379 1.571 17.610 1.00 93.31 332 LEU A C 1
ATOM 2553 O O . LEU A 1 332 ? -11.060 2.675 18.037 1.00 93.31 332 LEU A O 1
ATOM 2557 N N . ARG A 1 333 ? -11.425 1.312 16.305 1.00 91.88 333 ARG A N 1
ATOM 2558 C CA . ARG A 1 333 ? -11.100 2.353 15.324 1.00 91.88 333 ARG A CA 1
ATOM 2559 C C . ARG A 1 333 ? -12.215 3.386 15.275 1.00 91.88 333 ARG A C 1
ATOM 2561 O O . ARG A 1 333 ? -13.388 3.019 15.238 1.00 91.88 333 ARG A O 1
ATOM 2568 N N . TYR A 1 334 ? -11.853 4.667 15.239 1.00 93.81 334 TYR A N 1
ATOM 2569 C CA . TYR A 1 334 ? -12.830 5.749 15.137 1.00 93.81 334 TYR A CA 1
ATOM 2570 C C . TYR A 1 334 ? -13.758 5.578 13.922 1.00 93.81 334 TYR A C 1
ATOM 2572 O O . TYR A 1 334 ? -14.967 5.753 14.047 1.00 93.81 334 TYR A O 1
ATOM 2580 N N . VAL A 1 335 ? -13.200 5.156 12.783 1.00 88.94 335 VAL A N 1
ATOM 2581 C CA . VAL A 1 335 ? -13.907 4.996 11.499 1.00 88.94 335 VAL A CA 1
ATOM 2582 C C . VAL A 1 335 ? -14.928 3.854 11.462 1.00 88.94 335 VAL A C 1
ATOM 2584 O O . VAL A 1 335 ? -15.811 3.855 10.607 1.00 88.94 335 VAL A O 1
ATOM 2587 N N . ASP A 1 336 ? -14.842 2.888 12.380 1.00 89.94 336 ASP A N 1
ATOM 2588 C CA . ASP A 1 336 ? -15.747 1.729 12.402 1.00 89.94 336 ASP A CA 1
ATOM 2589 C C . ASP A 1 336 ? -17.111 2.045 13.030 1.00 89.94 336 ASP A C 1
ATOM 2591 O O . ASP A 1 336 ? -18.011 1.204 12.992 1.00 89.94 336 ASP A O 1
ATOM 2595 N N . VAL A 1 337 ? -17.268 3.233 13.624 1.00 94.25 337 VAL A N 1
ATOM 2596 C CA . VAL A 1 337 ? -18.426 3.587 14.445 1.00 94.25 337 VAL A CA 1
ATOM 2597 C C . VAL A 1 337 ? -19.089 4.862 13.934 1.00 94.25 337 VAL A C 1
ATOM 2599 O O . VAL A 1 337 ? -18.475 5.919 13.798 1.00 94.25 337 VAL A O 1
ATOM 2602 N N . ASN A 1 338 ? -20.403 4.810 13.741 1.00 95.38 338 ASN A N 1
ATOM 2603 C CA . ASN A 1 338 ? -21.232 5.997 13.580 1.00 95.38 338 ASN A CA 1
ATOM 2604 C C . ASN A 1 338 ? -21.494 6.619 14.958 1.00 95.38 338 ASN A C 1
ATOM 2606 O O . ASN A 1 338 ? -22.525 6.361 15.585 1.00 95.38 338 ASN A O 1
ATOM 2610 N N . TRP A 1 339 ? -20.556 7.441 15.431 1.00 96.62 339 TRP A N 1
ATOM 2611 C CA . TRP A 1 339 ? -20.567 7.989 16.791 1.00 96.62 339 TRP A CA 1
ATOM 2612 C C . TRP A 1 339 ? -21.879 8.662 17.208 1.00 96.62 339 TRP A C 1
ATOM 2614 O O . TRP A 1 339 ? -22.373 8.314 18.279 1.00 96.62 339 TRP A O 1
ATOM 2624 N N . PRO A 1 340 ? -22.524 9.529 16.398 1.00 96.19 340 PRO A N 1
ATOM 2625 C CA . PRO A 1 340 ? -23.807 10.119 16.782 1.00 96.19 340 PRO A CA 1
ATOM 2626 C C . PRO A 1 340 ? -24.906 9.080 17.039 1.00 96.19 340 PRO A C 1
ATOM 2628 O O . PRO A 1 340 ? -25.687 9.217 17.981 1.00 96.19 340 PRO A O 1
ATOM 2631 N N . ARG A 1 341 ? -24.985 8.024 16.218 1.00 96.81 341 ARG A N 1
ATOM 2632 C CA . ARG A 1 341 ? -25.967 6.946 16.414 1.00 96.81 341 ARG A CA 1
ATOM 2633 C C . ARG A 1 341 ? -25.576 6.048 17.588 1.00 96.81 341 ARG A C 1
ATOM 2635 O O . ARG A 1 341 ? -26.442 5.679 18.380 1.00 96.81 341 ARG A O 1
ATOM 2642 N N . ALA A 1 342 ? -24.299 5.696 17.687 1.00 97.69 342 ALA A N 1
ATOM 2643 C CA . ALA A 1 342 ? -23.753 4.813 18.706 1.00 97.69 342 ALA A CA 1
ATOM 2644 C C . ALA A 1 342 ? -23.913 5.389 20.119 1.00 97.69 342 ALA A C 1
ATOM 2646 O O . ALA A 1 342 ? -24.413 4.697 21.005 1.00 97.69 342 ALA A O 1
ATOM 2647 N N . THR A 1 343 ? -23.587 6.668 20.340 1.00 98.06 343 THR A N 1
ATOM 2648 C CA . THR A 1 343 ? -23.731 7.299 21.664 1.00 98.06 343 THR A CA 1
ATOM 2649 C C . THR A 1 343 ? -25.196 7.433 22.076 1.00 98.06 343 THR A C 1
ATOM 2651 O O . THR A 1 343 ? -25.531 7.179 23.233 1.00 98.06 343 THR A O 1
ATOM 2654 N N . GLN A 1 344 ? -26.101 7.726 21.136 1.00 97.94 344 GLN A N 1
ATOM 2655 C CA . GLN A 1 344 ? -27.546 7.716 21.393 1.00 97.94 344 GLN A CA 1
ATOM 2656 C C . GLN A 1 344 ? -28.072 6.317 21.738 1.00 97.94 344 GLN A C 1
ATOM 2658 O O . GLN A 1 344 ? -28.931 6.176 22.609 1.00 97.94 344 GLN A O 1
ATOM 2663 N N . ALA A 1 345 ? -27.589 5.277 21.054 1.00 97.81 345 ALA A N 1
ATOM 2664 C CA . ALA A 1 345 ? -27.956 3.897 21.348 1.00 97.81 345 ALA A CA 1
ATOM 2665 C C . ALA A 1 345 ? -27.448 3.472 22.734 1.00 97.81 345 ALA A C 1
ATOM 2667 O O . ALA A 1 345 ? -28.217 2.895 23.504 1.00 97.81 345 ALA A O 1
ATOM 2668 N N . ALA A 1 346 ? -26.208 3.828 23.077 1.00 98.25 346 ALA A N 1
ATOM 2669 C CA . ALA A 1 346 ? -25.624 3.588 24.391 1.00 98.25 346 ALA A CA 1
ATOM 2670 C C . ALA A 1 346 ? -26.418 4.291 25.504 1.00 98.25 346 ALA A C 1
ATOM 2672 O O . ALA A 1 346 ? -26.813 3.646 26.473 1.00 98.25 346 ALA A O 1
ATOM 2673 N N . ALA A 1 347 ? -26.755 5.574 25.336 1.00 98.25 347 ALA A N 1
ATOM 2674 C CA . ALA A 1 347 ? -27.548 6.339 26.304 1.00 98.25 347 ALA A CA 1
ATOM 2675 C C . ALA A 1 347 ? -28.896 5.674 26.654 1.00 98.25 347 ALA A C 1
ATOM 2677 O O . ALA A 1 347 ? -29.368 5.763 27.781 1.00 98.25 347 ALA A O 1
ATOM 2678 N N . ARG A 1 348 ? -29.523 4.949 25.718 1.00 98.12 348 ARG A N 1
ATOM 2679 C CA . ARG A 1 348 ? -30.798 4.249 25.979 1.00 98.12 348 ARG A CA 1
ATOM 2680 C C . ARG A 1 348 ? -30.661 3.043 26.907 1.00 98.12 348 ARG A C 1
ATOM 2682 O O . ARG A 1 348 ? -31.660 2.617 27.484 1.00 98.12 348 ARG A O 1
ATOM 2689 N N . VAL A 1 349 ? -29.469 2.458 27.003 1.00 98.31 349 VAL A N 1
ATOM 2690 C CA . VAL A 1 349 ? -29.235 1.192 27.719 1.00 98.31 349 VAL A CA 1
ATOM 2691 C C . VAL A 1 349 ? -28.340 1.341 28.941 1.00 98.31 349 VAL A C 1
ATOM 2693 O O . VAL A 1 349 ? -28.341 0.459 29.799 1.00 98.31 349 VAL A O 1
ATOM 2696 N N . MET A 1 350 ? -27.617 2.455 29.050 1.00 98.62 350 MET A N 1
ATOM 2697 C CA . MET A 1 350 ? -26.803 2.785 30.213 1.00 98.62 350 MET A CA 1
ATOM 2698 C C . MET A 1 350 ? -27.674 3.055 31.446 1.00 98.62 350 MET A C 1
ATOM 2700 O O . MET A 1 350 ? -28.689 3.748 31.382 1.00 98.62 350 MET A O 1
ATOM 2704 N N . ALA A 1 351 ? -27.282 2.487 32.584 1.00 98.38 351 ALA A N 1
ATOM 2705 C CA . ALA A 1 351 ? -27.858 2.788 33.890 1.00 98.38 351 ALA A CA 1
ATOM 2706 C C . ALA A 1 351 ? -27.451 4.204 34.341 1.00 98.38 351 ALA A C 1
ATOM 2708 O O . ALA A 1 351 ? -26.340 4.630 34.012 1.00 98.38 351 ALA A O 1
ATOM 2709 N N . PRO A 1 352 ? -28.274 4.912 35.139 1.00 98.19 352 PRO A N 1
ATOM 2710 C CA . PRO A 1 352 ? -27.852 6.158 35.778 1.00 98.19 352 PRO A CA 1
ATOM 2711 C C . PRO A 1 352 ? -26.558 5.967 36.584 1.00 98.19 352 PRO A C 1
ATOM 2713 O O . PRO A 1 352 ? -26.458 5.036 37.388 1.00 98.19 352 PRO A O 1
ATOM 2716 N N . GLY A 1 353 ? -25.562 6.826 36.363 1.00 97.81 353 GLY A N 1
ATOM 2717 C CA . GLY A 1 353 ? -24.232 6.707 36.967 1.00 97.81 353 GLY A CA 1
ATOM 2718 C C . GLY A 1 353 ? -23.332 5.649 36.316 1.00 97.81 353 GLY A C 1
ATOM 2719 O O . GLY A 1 353 ? -22.251 5.357 36.836 1.00 97.81 353 GLY A O 1
ATOM 2720 N N . GLY A 1 354 ? -23.759 5.056 35.197 1.00 98.38 354 GLY A N 1
ATOM 2721 C CA . GLY A 1 354 ? -22.975 4.086 34.441 1.00 98.38 354 GLY A CA 1
ATOM 2722 C C . GLY A 1 354 ? -21.686 4.700 33.892 1.00 98.38 354 GLY A C 1
ATOM 2723 O O . GLY A 1 354 ? -21.634 5.881 33.553 1.00 98.38 354 GLY A O 1
ATOM 2724 N N . LYS A 1 355 ? -20.620 3.901 33.809 1.00 98.69 355 LYS A N 1
ATOM 2725 C CA . LYS A 1 355 ? -19.275 4.369 33.442 1.00 98.69 355 LYS A CA 1
ATOM 2726 C C . LYS A 1 355 ? -18.908 3.982 32.017 1.00 98.69 355 LYS A C 1
ATOM 2728 O O . LYS A 1 355 ? -19.157 2.855 31.592 1.00 98.69 355 LYS A O 1
ATOM 2733 N N . VAL A 1 356 ? -18.246 4.898 31.318 1.00 98.44 356 VAL A N 1
ATOM 2734 C CA . VAL A 1 356 ? -17.654 4.666 29.997 1.00 98.44 356 VAL A CA 1
ATOM 2735 C C . VAL A 1 356 ? -16.143 4.819 30.097 1.00 98.44 356 VAL A C 1
ATOM 2737 O O . VAL A 1 356 ? -15.667 5.811 30.647 1.00 98.44 356 VAL A O 1
ATOM 2740 N N . SER A 1 357 ? -15.400 3.848 29.571 1.00 97.81 357 SER A N 1
ATOM 2741 C CA . SER A 1 357 ? -13.940 3.898 29.447 1.00 97.81 357 SER A CA 1
ATOM 2742 C C . SER A 1 357 ? -13.519 3.214 28.154 1.00 97.81 357 SER A C 1
ATOM 2744 O O . SER A 1 357 ? -13.401 1.994 28.102 1.00 97.81 357 SER A O 1
ATOM 2746 N N . MET A 1 358 ? -13.314 3.984 27.096 1.00 97.62 358 MET A N 1
ATOM 2747 C CA . MET A 1 358 ? -13.077 3.469 25.753 1.00 97.62 358 MET A CA 1
ATOM 2748 C C . MET A 1 358 ? -11.678 3.834 25.282 1.00 97.62 358 MET A C 1
ATOM 2750 O O . MET A 1 358 ? -11.319 5.007 25.297 1.00 97.62 358 MET A O 1
ATOM 2754 N N . ASN A 1 359 ? -10.908 2.844 24.832 1.00 95.56 359 ASN A N 1
ATOM 2755 C CA . ASN A 1 359 ? -9.756 3.109 23.982 1.00 95.56 359 ASN A CA 1
ATOM 2756 C C . ASN A 1 359 ? -10.238 3.149 22.527 1.00 95.56 359 ASN A C 1
ATOM 2758 O O . ASN A 1 359 ? -10.694 2.124 21.995 1.00 95.56 359 ASN A O 1
ATOM 2762 N N . VAL A 1 360 ? -10.174 4.337 21.930 1.00 95.44 360 VAL A N 1
ATOM 2763 C CA . VAL A 1 360 ? -10.603 4.617 20.561 1.00 95.44 360 VAL A CA 1
ATOM 2764 C C . VAL A 1 360 ? -9.396 5.120 19.790 1.00 95.44 360 VAL A C 1
ATOM 2766 O O . VAL A 1 360 ? -8.805 6.115 20.181 1.00 95.44 360 VAL A O 1
ATOM 2769 N N . TRP A 1 361 ? -9.036 4.470 18.689 1.00 92.38 361 TRP A N 1
ATOM 2770 C CA . TRP A 1 361 ? -7.967 4.956 17.829 1.00 92.38 361 TRP A CA 1
ATOM 2771 C C . TRP A 1 361 ? -8.474 6.157 17.033 1.00 92.38 361 TRP A C 1
ATOM 2773 O O . TRP A 1 361 ? -9.251 5.990 16.093 1.00 92.38 361 TRP A O 1
ATOM 2783 N N . THR A 1 362 ? -8.041 7.348 17.445 1.00 90.88 362 THR A N 1
ATOM 2784 C CA . THR A 1 362 ? -8.259 8.608 16.725 1.00 90.88 362 THR A CA 1
ATOM 2785 C C . THR A 1 362 ? -6.941 9.097 16.150 1.00 90.88 362 THR A C 1
ATOM 2787 O O . THR A 1 362 ? -5.910 9.012 16.818 1.00 90.88 362 THR A O 1
ATOM 2790 N N . ILE A 1 363 ? -6.977 9.621 14.938 1.00 81.12 363 ILE A N 1
ATOM 2791 C CA . ILE A 1 363 ? -5.823 10.134 14.208 1.00 81.12 363 ILE A CA 1
ATOM 2792 C C . ILE A 1 363 ? -5.703 11.646 14.414 1.00 81.12 363 ILE A C 1
ATOM 2794 O O . ILE A 1 363 ? -4.605 12.156 14.629 1.00 81.12 363 ILE A O 1
ATOM 2798 N N . GLU A 1 364 ? -6.827 12.362 14.411 1.00 85.56 364 GLU A N 1
ATOM 2799 C CA . GLU A 1 364 ? -6.844 13.825 14.462 1.00 85.56 364 GLU A CA 1
ATOM 2800 C C . GLU A 1 364 ? -7.507 14.359 15.735 1.00 85.56 364 GLU A C 1
ATOM 2802 O O . GLU A 1 364 ? -8.475 13.798 16.255 1.00 85.56 364 GLU A O 1
ATOM 2807 N N . THR A 1 365 ? -7.067 15.532 16.195 1.00 89.12 365 THR A N 1
ATOM 2808 C CA . THR A 1 365 ? -7.725 16.266 17.289 1.00 89.12 365 THR A CA 1
ATOM 2809 C C . THR A 1 365 ? -9.200 16.555 16.977 1.00 89.12 365 THR A C 1
ATOM 2811 O O . THR A 1 365 ? -10.032 16.605 17.885 1.00 89.12 365 THR A O 1
ATOM 2814 N N . ALA A 1 366 ? -9.550 16.702 15.694 1.00 88.69 366 ALA A N 1
ATOM 2815 C CA . ALA A 1 366 ? -10.929 16.873 15.246 1.00 88.69 366 ALA A CA 1
ATOM 2816 C C . ALA A 1 366 ? -11.806 15.652 15.575 1.00 88.69 366 ALA A C 1
ATOM 2818 O O . ALA A 1 366 ? -12.929 15.821 16.050 1.00 88.69 366 ALA A O 1
ATOM 2819 N N . GLU A 1 367 ? -11.291 14.432 15.405 1.00 93.69 367 GLU A N 1
ATOM 2820 C CA . GLU A 1 367 ? -12.004 13.197 15.751 1.00 93.69 367 GLU A CA 1
ATOM 2821 C C . GLU A 1 367 ? -12.204 13.073 17.262 1.00 93.69 367 GLU A C 1
ATOM 2823 O O . GLU A 1 367 ? -13.295 12.729 17.716 1.00 93.69 367 GLU A O 1
ATOM 2828 N N . GLN A 1 368 ? -11.185 13.423 18.054 1.00 95.56 368 GLN A N 1
ATOM 2829 C CA . GLN A 1 368 ? -11.289 13.465 19.517 1.00 95.56 368 GLN A CA 1
ATOM 2830 C C . GLN A 1 368 ? -12.373 14.441 19.977 1.00 95.56 368 GLN A C 1
ATOM 2832 O O . GLN A 1 368 ? -13.186 14.122 20.850 1.00 95.56 368 GLN A O 1
ATOM 2837 N N . GLN A 1 369 ? -12.412 15.624 19.364 1.00 95.00 369 GLN A N 1
ATOM 2838 C CA . GLN A 1 369 ? -13.421 16.629 19.662 1.00 95.00 369 GLN A CA 1
ATOM 2839 C C . GLN A 1 369 ? -14.814 16.168 19.218 1.00 95.00 369 GLN A C 1
ATOM 2841 O O . GLN A 1 369 ? -15.769 16.314 19.979 1.00 95.00 369 GLN A O 1
ATOM 2846 N N . ALA A 1 370 ? -14.940 15.552 18.041 1.00 94.75 370 ALA A N 1
ATOM 2847 C CA . ALA A 1 370 ? -16.197 14.988 17.557 1.00 94.75 370 ALA A CA 1
ATOM 2848 C C . ALA A 1 370 ? -16.706 13.859 18.468 1.00 94.75 370 ALA A C 1
ATOM 2850 O O . ALA A 1 370 ? -17.894 13.812 18.787 1.00 94.75 370 ALA A O 1
ATOM 2851 N N . LEU A 1 371 ? -15.808 12.990 18.941 1.00 96.69 371 LEU A N 1
ATOM 2852 C CA . LEU A 1 371 ? -16.106 11.934 19.902 1.00 96.69 371 LEU A CA 1
ATOM 2853 C C . LEU A 1 371 ? -16.639 12.532 21.210 1.00 96.69 371 LEU A C 1
ATOM 2855 O O . LEU A 1 371 ? -17.719 12.159 21.672 1.00 96.69 371 LEU A O 1
ATOM 2859 N N . LYS A 1 372 ? -15.923 13.515 21.771 1.00 97.88 372 LYS A N 1
ATOM 2860 C CA . LYS A 1 372 ? -16.345 14.237 22.976 1.00 97.88 372 LYS A CA 1
ATOM 2861 C C . LYS A 1 372 ? -17.735 14.849 22.797 1.00 97.88 372 LYS A C 1
ATOM 2863 O O . LYS A 1 372 ? -18.631 14.582 23.598 1.00 97.88 372 LYS A O 1
ATOM 2868 N N . THR A 1 373 ? -17.936 15.598 21.715 1.00 96.94 373 THR A N 1
ATOM 2869 C CA . THR A 1 373 ? -19.209 16.250 21.398 1.00 96.94 373 THR A CA 1
ATOM 2870 C C . THR A 1 373 ? -20.346 15.240 21.221 1.00 96.94 373 THR A C 1
ATOM 2872 O O . THR A 1 373 ? -21.444 15.480 21.716 1.00 96.94 373 THR A O 1
ATOM 2875 N N . ALA A 1 374 ? -20.110 14.088 20.584 1.00 97.38 374 ALA A N 1
ATOM 2876 C CA . ALA A 1 374 ? -21.131 13.054 20.403 1.00 97.38 374 ALA A CA 1
ATOM 2877 C C . ALA A 1 374 ? -21.592 12.428 21.732 1.00 97.38 374 ALA A C 1
ATOM 2879 O O . ALA A 1 374 ? -22.778 12.125 21.888 1.00 97.38 374 ALA A O 1
ATOM 2880 N N . PHE A 1 375 ? -20.682 12.235 22.692 1.00 98.31 375 PHE A N 1
ATOM 2881 C CA . PHE A 1 375 ? -21.028 11.747 24.031 1.00 98.31 375 PHE A CA 1
ATOM 2882 C C . PHE A 1 375 ? -21.764 12.813 24.850 1.00 98.31 375 PHE A C 1
ATOM 2884 O O . PHE A 1 375 ? -22.808 12.518 25.434 1.00 98.31 375 PHE A O 1
ATOM 2891 N N . GLU A 1 376 ? -21.278 14.056 24.852 1.00 97.94 376 GLU A N 1
ATOM 2892 C CA . GLU A 1 376 ? -21.938 15.172 25.546 1.00 97.94 376 GLU A CA 1
ATOM 2893 C C . GLU A 1 376 ? -23.362 15.399 25.011 1.00 97.94 376 GLU A C 1
ATOM 2895 O O . GLU A 1 376 ? -24.311 15.521 25.789 1.00 97.94 376 GLU A O 1
ATOM 2900 N N . ALA A 1 377 ? -23.537 15.363 23.686 1.00 96.69 377 ALA A N 1
ATOM 2901 C CA . ALA A 1 377 ? -24.836 15.502 23.029 1.00 96.69 377 ALA A CA 1
ATOM 2902 C C . ALA A 1 377 ? -25.807 14.354 23.354 1.00 96.69 377 ALA A C 1
ATOM 2904 O O . ALA A 1 377 ? -27.019 14.562 23.378 1.00 96.69 377 ALA A O 1
ATOM 2905 N N . ALA A 1 378 ? -25.297 13.150 23.633 1.00 97.88 378 ALA A N 1
ATOM 2906 C CA . ALA A 1 378 ? -26.103 12.009 24.068 1.00 97.88 378 ALA A CA 1
ATOM 2907 C C . ALA A 1 378 ? -26.442 12.035 25.573 1.00 97.88 378 ALA A C 1
ATOM 2909 O O . ALA A 1 378 ? -27.109 11.126 26.066 1.00 97.88 378 ALA A O 1
ATOM 2910 N N . GLY A 1 379 ? -26.016 13.074 26.300 1.00 97.94 379 GLY A N 1
ATOM 2911 C CA . GLY A 1 379 ? -26.358 13.300 27.703 1.00 97.94 379 GLY A CA 1
ATOM 2912 C C . GLY A 1 379 ? -25.292 12.859 28.704 1.00 97.94 379 GLY A C 1
ATOM 2913 O O . GLY A 1 379 ? -25.438 13.174 29.886 1.00 97.94 379 GLY A O 1
ATOM 2914 N N . PHE A 1 380 ? -24.209 12.220 28.251 1.00 98.44 380 PHE A N 1
ATOM 2915 C CA . PHE A 1 380 ? -23.109 11.820 29.125 1.00 98.44 380 PHE A CA 1
ATOM 2916 C C . PHE A 1 380 ? -22.415 13.047 29.732 1.00 98.44 380 PHE A C 1
ATOM 2918 O O . PHE A 1 380 ? -22.297 14.112 29.123 1.00 98.44 380 PHE A O 1
ATOM 2925 N N . LYS A 1 381 ? -21.950 12.888 30.966 1.00 98.31 381 LYS A N 1
ATOM 2926 C CA . LYS A 1 381 ? -21.273 13.894 31.784 1.00 98.31 381 LYS A CA 1
ATOM 2927 C C . LYS A 1 381 ? -19.808 13.530 31.978 1.00 98.31 381 LYS A C 1
ATOM 2929 O O . LYS A 1 381 ? -19.402 12.380 31.810 1.00 98.31 381 LYS A O 1
ATOM 2934 N N . ASN A 1 382 ? -19.019 14.525 32.384 1.00 97.88 382 ASN A N 1
ATOM 2935 C CA . ASN A 1 382 ? -17.590 14.376 32.677 1.00 97.88 382 ASN A CA 1
ATOM 2936 C C . ASN A 1 382 ? -16.798 13.750 31.517 1.00 97.88 382 ASN A C 1
ATOM 2938 O O . ASN A 1 382 ? -15.879 12.969 31.755 1.00 97.88 382 ASN A O 1
ATOM 2942 N N . VAL A 1 383 ? -17.171 14.075 30.274 1.00 98.25 383 VAL A N 1
ATOM 2943 C CA . VAL A 1 383 ? -16.542 13.508 29.081 1.00 98.25 383 VAL A CA 1
ATOM 2944 C C . VAL A 1 383 ? -15.122 14.056 28.948 1.00 98.25 383 VAL A C 1
ATOM 2946 O O . VAL A 1 383 ? -14.914 15.259 28.772 1.00 98.25 383 VAL A O 1
ATOM 2949 N N . LYS A 1 384 ? -14.133 13.170 29.048 1.00 97.62 384 LYS A N 1
ATOM 2950 C CA . LYS A 1 384 ? -12.712 13.484 28.881 1.00 97.62 384 LYS A CA 1
ATOM 2951 C C . LYS A 1 384 ? -12.132 12.599 27.796 1.00 97.62 384 LYS A C 1
ATOM 2953 O O . LYS A 1 384 ? -12.322 11.389 27.844 1.00 97.62 384 LYS A O 1
ATOM 2958 N N . VAL A 1 385 ? -11.397 13.208 26.875 1.00 97.00 385 VAL A N 1
ATOM 2959 C CA . VAL A 1 385 ? -10.605 12.515 25.857 1.00 97.00 385 VAL A CA 1
ATOM 2960 C C . VAL A 1 385 ? -9.152 12.908 26.086 1.00 97.00 385 VAL A C 1
ATOM 2962 O O . VAL A 1 385 ? -8.854 14.096 26.193 1.00 97.00 385 VAL A O 1
ATOM 2965 N N . VAL A 1 386 ? -8.282 11.919 26.272 1.00 92.44 386 VAL A N 1
ATOM 2966 C CA . VAL A 1 386 ? -6.850 12.110 26.547 1.00 92.44 386 VAL A CA 1
ATOM 2967 C C . VAL A 1 386 ? -6.023 11.140 25.709 1.00 92.44 386 VAL A C 1
ATOM 2969 O O . VAL A 1 386 ? -6.511 10.070 25.361 1.00 92.44 386 VAL A O 1
ATOM 2972 N N . GLY A 1 387 ? -4.764 11.480 25.433 1.00 91.38 387 GLY A N 1
ATOM 2973 C CA . GLY A 1 387 ? -3.873 10.661 24.605 1.00 91.38 387 GLY A CA 1
ATOM 2974 C C . GLY A 1 387 ? -4.059 10.888 23.102 1.00 91.38 387 GLY A C 1
ATOM 2975 O O . GLY A 1 387 ? -4.921 11.653 22.676 1.00 91.38 387 GLY A O 1
ATOM 2976 N N . GLU A 1 388 ? -3.234 10.220 22.298 1.00 86.19 388 GLU A N 1
ATOM 2977 C CA . GLU A 1 388 ? -3.159 10.397 20.841 1.00 86.19 388 GLU A CA 1
ATOM 2978 C C . GLU A 1 388 ? -3.019 9.043 20.126 1.00 86.19 388 GLU A C 1
ATOM 2980 O O . GLU A 1 388 ? -2.566 8.052 20.716 1.00 86.19 388 GLU A O 1
ATOM 2985 N N . GLY A 1 389 ? -3.407 8.992 18.848 1.00 84.00 389 GLY A N 1
ATOM 2986 C CA . GLY A 1 389 ? -3.295 7.793 18.021 1.00 84.00 389 GLY A CA 1
ATOM 2987 C C . GLY A 1 389 ? -4.067 6.605 18.603 1.00 84.00 389 GLY A C 1
ATOM 2988 O O . GLY A 1 389 ? -5.222 6.711 19.016 1.00 84.00 389 GLY A O 1
ATOM 2989 N N . ALA A 1 390 ? -3.409 5.445 18.659 1.00 81.38 390 ALA A N 1
ATOM 2990 C CA . ALA A 1 390 ? -3.972 4.213 19.222 1.00 81.38 390 ALA A CA 1
ATOM 2991 C C . ALA A 1 390 ? -4.064 4.214 20.766 1.00 81.38 390 ALA A C 1
ATOM 2993 O O . ALA A 1 390 ? -4.497 3.223 21.364 1.00 81.38 390 ALA A O 1
ATOM 2994 N N . GLY A 1 391 ? -3.604 5.292 21.411 1.00 81.81 391 GLY A N 1
ATOM 2995 C CA . GLY A 1 391 ? -3.635 5.500 22.856 1.00 81.81 391 GLY A CA 1
ATOM 2996 C C . GLY A 1 391 ? -4.696 6.500 23.312 1.00 81.81 391 GLY A C 1
ATOM 2997 O O . GLY A 1 391 ? -4.653 6.916 24.470 1.00 81.81 391 GLY A O 1
ATOM 2998 N N . THR A 1 392 ? -5.618 6.919 22.441 1.00 93.94 392 THR A N 1
ATOM 2999 C CA . THR A 1 392 ? -6.670 7.861 22.823 1.00 93.94 392 THR A CA 1
ATOM 3000 C C . THR A 1 392 ? -7.729 7.179 23.693 1.00 93.94 392 THR A C 1
ATOM 3002 O O . THR A 1 392 ? -8.411 6.234 23.297 1.00 93.94 392 THR A O 1
ATOM 3005 N N . ILE A 1 393 ? -7.879 7.686 24.915 1.00 95.56 393 ILE A N 1
ATOM 3006 C CA . ILE A 1 393 ? -8.808 7.187 25.924 1.00 95.56 393 ILE A CA 1
ATOM 3007 C C . ILE A 1 393 ? -9.935 8.196 26.127 1.00 95.56 393 ILE A C 1
ATOM 3009 O O . ILE A 1 393 ? -9.696 9.334 26.535 1.00 95.56 393 ILE A O 1
ATOM 3013 N N . LEU A 1 394 ? -11.174 7.751 25.916 1.00 97.62 394 LEU A N 1
ATOM 3014 C CA . LEU A 1 394 ? -12.380 8.463 26.319 1.00 97.62 394 LEU A CA 1
ATOM 3015 C C . LEU A 1 394 ? -12.907 7.909 27.642 1.00 97.62 394 LEU A C 1
ATOM 3017 O O . LEU A 1 394 ? -13.118 6.706 27.789 1.00 97.62 394 LEU A O 1
ATOM 3021 N N . THR A 1 395 ? -13.202 8.798 28.587 1.00 97.81 395 THR A N 1
ATOM 3022 C CA . THR A 1 395 ? -13.937 8.470 29.816 1.00 97.81 395 THR A CA 1
ATOM 3023 C C . THR A 1 395 ? -15.167 9.354 29.961 1.00 97.81 395 THR A C 1
ATOM 3025 O O . THR A 1 395 ? -15.124 10.530 29.606 1.00 97.81 395 THR A O 1
ATOM 3028 N N . ALA A 1 396 ? -16.268 8.792 30.462 1.00 98.12 396 ALA A N 1
ATOM 3029 C CA . ALA A 1 396 ? -17.506 9.525 30.728 1.00 98.12 396 ALA A CA 1
ATOM 3030 C C . ALA A 1 396 ? -18.374 8.822 31.786 1.00 98.12 396 ALA A C 1
ATOM 3032 O O . ALA A 1 396 ? -18.133 7.671 32.164 1.00 98.12 396 ALA A O 1
ATOM 3033 N N . THR A 1 397 ? -19.413 9.507 32.259 1.00 98.19 397 THR A N 1
ATOM 3034 C CA . THR A 1 397 ? -20.460 8.957 33.137 1.00 98.19 397 THR A CA 1
ATOM 3035 C C . THR A 1 397 ? -21.830 9.282 32.555 1.00 98.19 397 THR A C 1
ATOM 3037 O O . THR A 1 397 ? -22.014 10.399 32.084 1.00 98.19 397 THR A O 1
ATOM 3040 N N . PHE A 1 398 ? -22.763 8.330 32.547 1.00 96.62 398 PHE A N 1
ATOM 3041 C CA . PHE A 1 398 ? -24.124 8.556 32.054 1.00 96.62 398 PHE A CA 1
ATOM 3042 C C . PHE A 1 398 ? -25.039 9.148 33.125 1.00 96.62 398 PHE A C 1
ATOM 3044 O O . PHE A 1 398 ? -25.095 8.565 34.236 1.00 96.62 398 PHE A O 1
#

Foldseek 3Di:
DPPQLVVPAAWKWKDDDPFIWIKHADSVQKIKIAGPPPRDIFIWGWDDDVQWIWIDTPPFPKTWIWGPDDDQAWTKTWIDHPVDTDMMTMHHDPDPPPPPPPPLQQDPLCVPPDPCLAPLNFPDKDADQPPPDPPVCLPHGQQWIWTAHPVGDIDIDRCVPQADADDDDPVRLSSQQSHWDQDPPRGTYGVHHYCSNRVNVVVVSVVNVVVVVVVVVLVVVVVVVLVVVVVPPPPDDPDDDDDDDDDDDDDDDPDDDPDDPDPPPDDADFWQVLEEAQDDADADLRTAYEDLQDPPFNYDNDDRHNYDNHGLLCLLVRHDFQRHQEYEYALGELSVDPLLSNLLSCLRRHHAFRKYKYQYFDADPSSQVVNQVSNVVSVWPPWDWDDHGSRTITITTD